Protein AF-A0A126T904-F1 (afdb_monomer_lite)

Secondary structure (DSSP, 8-state):
--PPPP--SHHHHHHHHHHHHTTSSSSSSS---EEEEEEETTEEEEEEE--TTS--EEEPTTS-EEEPPPPSHHHHHHHHHTS----TTS-------SSHHHHHHH----HHHHHHHHHHHHHHHHHHTTSS-HHHHHHHHHHHHHHHHHHHHHHHHHTTT--------TTTHHHHHHHHHHHHHHHHHHHHHHHHHHHHHHHHHHHHHHHHHHHHHHHHHHHHHHHHHHHT-SSSHHHHHHHHHHHHHHHHHHHHHHHHHHHHHHHHHHHHHHHHHHHHHHHHHHHHHHHHHHHHHH--SS-----TT------HHHHHHHHHHHHHHHHHHHT--THHHHHHHHHTS--HHHHHHHHHHHHHHHHHHHHHHHHHHHS-GGGTTT--HHHHHHHHHHHHH-THHHHHHHHHHHHHSTT--HHHHHH-GGGHHHHHHHHHHTT-------

Radius of gyration: 39.43 Å; chains: 1; bounding box: 128×107×97 Å

Structure (mmCIF, N/CA/C/O backbone):
data_AF-A0A126T904-F1
#
_entry.id   AF-A0A126T904-F1
#
loop_
_atom_site.group_PDB
_atom_site.id
_atom_site.type_symbol
_atom_site.label_atom_id
_atom_site.label_alt_id
_atom_site.label_comp_id
_atom_site.label_asym_id
_atom_site.label_entity_id
_atom_site.label_seq_id
_atom_site.pdbx_PDB_ins_code
_atom_site.Cartn_x
_atom_site.Cartn_y
_atom_site.Cartn_z
_atom_site.occupancy
_atom_site.B_iso_or_equiv
_atom_site.auth_seq_id
_atom_site.auth_comp_id
_atom_site.auth_asym_id
_atom_site.auth_atom_id
_atom_site.pdbx_PDB_model_num
ATOM 1 N N . MET A 1 1 ? 78.321 -61.629 -52.796 1.00 42.53 1 MET A N 1
ATOM 2 C CA . MET A 1 1 ? 78.162 -60.409 -51.975 1.00 42.53 1 MET A CA 1
ATOM 3 C C . MET A 1 1 ? 76.708 -60.297 -51.539 1.00 42.53 1 MET A C 1
ATOM 5 O O . MET A 1 1 ? 75.854 -60.068 -52.381 1.00 42.53 1 MET A O 1
ATOM 9 N N . ARG A 1 2 ? 76.408 -60.543 -50.257 1.00 41.91 2 ARG A N 1
ATOM 10 C CA . ARG A 1 2 ? 75.079 -60.311 -49.665 1.00 41.91 2 ARG A CA 1
ATOM 11 C C . ARG A 1 2 ? 75.085 -58.910 -49.050 1.00 41.91 2 ARG A C 1
ATOM 13 O O . ARG A 1 2 ? 75.830 -58.686 -48.103 1.00 41.91 2 ARG A O 1
ATOM 20 N N . MET A 1 3 ? 74.302 -57.980 -49.595 1.00 44.38 3 MET A N 1
ATOM 21 C CA . MET A 1 3 ? 74.076 -56.669 -48.976 1.00 44.38 3 MET A CA 1
ATOM 22 C C . MET A 1 3 ? 72.861 -56.747 -48.051 1.00 44.38 3 MET A C 1
ATOM 24 O O . MET A 1 3 ? 71.753 -57.052 -48.483 1.00 44.38 3 MET A O 1
ATOM 28 N N . ALA A 1 4 ? 73.104 -56.499 -46.765 1.00 52.34 4 ALA A N 1
ATOM 29 C CA . ALA A 1 4 ? 72.096 -56.395 -45.723 1.00 52.34 4 ALA A CA 1
ATOM 30 C C . ALA A 1 4 ? 71.488 -54.984 -45.722 1.00 52.34 4 ALA A C 1
ATOM 32 O O . ALA A 1 4 ? 72.197 -53.997 -45.520 1.00 52.34 4 ALA A O 1
ATOM 33 N N . ILE A 1 5 ? 70.175 -54.894 -45.924 1.00 55.00 5 ILE A N 1
ATOM 34 C CA . ILE A 1 5 ? 69.405 -53.650 -45.822 1.00 55.00 5 ILE A CA 1
ATOM 35 C C . ILE A 1 5 ? 68.982 -53.488 -44.353 1.00 55.00 5 ILE A C 1
ATOM 37 O O . ILE A 1 5 ? 68.286 -54.342 -43.805 1.00 55.00 5 ILE A O 1
ATOM 41 N N . LYS A 1 6 ? 69.442 -52.419 -43.688 1.00 54.38 6 LYS A N 1
ATOM 42 C CA . LYS A 1 6 ? 69.095 -52.110 -42.288 1.00 54.38 6 LYS A CA 1
ATOM 43 C C . LYS A 1 6 ? 67.683 -51.497 -42.186 1.00 54.38 6 LYS A C 1
ATOM 45 O O . LYS A 1 6 ? 67.376 -50.588 -42.956 1.00 54.38 6 LYS A O 1
ATOM 50 N N . PRO A 1 7 ? 66.846 -51.900 -41.207 1.00 59.38 7 PRO A N 1
ATOM 51 C CA . PRO A 1 7 ? 65.470 -51.434 -41.070 1.00 59.38 7 PRO A CA 1
ATOM 52 C C . PRO A 1 7 ? 65.388 -50.262 -40.079 1.00 59.38 7 PRO A C 1
ATOM 54 O O . PRO A 1 7 ? 64.940 -50.418 -38.946 1.00 59.38 7 PRO A O 1
ATOM 57 N N . THR A 1 8 ? 65.850 -49.074 -40.467 1.00 56.75 8 THR A N 1
ATOM 58 C CA . THR A 1 8 ? 65.684 -47.856 -39.641 1.00 56.75 8 THR A CA 1
ATOM 59 C C . THR A 1 8 ? 64.551 -46.954 -40.124 1.00 56.75 8 THR A C 1
ATOM 61 O O . THR A 1 8 ? 64.027 -46.165 -39.345 1.00 56.75 8 THR A O 1
ATOM 64 N N . TRP A 1 9 ? 64.086 -47.124 -41.362 1.00 55.72 9 TRP A N 1
ATOM 65 C CA . TRP A 1 9 ? 63.052 -46.266 -41.950 1.00 55.72 9 TRP A CA 1
ATOM 66 C C . TRP A 1 9 ? 61.619 -46.568 -41.480 1.00 55.72 9 TRP A C 1
ATOM 68 O O . TRP A 1 9 ? 60.771 -45.680 -41.468 1.00 55.72 9 TRP A O 1
ATOM 78 N N . LEU A 1 10 ? 61.342 -47.791 -41.015 1.00 53.75 10 LEU A N 1
ATOM 79 C CA . LEU A 1 10 ? 59.983 -48.191 -40.622 1.00 53.75 10 LEU A CA 1
ATOM 80 C C . LEU A 1 10 ? 59.539 -47.592 -39.272 1.00 53.75 10 LEU A C 1
ATOM 82 O O . LEU A 1 10 ? 58.350 -47.404 -39.036 1.00 53.75 10 LEU A O 1
ATOM 86 N N . LYS A 1 11 ? 60.486 -47.246 -38.387 1.00 55.88 11 LYS A N 1
ATOM 87 C CA . LYS A 1 11 ? 60.175 -46.712 -37.047 1.00 55.88 11 LYS A CA 1
ATOM 88 C C . LYS A 1 11 ? 59.816 -45.223 -37.050 1.00 55.88 11 LYS A C 1
ATOM 90 O O . LYS A 1 11 ? 59.170 -44.763 -36.115 1.00 55.88 11 LYS A O 1
ATOM 95 N N . HIS A 1 12 ? 60.203 -44.464 -38.076 1.00 58.00 12 HIS A N 1
ATOM 96 C CA . HIS A 1 12 ? 59.863 -43.037 -38.173 1.00 58.00 12 HIS A CA 1
ATOM 97 C C . HIS A 1 12 ? 58.553 -42.794 -38.934 1.00 58.00 12 HIS A C 1
ATOM 99 O O . HIS A 1 12 ? 57.843 -41.843 -38.621 1.00 58.00 12 HIS A O 1
ATOM 105 N N . ALA A 1 13 ? 58.165 -43.701 -39.837 1.00 56.09 13 ALA A N 1
ATOM 106 C CA . ALA A 1 13 ? 56.896 -43.605 -40.558 1.00 56.09 13 ALA A CA 1
ATOM 107 C C . ALA A 1 13 ? 55.663 -43.797 -39.647 1.00 56.09 13 ALA A C 1
ATOM 109 O O . ALA A 1 13 ? 54.659 -43.112 -39.820 1.00 56.09 13 ALA A O 1
ATOM 110 N N . ILE A 1 14 ? 55.746 -44.669 -38.634 1.00 57.34 14 ILE A N 1
ATOM 111 C CA . ILE A 1 14 ? 54.617 -44.943 -37.722 1.00 57.34 14 ILE A CA 1
ATOM 112 C C . ILE A 1 14 ? 54.414 -43.800 -36.706 1.00 57.34 14 ILE A C 1
ATOM 114 O O . ILE A 1 14 ? 53.280 -43.493 -36.347 1.00 57.34 14 ILE A O 1
ATOM 118 N N . SER A 1 15 ? 55.485 -43.104 -36.302 1.00 55.34 15 SER A N 1
ATOM 119 C CA . SER A 1 15 ? 55.393 -41.966 -35.369 1.00 55.34 15 SER A CA 1
ATOM 120 C C . SER A 1 15 ? 54.778 -40.715 -36.019 1.00 55.34 15 SER A C 1
ATOM 122 O O . SER A 1 15 ? 54.071 -39.956 -35.361 1.00 55.34 15 SER A O 1
ATOM 124 N N . LEU A 1 16 ? 54.985 -40.510 -37.328 1.00 54.25 16 LEU A N 1
ATOM 125 C CA . LEU A 1 16 ? 54.460 -39.331 -38.026 1.00 54.25 16 LEU A CA 1
ATOM 126 C C . LEU A 1 16 ? 52.960 -39.445 -38.367 1.00 54.25 16 LEU A C 1
ATOM 128 O O . LEU A 1 16 ? 52.259 -38.437 -38.385 1.00 54.25 16 LEU A O 1
ATOM 132 N N . PHE A 1 17 ? 52.444 -40.660 -38.594 1.00 54.81 17 PHE A N 1
ATOM 133 C CA . PHE A 1 17 ? 51.029 -40.868 -38.945 1.00 54.81 17 PHE A CA 1
ATOM 134 C C . PHE A 1 17 ? 50.084 -40.840 -37.726 1.00 54.81 17 PHE A C 1
ATOM 136 O O . PHE A 1 17 ? 48.920 -40.457 -37.855 1.00 54.81 17 PHE A O 1
ATOM 143 N N . GLY A 1 18 ? 50.581 -41.173 -36.527 1.00 54.72 18 GLY A N 1
ATOM 144 C CA . GLY A 1 18 ? 49.805 -41.105 -35.279 1.00 54.72 18 GLY A CA 1
ATOM 145 C C . GLY A 1 18 ? 49.542 -39.679 -34.773 1.00 54.72 18 GLY A C 1
ATOM 146 O O . GLY A 1 18 ? 48.500 -39.427 -34.172 1.00 54.72 18 GLY A O 1
ATOM 147 N N . GLY A 1 19 ? 50.439 -38.726 -35.056 1.00 55.16 19 GLY A N 1
ATOM 148 C CA . GLY A 1 19 ? 50.305 -37.334 -34.600 1.00 55.16 19 GLY A CA 1
ATOM 149 C C . GLY A 1 19 ? 49.269 -36.505 -35.369 1.00 55.16 19 GLY A C 1
ATOM 150 O O . GLY A 1 19 ? 48.660 -35.602 -34.803 1.00 55.16 19 GLY A O 1
ATOM 151 N N . ILE A 1 20 ? 49.019 -36.825 -36.643 1.00 57.38 20 ILE A N 1
ATOM 152 C CA . ILE A 1 20 ? 48.124 -36.028 -37.504 1.00 57.38 20 ILE A CA 1
ATOM 153 C C . ILE A 1 20 ? 46.644 -36.400 -37.294 1.00 57.38 20 ILE A C 1
ATOM 155 O O . ILE A 1 20 ? 45.773 -35.542 -37.412 1.00 57.38 20 ILE A O 1
ATOM 159 N N . SER A 1 21 ? 46.340 -37.637 -36.883 1.00 56.34 21 SER A N 1
ATOM 160 C CA . SER A 1 21 ? 44.946 -38.071 -36.663 1.00 56.34 21 SER A CA 1
ATOM 161 C C . SER A 1 21 ? 44.335 -37.571 -35.343 1.00 56.34 21 SER A C 1
ATOM 163 O O . SER A 1 21 ? 43.115 -37.505 -35.228 1.00 56.34 21 SER A O 1
ATOM 165 N N . LEU A 1 22 ? 45.151 -37.161 -34.361 1.00 54.78 22 LEU A N 1
ATOM 166 C CA . LEU A 1 22 ? 44.673 -36.620 -33.076 1.00 54.78 22 LEU A CA 1
ATOM 167 C C . LEU A 1 22 ? 44.367 -35.112 -33.112 1.00 54.78 22 LEU A C 1
ATOM 169 O O . LEU A 1 22 ? 43.664 -34.617 -32.236 1.00 54.78 22 LEU A O 1
ATOM 173 N N . LEU A 1 23 ? 44.830 -34.381 -34.132 1.00 55.28 23 LEU A N 1
ATOM 174 C CA . LEU A 1 23 ? 44.570 -32.939 -34.275 1.00 55.28 23 LEU A CA 1
ATOM 175 C C . LEU A 1 23 ? 43.331 -32.619 -35.128 1.00 55.28 23 LEU A C 1
ATOM 177 O O . LEU A 1 23 ? 42.809 -31.511 -35.047 1.00 55.28 23 LEU A O 1
ATOM 181 N N . ALA A 1 24 ? 42.811 -33.582 -35.896 1.00 57.16 24 ALA A N 1
ATOM 182 C CA . ALA A 1 24 ? 41.598 -33.398 -36.699 1.00 57.16 24 ALA A CA 1
ATOM 183 C C . ALA A 1 24 ? 40.288 -33.723 -35.941 1.00 57.16 24 ALA A C 1
ATOM 185 O O . ALA A 1 24 ? 39.207 -33.400 -36.427 1.00 57.16 24 ALA A O 1
ATOM 186 N N . GLY A 1 25 ? 40.364 -34.339 -34.752 1.00 51.19 25 GLY A N 1
ATOM 187 C CA . GLY A 1 25 ? 39.194 -34.816 -33.996 1.00 51.19 25 GLY A CA 1
ATOM 188 C C . GLY A 1 25 ? 38.541 -33.809 -33.037 1.00 51.19 25 GLY A C 1
ATOM 189 O O . GLY A 1 25 ? 37.400 -34.017 -32.638 1.00 51.19 25 GLY A O 1
ATOM 190 N N . CYS A 1 26 ? 39.214 -32.709 -32.679 1.00 52.25 26 CYS A N 1
ATOM 191 C CA . CYS A 1 26 ? 38.714 -31.768 -31.660 1.00 52.25 26 CYS A CA 1
ATOM 192 C C . CYS A 1 26 ? 38.117 -30.467 -32.223 1.00 52.25 26 CYS A C 1
ATOM 194 O O . CYS A 1 26 ? 37.623 -29.646 -31.456 1.00 52.25 26 CYS A O 1
ATOM 196 N N . ALA A 1 27 ? 38.133 -30.258 -33.544 1.00 47.56 27 ALA A N 1
ATOM 197 C CA . ALA A 1 27 ? 37.685 -28.996 -34.143 1.00 47.56 27 ALA A CA 1
ATOM 198 C C . ALA A 1 27 ? 36.186 -28.952 -34.511 1.00 47.56 27 ALA A C 1
ATOM 200 O O . ALA A 1 27 ? 35.713 -27.903 -34.932 1.00 47.56 27 ALA A O 1
ATOM 201 N N . ASN A 1 28 ? 35.429 -30.050 -34.364 1.00 48.41 28 ASN A N 1
ATOM 202 C CA . ASN A 1 28 ? 34.063 -30.143 -34.912 1.00 48.41 28 ASN A CA 1
ATOM 203 C C . ASN A 1 28 ? 32.986 -30.655 -33.931 1.00 48.41 28 ASN A C 1
ATOM 205 O O . ASN A 1 28 ? 31.905 -31.047 -34.356 1.00 48.41 28 ASN A O 1
ATOM 209 N N . ILE A 1 29 ? 33.261 -30.683 -32.621 1.00 53.69 29 ILE A N 1
ATOM 210 C CA . ILE A 1 29 ? 32.303 -31.200 -31.616 1.00 53.69 29 ILE A CA 1
ATOM 211 C C . ILE A 1 29 ? 31.558 -30.076 -30.865 1.00 53.69 29 ILE A C 1
ATOM 213 O O . ILE A 1 29 ? 30.529 -30.344 -30.261 1.00 53.69 29 ILE A O 1
ATOM 217 N N . ASN A 1 30 ? 31.981 -28.806 -30.960 1.00 52.59 30 ASN A N 1
ATOM 218 C CA . ASN A 1 30 ? 31.424 -27.731 -30.115 1.00 52.59 30 ASN A CA 1
ATOM 219 C C . ASN A 1 30 ? 30.611 -26.634 -30.829 1.00 52.59 30 ASN A C 1
ATOM 221 O O . ASN A 1 30 ? 30.207 -25.681 -30.170 1.00 52.59 30 ASN A O 1
ATOM 225 N N . THR A 1 31 ? 30.332 -26.719 -32.136 1.00 47.94 31 THR A N 1
ATOM 226 C CA . THR A 1 31 ? 29.481 -25.704 -32.799 1.00 47.94 31 THR A CA 1
ATOM 227 C C . THR A 1 31 ? 28.502 -26.332 -33.793 1.00 47.94 31 THR A C 1
ATOM 229 O O . THR A 1 31 ? 28.704 -26.299 -35.006 1.00 47.94 31 THR A O 1
ATOM 232 N N . LEU A 1 32 ? 27.413 -26.911 -33.288 1.00 56.16 32 LEU A N 1
ATOM 233 C CA . LEU A 1 32 ? 26.258 -27.285 -34.107 1.00 56.16 32 LEU A CA 1
ATOM 234 C C . LEU A 1 32 ? 25.317 -26.080 -34.227 1.00 56.16 32 LEU A C 1
ATOM 236 O O . LEU A 1 32 ? 24.335 -25.982 -33.500 1.00 56.16 32 LEU A O 1
ATOM 240 N N . SER A 1 33 ? 25.599 -25.161 -35.154 1.00 57.94 33 SER A N 1
ATOM 241 C CA . SER A 1 33 ? 24.566 -24.226 -35.599 1.00 57.94 33 SER A CA 1
ATOM 242 C C . SER A 1 33 ? 23.579 -24.979 -36.493 1.00 57.94 33 SER A C 1
ATOM 244 O O . SER A 1 33 ? 23.931 -25.488 -37.557 1.00 57.94 33 SER A O 1
ATOM 246 N N . ARG A 1 34 ? 22.332 -25.113 -36.041 1.00 65.12 34 ARG A N 1
ATOM 247 C CA . ARG A 1 34 ? 21.240 -25.712 -36.814 1.00 65.12 34 ARG A CA 1
ATOM 248 C C . ARG A 1 34 ? 20.218 -24.634 -37.121 1.00 65.12 34 ARG A C 1
ATOM 250 O O . ARG A 1 34 ? 19.696 -23.998 -36.215 1.00 65.12 34 ARG A O 1
ATOM 257 N N . THR A 1 35 ? 19.915 -24.426 -38.394 1.00 67.12 35 THR A N 1
ATOM 258 C CA . THR A 1 35 ? 18.837 -23.527 -38.805 1.00 67.12 35 THR A CA 1
ATOM 259 C C . THR A 1 35 ? 17.609 -24.353 -39.172 1.00 67.12 35 THR A C 1
ATOM 261 O O . THR A 1 35 ? 17.688 -25.273 -39.983 1.00 67.12 35 THR A O 1
ATOM 264 N N . THR A 1 36 ? 16.475 -24.044 -38.554 1.00 75.19 36 THR A N 1
ATOM 265 C CA . THR A 1 36 ? 15.173 -24.626 -38.879 1.00 75.19 36 THR A CA 1
ATOM 266 C C . THR A 1 36 ? 14.356 -23.554 -39.597 1.00 75.19 36 THR A C 1
ATOM 268 O O . THR A 1 36 ? 14.097 -22.498 -39.009 1.00 75.19 36 THR A O 1
ATOM 271 N N . PRO A 1 37 ? 13.967 -23.756 -40.866 1.00 65.88 37 PRO A N 1
ATOM 272 C CA . PRO A 1 37 ? 13.044 -22.844 -41.525 1.00 65.88 37 PRO A CA 1
ATOM 273 C C . PRO A 1 37 ? 11.689 -22.907 -40.811 1.00 65.88 37 PRO A C 1
ATOM 275 O O . PRO A 1 37 ? 11.164 -23.986 -40.543 1.00 65.88 37 PRO A O 1
ATOM 278 N N . LEU A 1 38 ? 11.138 -21.744 -40.479 1.00 71.12 38 LEU A N 1
ATOM 279 C CA . LEU A 1 38 ? 9.793 -21.611 -39.938 1.00 71.12 38 LEU A CA 1
ATOM 280 C C . LEU A 1 38 ? 8.862 -21.296 -41.111 1.00 71.12 38 LEU A C 1
ATOM 282 O O . LEU A 1 38 ? 8.925 -20.204 -41.678 1.00 71.12 38 LEU A O 1
ATOM 286 N N . ASP A 1 39 ? 8.047 -22.271 -41.508 1.00 59.59 39 ASP A N 1
ATOM 287 C CA . ASP A 1 39 ? 7.091 -22.117 -42.605 1.00 59.59 39 ASP A CA 1
ATOM 288 C C . ASP A 1 39 ? 5.778 -21.521 -42.080 1.00 59.59 39 ASP A C 1
ATOM 290 O O . ASP A 1 39 ? 4.879 -22.225 -41.618 1.00 59.59 39 ASP A O 1
ATOM 294 N N . PHE A 1 40 ? 5.673 -20.193 -42.109 1.00 62.78 40 PHE A N 1
ATOM 295 C CA . PHE A 1 40 ? 4.460 -19.486 -41.712 1.00 62.78 40 PHE A CA 1
ATOM 296 C C . PHE A 1 40 ? 3.544 -19.243 -42.914 1.00 62.78 40 PHE A C 1
ATOM 298 O O . PHE A 1 40 ? 3.311 -18.088 -43.238 1.00 62.78 40 PHE A O 1
ATOM 305 N N . SER A 1 41 ? 3.039 -20.290 -43.586 1.00 49.53 41 SER A N 1
ATOM 306 C CA . SER A 1 41 ? 1.951 -20.333 -44.606 1.00 49.53 41 SER A CA 1
ATOM 307 C C . SER A 1 41 ? 1.985 -19.355 -45.806 1.00 49.53 41 SER A C 1
ATOM 309 O O . SER A 1 41 ? 1.264 -19.583 -46.778 1.00 49.53 41 SER A O 1
ATOM 311 N N . LYS A 1 42 ? 2.762 -18.274 -45.769 1.00 53.28 42 LYS A N 1
ATOM 312 C CA . LYS A 1 42 ? 2.936 -17.204 -46.757 1.00 53.28 42 LYS A CA 1
ATOM 313 C C . LYS A 1 42 ? 4.281 -16.476 -46.607 1.00 53.28 42 LYS A C 1
ATOM 315 O O . LYS A 1 42 ? 4.571 -15.648 -47.459 1.00 53.28 42 LYS A O 1
ATOM 320 N N . ASN A 1 43 ? 5.088 -16.758 -45.573 1.00 53.81 43 ASN A N 1
ATOM 321 C CA . ASN A 1 43 ? 6.330 -16.038 -45.279 1.00 53.81 43 ASN A CA 1
ATOM 322 C C . ASN A 1 43 ? 7.393 -16.952 -44.628 1.00 53.81 43 ASN A C 1
ATOM 324 O O . ASN A 1 43 ? 7.122 -17.543 -43.587 1.00 53.81 43 ASN A O 1
ATOM 328 N N . GLU A 1 44 ? 8.612 -17.028 -45.191 1.00 59.84 44 GLU A N 1
ATOM 329 C CA . GLU A 1 44 ? 9.777 -17.600 -44.480 1.00 59.84 44 GLU A CA 1
ATOM 330 C C . GLU A 1 44 ? 9.995 -16.890 -43.133 1.00 59.84 44 GLU A C 1
ATOM 332 O O . GLU A 1 44 ? 10.021 -15.660 -43.075 1.00 59.84 44 GLU A O 1
ATOM 337 N N . GLY A 1 45 ? 10.286 -17.659 -42.087 1.00 65.62 45 GLY A N 1
ATOM 338 C CA . GLY A 1 45 ? 11.184 -17.259 -41.003 1.00 65.62 45 GLY A CA 1
ATOM 339 C C . GLY A 1 45 ? 12.333 -18.265 -40.874 1.00 65.62 45 GLY A C 1
ATOM 340 O O . GLY A 1 45 ? 12.281 -19.351 -41.452 1.00 65.62 45 GLY A O 1
ATOM 341 N N . LYS A 1 46 ? 13.372 -17.951 -40.092 1.00 68.94 46 LYS A N 1
ATOM 342 C CA . LYS A 1 46 ? 14.412 -18.932 -39.723 1.00 68.94 46 LYS A CA 1
ATOM 343 C C . LYS A 1 46 ? 14.613 -18.918 -38.213 1.00 68.94 46 LYS A C 1
ATOM 345 O O . LYS A 1 46 ? 14.912 -17.875 -37.636 1.00 68.94 46 LYS A O 1
ATOM 350 N N . ALA A 1 47 ? 14.460 -20.076 -37.582 1.00 63.44 47 ALA A N 1
ATOM 351 C CA . ALA A 1 47 ? 14.926 -20.316 -36.225 1.00 63.44 47 ALA A CA 1
ATOM 352 C C . ALA A 1 47 ? 16.372 -20.802 -36.302 1.00 63.44 47 ALA A C 1
ATOM 354 O O . ALA A 1 47 ? 16.655 -21.800 -36.962 1.00 63.44 47 ALA A O 1
ATOM 355 N N . VAL A 1 48 ? 17.301 -20.106 -35.653 1.00 67.69 48 VAL A N 1
ATOM 356 C CA . VAL A 1 48 ? 18.673 -20.598 -35.507 1.00 67.69 48 VAL A CA 1
ATOM 357 C C . VAL A 1 48 ? 18.822 -21.147 -34.097 1.00 67.69 48 VAL A C 1
ATOM 359 O O . VAL A 1 48 ? 18.738 -20.407 -33.120 1.00 67.69 48 VAL A O 1
ATOM 362 N N . HIS A 1 49 ? 19.010 -22.456 -34.007 1.00 60.66 49 HIS A N 1
ATOM 363 C CA . HIS A 1 49 ? 19.401 -23.161 -32.797 1.00 60.66 49 HIS A CA 1
ATOM 364 C C . HIS A 1 49 ? 20.923 -23.248 -32.793 1.00 60.66 49 HIS A C 1
ATOM 366 O O . HIS A 1 49 ? 21.527 -23.569 -33.818 1.00 60.66 49 HIS A O 1
ATOM 372 N N . LEU A 1 50 ? 21.564 -23.001 -31.668 1.00 59.94 50 LEU A N 1
ATOM 373 C CA . LEU A 1 50 ? 22.983 -23.288 -31.521 1.00 59.94 50 LEU A CA 1
ATOM 374 C C . LEU A 1 50 ? 23.128 -24.424 -30.479 1.00 59.94 50 LEU A C 1
ATOM 376 O O . LEU A 1 50 ? 22.235 -25.270 -30.376 1.00 59.94 50 LEU A O 1
ATOM 380 N N . ASP A 1 51 ? 24.234 -24.498 -29.737 1.00 48.59 51 ASP A N 1
ATOM 381 C CA . ASP A 1 51 ? 24.356 -25.409 -28.585 1.00 48.59 51 ASP A CA 1
ATOM 382 C C . ASP A 1 51 ? 23.365 -25.072 -27.435 1.00 48.59 51 ASP A C 1
ATOM 384 O O . ASP A 1 51 ? 22.741 -24.015 -27.426 1.00 48.59 51 ASP A O 1
ATOM 388 N N . ILE A 1 52 ? 23.239 -25.929 -26.414 1.00 41.66 52 ILE A N 1
ATOM 389 C CA . ILE A 1 52 ? 22.453 -25.653 -25.197 1.00 41.66 52 ILE A CA 1
ATOM 390 C C . ILE A 1 52 ? 22.976 -24.441 -24.390 1.00 41.66 52 ILE A C 1
ATOM 392 O O . ILE A 1 52 ? 22.209 -23.783 -23.688 1.00 41.66 52 ILE A O 1
ATOM 396 N N . GLN A 1 53 ? 24.258 -24.080 -24.535 1.00 47.59 53 GLN A N 1
ATOM 397 C CA . GLN A 1 53 ? 24.825 -22.800 -24.089 1.00 47.59 53 GLN A CA 1
ATOM 398 C C . GLN A 1 53 ? 24.432 -21.601 -24.977 1.00 47.59 53 GLN A C 1
ATOM 400 O O . GLN A 1 53 ? 24.831 -20.466 -24.703 1.00 47.59 53 GLN A O 1
ATOM 405 N N . GLN A 1 54 ? 23.700 -21.805 -26.070 1.00 47.84 54 GLN A N 1
ATOM 406 C CA . GLN A 1 54 ? 23.603 -20.840 -27.158 1.00 47.84 54 GLN A CA 1
ATOM 407 C C . GLN A 1 54 ? 22.147 -20.689 -27.658 1.00 47.84 54 GLN A C 1
ATOM 409 O O . GLN A 1 54 ? 21.660 -21.377 -28.546 1.00 47.84 54 GLN A O 1
ATOM 414 N N . ARG A 1 55 ? 21.472 -19.726 -27.015 1.00 56.22 55 ARG A N 1
ATOM 415 C CA . ARG A 1 55 ? 20.367 -18.845 -27.458 1.00 56.22 55 ARG A CA 1
ATOM 416 C C . ARG A 1 55 ? 19.610 -19.250 -28.735 1.00 56.22 55 ARG A C 1
ATOM 418 O O . ARG A 1 55 ? 20.174 -19.215 -29.828 1.00 56.22 55 ARG A O 1
ATOM 425 N N . LEU A 1 56 ? 18.294 -19.437 -28.612 1.00 55.09 56 LEU A N 1
ATOM 426 C CA . LEU A 1 56 ? 17.378 -19.335 -29.746 1.00 55.09 56 LEU A CA 1
ATOM 427 C C . LEU A 1 56 ? 17.262 -17.855 -30.146 1.00 55.09 56 LEU A C 1
ATOM 429 O O . LEU A 1 56 ? 16.996 -16.992 -29.306 1.00 55.09 56 LEU A O 1
ATOM 433 N N . PHE A 1 57 ? 17.467 -17.547 -31.425 1.00 61.38 57 PHE A N 1
ATOM 434 C CA . PHE A 1 57 ? 17.069 -16.256 -31.980 1.00 61.38 57 PHE A CA 1
ATOM 435 C C . PHE A 1 57 ? 16.143 -16.471 -33.174 1.00 61.38 57 PHE A C 1
ATOM 437 O O . PHE A 1 57 ? 16.443 -17.223 -34.106 1.00 61.38 57 PHE A O 1
ATOM 444 N N . ILE A 1 58 ? 14.983 -15.821 -33.107 1.00 62.94 58 ILE A N 1
ATOM 445 C CA . ILE A 1 58 ? 13.956 -15.858 -34.146 1.00 62.94 58 ILE A CA 1
ATOM 446 C C . ILE A 1 58 ? 14.255 -14.714 -35.106 1.00 62.94 58 ILE A C 1
ATOM 448 O O . ILE A 1 58 ? 14.240 -13.557 -34.694 1.00 62.94 58 ILE A O 1
ATOM 452 N N . VAL A 1 59 ? 14.548 -15.028 -36.369 1.00 64.50 59 VAL A N 1
ATOM 453 C CA . VAL A 1 59 ? 14.801 -14.022 -37.409 1.00 64.50 59 VAL A CA 1
ATOM 454 C C . VAL A 1 59 ? 13.560 -13.893 -38.285 1.00 64.50 59 VAL A C 1
ATOM 456 O O . VAL A 1 59 ? 13.148 -14.863 -38.929 1.00 64.50 59 VAL A O 1
ATOM 459 N N . ASN A 1 60 ? 12.972 -12.695 -38.320 1.00 61.97 60 ASN A N 1
ATOM 460 C CA . ASN A 1 60 ? 11.910 -12.371 -39.273 1.00 61.97 60 ASN A CA 1
ATOM 461 C C . ASN A 1 60 ? 12.492 -11.954 -40.641 1.00 61.97 60 ASN A C 1
ATOM 463 O O . ASN A 1 60 ? 13.689 -11.698 -40.772 1.00 61.97 60 ASN A O 1
ATOM 467 N N . GLN A 1 61 ? 11.651 -11.845 -41.673 1.00 59.50 61 GLN A N 1
ATOM 468 C CA . GLN A 1 61 ? 12.077 -11.507 -43.046 1.00 59.50 61 GLN A CA 1
ATOM 469 C C . GLN A 1 61 ? 12.816 -10.166 -43.184 1.00 59.50 61 GLN A C 1
ATOM 471 O O . GLN A 1 61 ? 13.524 -9.951 -44.163 1.00 59.50 61 GLN A O 1
ATOM 476 N N . VAL A 1 62 ? 12.667 -9.265 -42.208 1.00 56.66 62 VAL A N 1
ATOM 477 C CA . VAL A 1 62 ? 13.301 -7.936 -42.185 1.00 56.66 62 VAL A CA 1
ATOM 478 C C . VAL A 1 62 ? 14.686 -7.990 -41.515 1.00 56.66 62 VAL A C 1
ATOM 480 O O . VAL A 1 62 ? 15.328 -6.961 -41.324 1.00 56.66 62 VAL A O 1
ATOM 483 N N . GLY A 1 63 ? 15.158 -9.180 -41.123 1.00 61.94 63 GLY A N 1
ATOM 484 C CA . GLY A 1 63 ? 16.431 -9.364 -40.424 1.00 61.94 63 GLY A CA 1
ATOM 485 C C . GLY A 1 63 ? 16.411 -8.888 -38.969 1.00 61.94 63 GLY A C 1
ATOM 486 O O . GLY A 1 63 ? 17.469 -8.757 -38.355 1.00 61.94 63 GLY A O 1
ATOM 487 N N . LYS A 1 64 ? 15.228 -8.623 -38.396 1.00 66.31 64 LYS A N 1
ATOM 488 C CA . LYS A 1 64 ? 15.093 -8.299 -36.972 1.00 66.31 64 LYS A CA 1
ATOM 489 C C . LYS A 1 64 ? 15.077 -9.599 -36.182 1.00 66.31 64 LYS A C 1
ATOM 491 O O . LYS A 1 64 ? 14.362 -10.532 -36.552 1.00 66.31 64 LYS A O 1
ATOM 496 N N . TYR A 1 65 ? 15.860 -9.645 -35.111 1.00 71.56 65 TYR A N 1
ATOM 497 C CA . TYR A 1 65 ? 15.947 -10.810 -34.246 1.00 71.56 65 TYR A CA 1
ATOM 498 C C . TYR A 1 65 ? 15.812 -10.427 -32.778 1.00 71.56 65 TYR A C 1
ATOM 500 O O . TYR A 1 65 ? 16.347 -9.412 -32.333 1.00 71.56 65 TYR A O 1
ATOM 508 N N . CYS A 1 66 ? 15.108 -11.274 -32.035 1.00 75.44 66 CYS A N 1
ATOM 509 C CA . CYS A 1 66 ? 15.030 -11.217 -30.584 1.00 75.44 66 CYS A CA 1
ATOM 510 C C . CYS A 1 66 ? 15.866 -12.361 -30.041 1.00 75.44 66 CYS A C 1
ATOM 512 O O . CYS A 1 66 ? 15.559 -13.527 -30.284 1.00 75.44 66 CYS A O 1
ATOM 514 N N . ALA A 1 67 ? 16.965 -12.026 -29.372 1.00 72.00 67 ALA A N 1
ATOM 515 C CA . ALA A 1 67 ? 17.760 -13.024 -28.682 1.00 72.00 67 ALA A CA 1
ATOM 516 C C . ALA A 1 67 ? 17.111 -13.293 -27.328 1.00 72.00 67 ALA A C 1
ATOM 518 O O . ALA A 1 67 ? 16.951 -12.366 -26.529 1.00 72.00 67 ALA A O 1
ATOM 519 N N . GLU A 1 68 ? 16.762 -14.551 -27.071 1.00 68.00 68 GLU A N 1
ATOM 520 C CA . GLU A 1 68 ? 16.345 -14.967 -25.738 1.00 68.00 68 GLU A CA 1
ATOM 521 C C . GLU A 1 68 ? 17.435 -14.574 -24.722 1.00 68.00 68 GLU A C 1
ATOM 523 O O . GLU A 1 68 ? 18.636 -14.756 -24.994 1.00 68.00 68 GLU A O 1
ATOM 528 N N . PRO A 1 69 ? 17.067 -13.977 -23.571 1.00 62.69 69 PRO A N 1
ATOM 529 C CA . PRO A 1 69 ? 18.027 -13.655 -22.530 1.00 62.69 69 PRO A CA 1
ATOM 530 C C . PRO A 1 69 ? 18.777 -14.937 -22.173 1.00 62.69 69 PRO A C 1
ATOM 532 O O . PRO A 1 69 ? 18.143 -15.921 -21.819 1.00 62.69 69 PRO A O 1
ATOM 535 N N . SER A 1 70 ? 20.117 -14.937 -22.226 1.00 54.78 70 SER A N 1
ATOM 536 C CA . SER A 1 70 ? 20.887 -16.174 -22.024 1.00 54.78 70 SER A CA 1
ATOM 537 C C . SER A 1 70 ? 20.410 -16.937 -20.774 1.00 54.78 70 SER A C 1
ATOM 539 O O . SER A 1 70 ? 20.313 -16.315 -19.702 1.00 54.78 70 SER A O 1
ATOM 541 N N . PRO A 1 71 ? 20.144 -18.258 -20.858 1.00 53.09 71 PRO A N 1
ATOM 542 C CA . PRO A 1 71 ? 19.984 -19.069 -19.651 1.00 53.09 71 PRO A CA 1
ATOM 543 C C . PRO A 1 71 ? 21.232 -18.862 -18.794 1.00 53.09 71 PRO A C 1
ATOM 545 O O . PRO A 1 71 ? 22.256 -18.418 -19.330 1.00 53.09 71 PRO A O 1
ATOM 548 N N . ASP A 1 72 ? 21.190 -19.099 -17.481 1.00 51.22 72 ASP A N 1
ATOM 549 C CA . ASP A 1 72 ? 22.366 -18.778 -16.665 1.00 51.22 72 ASP A CA 1
ATOM 550 C C . ASP A 1 72 ? 23.487 -19.812 -16.782 1.00 51.22 72 ASP A C 1
ATOM 552 O O . ASP A 1 72 ? 23.877 -20.487 -15.840 1.00 51.22 72 ASP A O 1
ATOM 556 N N . ALA A 1 73 ? 24.021 -19.895 -17.995 1.00 42.62 73 ALA A N 1
ATOM 557 C CA . ALA A 1 73 ? 25.243 -20.551 -18.368 1.00 42.62 73 ALA A CA 1
ATOM 558 C C . ALA A 1 73 ? 26.455 -19.934 -17.667 1.00 42.62 73 ALA A C 1
ATOM 560 O O . ALA A 1 73 ? 27.474 -20.592 -17.671 1.00 42.62 73 ALA A O 1
ATOM 561 N N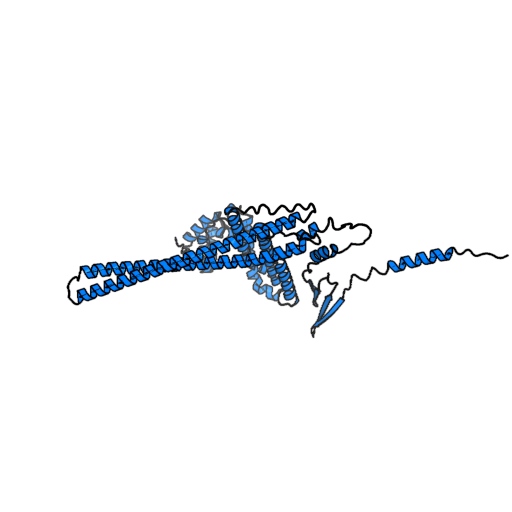 . LEU A 1 74 ? 26.400 -18.755 -17.028 1.00 41.81 74 LEU A N 1
ATOM 562 C CA . LEU A 1 74 ? 27.522 -18.332 -16.182 1.00 41.81 74 LEU A CA 1
ATOM 563 C C . LEU A 1 74 ? 27.499 -19.112 -14.860 1.00 41.81 74 LEU A C 1
ATOM 565 O O . LEU A 1 74 ? 28.501 -19.724 -14.497 1.00 41.81 74 LEU A O 1
ATOM 569 N N . ALA A 1 75 ? 26.337 -19.195 -14.206 1.00 46.69 75 ALA A N 1
ATOM 570 C CA . ALA A 1 75 ? 26.146 -20.007 -13.004 1.00 46.69 75 ALA A CA 1
ATOM 571 C C . ALA A 1 75 ? 26.246 -21.521 -13.281 1.00 46.69 75 ALA A C 1
ATOM 573 O O . ALA A 1 75 ? 26.895 -22.244 -12.529 1.00 46.69 75 ALA A O 1
ATOM 574 N N . ALA A 1 76 ? 25.670 -22.008 -14.383 1.00 39.94 76 ALA A N 1
ATOM 575 C CA . ALA A 1 76 ? 25.704 -23.418 -14.766 1.00 39.94 76 ALA A CA 1
ATOM 576 C C . ALA A 1 76 ? 27.082 -23.854 -15.294 1.00 39.94 76 ALA A C 1
ATOM 578 O O . ALA A 1 76 ? 27.482 -24.984 -15.043 1.00 39.94 76 ALA A O 1
ATOM 579 N N . PHE A 1 77 ? 27.847 -22.978 -15.962 1.00 38.41 77 PHE A N 1
ATOM 580 C CA . PHE A 1 77 ? 29.234 -23.266 -16.357 1.00 38.41 77 PHE A CA 1
ATOM 581 C C . PHE A 1 77 ? 30.200 -23.164 -15.176 1.00 38.41 77 PHE A C 1
ATOM 583 O O . PHE A 1 77 ? 31.098 -23.987 -15.081 1.00 38.41 77 PHE A O 1
ATOM 590 N N . ALA A 1 78 ? 30.002 -22.232 -14.236 1.00 41.59 78 ALA A N 1
ATOM 591 C CA . ALA A 1 78 ? 30.762 -22.209 -12.982 1.00 41.59 78 ALA A CA 1
ATOM 592 C C . ALA A 1 78 ? 30.472 -23.451 -12.117 1.00 41.59 78 ALA A C 1
ATOM 594 O O . ALA A 1 78 ? 31.396 -24.028 -11.545 1.00 41.59 78 ALA A O 1
ATOM 595 N N . ALA A 1 79 ? 29.216 -23.911 -12.082 1.00 43.91 79 ALA A N 1
ATOM 596 C CA . ALA A 1 79 ? 28.831 -25.165 -11.440 1.00 43.91 79 ALA A CA 1
ATOM 597 C C . ALA A 1 79 ? 29.383 -26.401 -12.181 1.00 43.91 79 ALA A C 1
ATOM 599 O O . ALA A 1 79 ? 29.853 -27.332 -11.535 1.00 43.91 79 ALA A O 1
ATOM 600 N N . ALA A 1 80 ? 29.393 -26.403 -13.519 1.00 37.19 80 ALA A N 1
ATOM 601 C CA . ALA A 1 80 ? 29.914 -27.508 -14.329 1.00 37.19 80 ALA A CA 1
ATOM 602 C C . ALA A 1 80 ? 31.453 -27.577 -14.348 1.00 37.19 80 ALA A C 1
ATOM 604 O O . ALA A 1 80 ? 32.008 -28.669 -14.308 1.00 37.19 80 ALA A O 1
ATOM 605 N N . LEU A 1 81 ? 32.159 -26.439 -14.334 1.00 38.53 81 LEU A N 1
ATOM 606 C CA . LEU A 1 81 ? 33.619 -26.379 -14.165 1.00 38.53 81 LEU A CA 1
ATOM 607 C C . LEU A 1 81 ? 34.068 -26.780 -12.752 1.00 38.53 81 LEU A C 1
ATOM 609 O O . LEU A 1 81 ? 35.216 -27.175 -12.568 1.00 38.53 81 LEU A O 1
ATOM 613 N N . GLY A 1 82 ? 33.173 -26.720 -11.759 1.00 42.25 82 GLY A N 1
ATOM 614 C CA . GLY A 1 82 ? 33.387 -27.318 -10.438 1.00 42.25 82 GLY A CA 1
ATOM 615 C C . GLY A 1 82 ? 33.364 -28.855 -10.445 1.00 42.25 82 GLY A C 1
ATOM 616 O O . GLY A 1 82 ? 33.786 -29.476 -9.471 1.00 42.25 82 GLY A O 1
ATOM 617 N N . ILE A 1 83 ? 32.917 -29.478 -11.542 1.00 40.47 83 ILE A N 1
ATOM 618 C CA . ILE A 1 83 ? 32.834 -30.930 -11.732 1.00 40.47 83 ILE A CA 1
ATOM 619 C C . ILE A 1 83 ? 33.839 -31.332 -12.822 1.00 40.47 83 ILE A C 1
ATOM 621 O O . ILE A 1 83 ? 33.473 -31.619 -13.958 1.00 40.47 83 ILE A O 1
ATOM 625 N N . GLY A 1 84 ? 35.138 -31.337 -12.512 1.00 37.69 84 GLY A N 1
ATOM 626 C CA . GLY A 1 84 ? 36.119 -31.728 -13.526 1.00 37.69 84 GLY A CA 1
ATOM 627 C C . GLY A 1 84 ? 37.576 -31.796 -13.088 1.00 37.69 84 GLY A C 1
ATOM 628 O O . GLY A 1 84 ? 38.373 -31.036 -13.617 1.00 37.69 84 GLY A O 1
ATOM 629 N N . ALA A 1 85 ? 37.921 -32.700 -12.160 1.00 31.95 85 ALA A N 1
ATOM 630 C CA . ALA A 1 85 ? 39.177 -33.480 -12.159 1.00 31.95 85 ALA A CA 1
ATOM 631 C C . ALA A 1 85 ? 39.355 -34.246 -10.832 1.00 31.95 85 ALA A C 1
ATOM 633 O O . ALA A 1 85 ? 39.993 -33.769 -9.896 1.00 31.95 85 ALA A O 1
ATOM 634 N N . SER A 1 86 ? 38.844 -35.473 -10.756 1.00 34.38 86 SER A N 1
ATOM 635 C CA . SER A 1 86 ? 39.325 -36.471 -9.796 1.00 34.38 86 SER A CA 1
ATOM 636 C C . SER A 1 86 ? 39.922 -37.641 -10.578 1.00 34.38 86 SER A C 1
ATOM 638 O O . SER A 1 86 ? 39.207 -38.494 -11.092 1.00 34.38 86 SER A O 1
ATOM 640 N N . VAL A 1 87 ? 41.254 -37.668 -10.702 1.00 32.28 87 VAL A N 1
ATOM 641 C CA . VAL A 1 87 ? 42.000 -38.801 -11.277 1.00 32.28 87 VAL A CA 1
ATOM 642 C C . VAL A 1 87 ? 42.842 -39.448 -10.166 1.00 32.28 87 VAL A C 1
ATOM 644 O O . VAL A 1 87 ? 43.881 -38.903 -9.793 1.00 32.28 87 VAL A O 1
ATOM 647 N N . PRO A 1 88 ? 42.432 -40.596 -9.597 1.00 34.00 88 PRO A N 1
ATOM 648 C CA . PRO A 1 88 ? 43.299 -41.421 -8.746 1.00 34.00 88 PRO A CA 1
ATOM 649 C C . PRO A 1 88 ? 44.340 -42.157 -9.620 1.00 34.00 88 PRO A C 1
ATOM 651 O O . PRO A 1 88 ? 43.955 -42.619 -10.696 1.00 34.00 88 PRO A O 1
ATOM 654 N N . PRO A 1 89 ? 45.630 -42.304 -9.227 1.00 40.66 89 PRO A N 1
ATOM 655 C CA . PRO A 1 89 ? 46.149 -42.341 -7.855 1.00 40.66 89 PRO A CA 1
ATOM 656 C C . PRO A 1 89 ? 47.120 -41.199 -7.473 1.00 40.66 89 PRO A C 1
ATOM 658 O O . PRO A 1 89 ? 47.840 -41.328 -6.485 1.00 40.66 89 PRO A O 1
ATOM 661 N N . TYR A 1 90 ? 47.156 -40.077 -8.199 1.00 38.59 90 TYR A N 1
ATOM 662 C CA . TYR A 1 90 ? 48.071 -38.966 -7.896 1.00 38.59 90 TYR A CA 1
ATOM 663 C C . TYR A 1 90 ? 47.310 -37.667 -7.617 1.00 38.59 90 TYR A C 1
ATOM 665 O O . TYR A 1 90 ? 47.085 -36.886 -8.528 1.00 38.59 90 TYR A O 1
ATOM 673 N N . GLY A 1 91 ? 46.959 -37.435 -6.346 1.00 36.22 91 GLY A N 1
ATOM 674 C CA . GLY A 1 91 ? 46.671 -36.107 -5.782 1.00 36.22 91 GLY A CA 1
ATOM 675 C C . GLY A 1 91 ? 45.434 -35.363 -6.311 1.00 36.22 91 GLY A C 1
ATOM 676 O O . GLY A 1 91 ? 45.341 -34.978 -7.471 1.00 36.22 91 GLY A O 1
ATOM 677 N N . THR A 1 92 ? 44.501 -35.041 -5.416 1.00 36.06 92 THR A N 1
ATOM 678 C CA . THR A 1 92 ? 43.400 -34.102 -5.677 1.00 36.06 92 THR A CA 1
ATOM 679 C C . THR A 1 92 ? 43.933 -32.668 -5.753 1.00 36.06 92 THR A C 1
ATOM 681 O O . THR A 1 92 ? 43.944 -31.937 -4.763 1.00 36.06 92 THR A O 1
ATOM 684 N N . GLY A 1 93 ? 44.415 -32.262 -6.927 1.00 34.41 93 GLY A N 1
ATOM 685 C CA . GLY A 1 93 ? 44.706 -30.865 -7.235 1.00 34.41 93 GLY A CA 1
ATOM 686 C C . GLY A 1 93 ? 43.410 -30.104 -7.502 1.00 34.41 93 GLY A C 1
ATOM 687 O O . GLY A 1 93 ? 42.876 -30.162 -8.604 1.00 34.41 93 GLY A O 1
ATOM 688 N N . SER A 1 94 ? 42.902 -29.388 -6.498 1.00 39.88 94 SER A N 1
ATOM 689 C CA . SER A 1 94 ? 41.839 -28.389 -6.662 1.00 39.88 94 SER A CA 1
ATOM 690 C C . SER A 1 94 ? 42.355 -27.242 -7.541 1.00 39.88 94 SER A C 1
ATOM 692 O O . SER A 1 94 ? 42.916 -26.270 -7.034 1.00 39.88 94 SER A O 1
ATOM 694 N N . LEU A 1 95 ? 42.172 -27.339 -8.858 1.00 36.25 95 LEU A N 1
ATOM 695 C CA . LEU A 1 95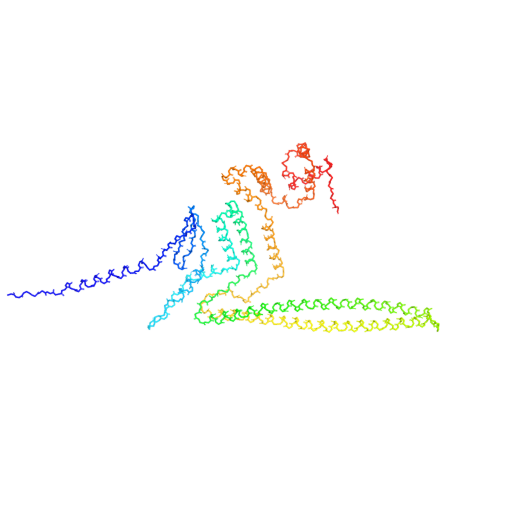 ? 42.444 -26.255 -9.807 1.00 36.25 95 LEU A CA 1
ATOM 696 C C . LEU A 1 95 ? 41.178 -25.419 -10.086 1.00 36.25 95 LEU A C 1
ATOM 698 O O . LEU A 1 95 ? 40.872 -25.087 -11.225 1.00 36.25 95 LEU A O 1
ATOM 702 N N . ALA A 1 96 ? 40.428 -25.082 -9.033 1.00 45.84 96 ALA A N 1
ATOM 703 C CA . ALA A 1 96 ? 39.249 -24.216 -9.090 1.00 45.84 96 ALA A CA 1
ATOM 704 C C . ALA A 1 96 ? 39.465 -22.950 -8.242 1.00 45.84 96 ALA A C 1
ATOM 706 O O . ALA A 1 96 ? 38.679 -22.627 -7.359 1.00 45.84 96 ALA A O 1
ATOM 707 N N . THR A 1 97 ? 40.566 -22.232 -8.462 1.00 43.81 97 THR A N 1
ATOM 708 C CA . THR A 1 97 ? 40.914 -21.044 -7.668 1.00 43.81 97 THR A CA 1
ATOM 709 C C . THR A 1 97 ? 41.421 -19.925 -8.563 1.00 43.81 97 THR A C 1
ATOM 711 O O . THR A 1 97 ? 42.578 -19.931 -8.968 1.00 43.81 97 THR A O 1
ATOM 714 N N . SER A 1 98 ? 40.519 -18.982 -8.880 1.00 38.56 98 SER A N 1
ATOM 715 C CA . SER A 1 98 ? 40.749 -17.520 -9.023 1.00 38.56 98 SER A CA 1
ATOM 716 C C . SER A 1 98 ? 39.741 -16.815 -9.951 1.00 38.56 98 SER A C 1
ATOM 718 O O . SER A 1 98 ? 39.605 -15.601 -9.863 1.00 38.56 98 SER A O 1
ATOM 720 N N . GLY A 1 99 ? 38.989 -17.544 -10.789 1.00 34.41 99 GLY A N 1
ATOM 721 C CA . GLY A 1 99 ? 38.023 -16.946 -11.733 1.00 34.41 99 GLY A CA 1
ATOM 722 C C . GLY A 1 99 ? 36.539 -16.995 -11.329 1.00 34.41 99 GLY A C 1
ATOM 723 O O . GLY A 1 99 ? 35.732 -16.260 -11.892 1.00 34.41 99 GLY A O 1
ATOM 724 N N . SER A 1 100 ? 36.149 -17.842 -10.369 1.00 39.72 100 SER A N 1
ATOM 725 C CA . SER A 1 100 ? 34.734 -18.086 -10.030 1.00 39.72 100 SER A CA 1
ATOM 726 C C . SER A 1 100 ? 34.120 -17.051 -9.080 1.00 39.72 100 SER A C 1
ATOM 728 O O . SER A 1 100 ? 32.904 -16.883 -9.080 1.00 39.72 100 SER A O 1
ATOM 730 N N . SER A 1 101 ? 34.923 -16.315 -8.306 1.00 40.84 101 SER A N 1
ATOM 731 C CA . SER A 1 101 ? 34.425 -15.338 -7.325 1.00 40.84 101 SER A CA 1
ATOM 732 C C . SER A 1 101 ? 33.810 -14.096 -7.977 1.00 40.84 101 SER A C 1
ATOM 734 O O . SER A 1 101 ? 32.774 -13.624 -7.511 1.00 40.84 101 SER A O 1
ATOM 736 N N . SER A 1 102 ? 34.376 -13.618 -9.090 1.00 37.47 102 SER A N 1
ATOM 737 C CA . SER A 1 102 ? 33.818 -12.493 -9.859 1.00 37.47 102 SER A CA 1
ATOM 738 C C . SER A 1 102 ? 32.599 -12.887 -10.701 1.00 37.47 102 SER A C 1
ATOM 740 O O . SER A 1 102 ? 31.748 -12.049 -10.973 1.00 37.47 102 SER A O 1
ATOM 742 N N . ALA A 1 103 ? 32.476 -14.158 -11.096 1.00 37.47 103 ALA A N 1
ATOM 743 C CA . ALA A 1 103 ? 31.287 -14.664 -11.786 1.00 37.47 103 ALA A CA 1
ATOM 744 C C . ALA A 1 103 ? 30.132 -14.958 -10.811 1.00 37.47 103 ALA A C 1
ATOM 746 O O . ALA A 1 103 ? 28.973 -14.736 -11.150 1.00 37.47 103 ALA A O 1
ATOM 747 N N . ALA A 1 104 ? 30.436 -15.401 -9.586 1.00 41.91 104 ALA A N 1
ATOM 748 C CA . ALA A 1 104 ? 29.437 -15.676 -8.557 1.00 41.91 104 ALA A CA 1
ATOM 749 C C . ALA A 1 104 ? 28.784 -14.396 -8.009 1.00 41.91 104 ALA A C 1
ATOM 751 O O . ALA A 1 104 ? 27.577 -14.390 -7.798 1.00 41.91 104 ALA A O 1
ATOM 752 N N . SER A 1 105 ? 29.530 -13.297 -7.834 1.00 40.06 105 SER A N 1
ATOM 753 C CA . SER A 1 105 ? 28.961 -12.005 -7.403 1.00 40.06 105 SER A CA 1
ATOM 754 C C . SER A 1 105 ? 28.166 -11.281 -8.500 1.00 40.06 105 SER A C 1
ATOM 756 O O . SER A 1 105 ? 27.272 -10.504 -8.182 1.00 40.06 105 SER A O 1
ATOM 758 N N . ILE A 1 106 ? 28.434 -11.575 -9.779 1.00 40.66 106 ILE A N 1
ATOM 759 C CA . ILE A 1 106 ? 27.620 -11.130 -10.928 1.00 40.66 106 ILE A CA 1
ATOM 760 C C . ILE A 1 106 ? 26.404 -12.058 -11.152 1.00 40.66 106 ILE A C 1
ATOM 762 O O . ILE A 1 106 ? 25.407 -11.652 -11.746 1.00 40.66 106 ILE A O 1
ATOM 766 N N . GLY A 1 107 ? 26.463 -13.299 -10.656 1.00 42.00 107 GLY A N 1
ATOM 767 C CA . GLY A 1 107 ? 25.467 -14.354 -10.871 1.00 42.00 107 GLY A CA 1
ATOM 768 C C . GLY A 1 107 ? 24.277 -14.373 -9.907 1.00 42.00 107 GLY A C 1
ATOM 769 O O . GLY A 1 107 ? 23.339 -15.139 -10.129 1.00 42.00 107 GLY A O 1
ATOM 770 N N . LEU A 1 108 ? 24.252 -13.536 -8.866 1.00 51.34 108 LEU A N 1
ATOM 771 C CA . LEU A 1 108 ? 23.064 -13.384 -8.022 1.00 51.34 108 LEU A CA 1
ATOM 772 C C . LEU A 1 108 ? 22.044 -12.479 -8.715 1.00 51.34 108 LEU A C 1
ATOM 774 O O . LEU A 1 108 ? 21.883 -11.304 -8.388 1.00 51.34 108 LEU A O 1
ATOM 778 N N . ARG A 1 109 ? 21.347 -13.057 -9.704 1.00 59.94 109 ARG A N 1
ATOM 779 C CA . ARG A 1 109 ? 20.137 -12.461 -10.278 1.00 59.94 109 ARG A CA 1
ATOM 780 C C . ARG A 1 109 ? 19.137 -12.232 -9.150 1.00 59.94 109 ARG A C 1
ATOM 782 O O . ARG A 1 109 ? 18.590 -13.191 -8.606 1.00 59.94 109 ARG A O 1
ATOM 789 N N . THR A 1 110 ? 18.827 -10.978 -8.855 1.00 66.62 110 THR A N 1
ATOM 790 C CA . THR A 1 110 ? 17.629 -10.673 -8.077 1.00 66.62 110 THR A CA 1
ATOM 791 C C . THR A 1 110 ? 16.400 -11.110 -8.876 1.00 66.62 110 THR A C 1
ATOM 793 O O . THR A 1 110 ? 16.421 -11.135 -10.116 1.00 66.62 110 THR A O 1
ATOM 796 N N . GLN A 1 111 ? 15.321 -11.503 -8.190 1.00 70.75 111 GLN A N 1
ATOM 797 C CA . GLN A 1 111 ? 14.060 -11.870 -8.856 1.00 70.75 111 GLN A CA 1
ATOM 798 C C . GLN A 1 111 ? 13.609 -10.755 -9.815 1.00 70.75 111 GLN A C 1
ATOM 800 O O . GLN A 1 111 ? 13.129 -11.021 -10.918 1.00 70.75 111 GLN A O 1
ATOM 805 N N . SER A 1 112 ? 13.887 -9.510 -9.438 1.00 71.94 112 SER A N 1
ATOM 806 C CA . SER A 1 112 ? 13.620 -8.311 -10.212 1.00 71.94 112 SER A CA 1
ATOM 807 C C . SER A 1 112 ? 14.404 -8.250 -11.530 1.00 71.94 112 SER A C 1
ATOM 809 O O . SER A 1 112 ? 13.816 -7.954 -12.568 1.00 71.94 112 SER A O 1
ATOM 811 N N . ILE A 1 113 ? 15.704 -8.583 -11.547 1.00 74.06 113 ILE A N 1
ATOM 812 C CA . ILE A 1 113 ? 16.502 -8.627 -12.791 1.00 74.06 113 ILE A CA 1
ATOM 813 C C . ILE A 1 113 ? 15.971 -9.690 -13.757 1.00 74.06 113 ILE A C 1
ATOM 815 O O . ILE A 1 113 ? 15.932 -9.454 -14.966 1.00 74.06 113 ILE A O 1
ATOM 819 N N . THR A 1 114 ? 15.546 -10.848 -13.246 1.00 78.62 114 THR A N 1
ATOM 820 C CA . THR A 1 114 ? 14.956 -11.898 -14.091 1.00 78.62 114 THR A CA 1
ATOM 821 C C . THR A 1 114 ? 13.655 -11.408 -14.726 1.00 78.62 114 THR A C 1
ATOM 823 O O . THR A 1 114 ? 13.540 -11.438 -15.949 1.00 78.62 114 THR A O 1
ATOM 826 N N . LEU A 1 115 ? 12.750 -10.824 -13.931 1.00 79.62 115 LEU A N 1
ATOM 827 C CA . LEU A 1 115 ? 11.500 -10.242 -14.432 1.00 79.62 115 LEU A CA 1
ATOM 828 C C . LEU A 1 115 ? 11.740 -9.183 -15.523 1.00 79.62 115 LEU A C 1
ATOM 830 O O . LEU A 1 115 ? 11.031 -9.151 -16.528 1.00 79.62 115 LEU A O 1
ATOM 834 N N . MET A 1 116 ? 12.754 -8.330 -15.357 1.00 81.38 116 MET A N 1
ATOM 835 C CA . MET A 1 116 ? 13.087 -7.296 -16.343 1.00 81.38 116 MET A CA 1
ATOM 836 C C . MET A 1 116 ? 13.619 -7.879 -17.651 1.00 81.38 116 MET A C 1
ATOM 838 O O . MET A 1 116 ? 13.254 -7.406 -18.725 1.00 81.38 116 MET A O 1
ATOM 842 N N . ARG A 1 117 ? 14.446 -8.926 -17.587 1.00 81.94 117 ARG A N 1
ATOM 843 C CA . ARG A 1 117 ? 14.933 -9.620 -18.788 1.00 81.94 117 ARG A CA 1
ATOM 844 C C . ARG A 1 117 ? 13.788 -10.250 -19.575 1.00 81.94 117 ARG A C 1
ATOM 846 O O . ARG A 1 117 ? 13.755 -10.111 -20.797 1.00 81.94 117 ARG A O 1
ATOM 853 N N . ASP A 1 118 ? 12.839 -10.866 -18.879 1.00 84.44 118 ASP A N 1
ATOM 854 C CA . ASP A 1 118 ? 11.658 -11.464 -19.503 1.00 84.44 118 ASP A CA 1
ATOM 855 C C . ASP A 1 118 ? 10.760 -10.391 -20.134 1.00 84.44 118 ASP A C 1
ATOM 857 O O . ASP A 1 118 ? 10.260 -10.568 -21.246 1.00 84.44 118 ASP A O 1
ATOM 861 N N . ALA A 1 119 ? 10.602 -9.240 -19.472 1.00 85.06 119 ALA A N 1
ATOM 862 C CA . ALA A 1 119 ? 9.861 -8.107 -20.016 1.00 85.06 119 ALA A CA 1
ATOM 863 C C . ALA A 1 119 ? 10.517 -7.542 -21.291 1.00 85.06 119 ALA A C 1
ATOM 865 O O . ALA A 1 119 ? 9.826 -7.334 -22.288 1.00 85.06 119 ALA A O 1
ATOM 866 N N . LEU A 1 120 ? 11.842 -7.339 -21.296 1.00 86.12 120 LEU A N 1
ATOM 867 C CA . LEU A 1 120 ? 12.591 -6.877 -22.475 1.00 86.12 120 LEU A CA 1
ATOM 868 C C . LEU A 1 120 ? 12.459 -7.848 -23.656 1.00 86.12 120 LEU A C 1
ATOM 870 O O . LEU A 1 120 ? 12.269 -7.415 -24.794 1.00 86.12 120 LEU A O 1
ATOM 874 N N . TYR A 1 121 ? 12.523 -9.152 -23.383 1.00 86.50 121 TYR A N 1
ATOM 875 C CA . TYR A 1 121 ? 12.348 -10.180 -24.403 1.00 86.50 121 TYR A CA 1
ATOM 876 C C . TYR A 1 121 ? 10.938 -10.151 -25.007 1.00 86.50 121 TYR A C 1
ATOM 878 O O . TYR A 1 121 ? 10.802 -10.044 -26.224 1.00 86.50 121 TYR A O 1
ATOM 886 N N . ARG A 1 122 ? 9.893 -10.113 -24.169 1.00 88.38 122 ARG A N 1
ATOM 887 C CA . ARG A 1 122 ? 8.495 -10.012 -24.630 1.00 88.38 122 ARG A CA 1
ATOM 888 C C . ARG A 1 122 ? 8.221 -8.740 -25.433 1.00 88.38 122 ARG A C 1
ATOM 890 O O . ARG A 1 122 ? 7.468 -8.778 -26.401 1.00 88.38 122 ARG A O 1
ATOM 897 N N . MET A 1 123 ? 8.840 -7.613 -25.072 1.00 88.38 123 MET A N 1
ATOM 898 C CA . MET A 1 123 ? 8.744 -6.379 -25.864 1.00 88.38 123 MET A CA 1
ATOM 899 C C . MET A 1 123 ? 9.385 -6.528 -27.243 1.00 88.38 123 MET A C 1
ATOM 901 O O . MET A 1 123 ? 8.841 -6.032 -28.230 1.00 88.38 123 MET A O 1
ATOM 905 N N . CYS A 1 124 ? 10.517 -7.229 -27.324 1.00 86.31 124 CYS A N 1
ATOM 906 C CA . CYS A 1 124 ? 11.136 -7.546 -28.601 1.00 86.31 124 CYS A CA 1
ATOM 907 C C . CYS A 1 124 ? 10.234 -8.459 -29.445 1.00 86.31 124 CYS A C 1
ATOM 909 O O . CYS A 1 124 ? 10.036 -8.175 -30.624 1.00 86.31 124 CYS A O 1
ATOM 911 N N . GLU A 1 125 ? 9.641 -9.504 -28.860 1.00 84.94 125 GLU A N 1
ATOM 912 C CA . GLU A 1 125 ? 8.713 -10.397 -29.570 1.00 84.94 125 GLU A CA 1
ATOM 913 C C . GLU A 1 125 ? 7.500 -9.638 -30.113 1.00 84.94 125 GLU A C 1
ATOM 915 O O . GLU A 1 125 ? 7.192 -9.737 -31.300 1.00 84.94 125 GLU A O 1
ATOM 920 N N . ALA A 1 126 ? 6.860 -8.808 -29.287 1.00 88.94 126 ALA A N 1
ATOM 921 C CA . ALA A 1 126 ? 5.724 -7.990 -29.706 1.00 88.94 126 ALA A CA 1
ATOM 922 C C . ALA A 1 126 ? 6.105 -6.997 -30.824 1.00 88.94 126 ALA A C 1
ATOM 924 O O . ALA A 1 126 ? 5.334 -6.780 -31.760 1.00 88.94 126 ALA A O 1
ATOM 925 N N . TYR A 1 127 ? 7.321 -6.441 -30.794 1.00 86.44 127 TYR A N 1
ATOM 926 C CA . TYR A 1 127 ? 7.857 -5.636 -31.897 1.00 86.44 127 TYR A CA 1
ATOM 927 C C . TYR A 1 127 ? 8.123 -6.460 -33.164 1.00 86.44 127 TYR A C 1
ATOM 929 O O . TYR A 1 127 ? 7.804 -6.026 -34.271 1.00 86.44 127 TYR A O 1
ATOM 937 N N . GLY A 1 128 ? 8.692 -7.658 -33.012 1.00 82.19 128 GLY A N 1
ATOM 938 C CA . GLY A 1 128 ? 8.950 -8.602 -34.098 1.00 82.19 128 GLY A CA 1
ATOM 939 C C . GLY A 1 128 ? 7.670 -9.073 -34.790 1.00 82.19 128 GLY A C 1
ATOM 940 O O . GLY A 1 128 ? 7.671 -9.218 -36.014 1.00 82.19 128 GLY A O 1
ATOM 941 N N . ASN A 1 129 ? 6.588 -9.219 -34.018 1.00 84.00 129 ASN A N 1
ATOM 942 C CA . ASN A 1 129 ? 5.241 -9.578 -34.470 1.00 84.00 129 ASN A CA 1
ATOM 943 C C . ASN A 1 129 ? 4.445 -8.384 -35.029 1.00 84.00 129 ASN A C 1
ATOM 945 O O . ASN A 1 129 ? 3.356 -8.571 -35.566 1.00 84.00 129 ASN A O 1
ATOM 949 N N . GLY A 1 130 ? 4.972 -7.159 -34.924 1.00 83.75 130 GLY A N 1
ATOM 950 C CA . GLY A 1 130 ? 4.303 -5.942 -35.390 1.00 83.75 130 GLY A CA 1
ATOM 951 C C . GLY A 1 130 ? 3.163 -5.448 -34.491 1.00 83.75 130 GLY A C 1
ATOM 952 O O . GLY A 1 130 ? 2.438 -4.542 -34.894 1.00 83.75 130 GLY A O 1
ATOM 953 N N . GLU A 1 131 ? 3.009 -6.000 -33.284 1.00 89.81 131 GLU A N 1
ATOM 954 C CA . GLU A 1 131 ? 2.054 -5.513 -32.275 1.00 89.81 131 GLU A CA 1
ATOM 955 C C . GLU A 1 131 ? 2.505 -4.179 -31.667 1.00 89.81 131 GLU A C 1
ATOM 957 O O . GLU A 1 131 ? 1.676 -3.347 -31.297 1.00 89.81 131 GLU A O 1
ATOM 962 N N . LEU A 1 132 ? 3.823 -3.961 -31.594 1.00 88.88 132 LEU A N 1
ATOM 963 C CA . LEU A 1 132 ? 4.429 -2.707 -31.153 1.00 88.88 132 LEU A CA 1
ATOM 964 C C . LEU A 1 132 ? 5.105 -1.974 -32.315 1.00 88.88 132 LEU A C 1
ATOM 966 O O . LEU A 1 132 ? 5.810 -2.564 -33.133 1.00 88.88 132 LEU A O 1
ATOM 970 N N . SER A 1 133 ? 4.947 -0.653 -32.350 1.00 85.06 133 SER A N 1
ATOM 971 C CA . SER A 1 133 ? 5.691 0.245 -33.233 1.00 85.06 133 SER A CA 1
ATOM 972 C C . SER A 1 133 ? 7.053 0.619 -32.637 1.00 85.06 133 SER A C 1
ATOM 974 O O . SER A 1 133 ? 7.274 0.514 -31.431 1.00 85.06 133 SER A O 1
ATOM 976 N N . GLY A 1 134 ? 7.985 1.093 -33.472 1.00 83.50 134 GLY A N 1
ATOM 977 C CA . GLY A 1 134 ? 9.313 1.532 -33.011 1.00 83.50 134 GLY A CA 1
ATOM 978 C C . GLY A 1 134 ? 9.246 2.565 -31.874 1.00 83.50 134 GLY A C 1
ATOM 979 O O . GLY A 1 134 ? 9.880 2.352 -30.841 1.00 83.50 134 GLY A O 1
ATOM 980 N N . PRO A 1 135 ? 8.425 3.626 -31.997 1.00 79.00 135 PRO A N 1
ATOM 981 C CA . PRO A 1 135 ? 8.233 4.589 -30.916 1.00 79.00 135 PRO A CA 1
ATOM 982 C C . PRO A 1 135 ? 7.681 3.979 -29.621 1.00 79.00 135 PRO A C 1
ATOM 984 O O . PRO A 1 135 ? 8.115 4.355 -28.534 1.00 79.00 135 PRO A O 1
ATOM 987 N N . GLN A 1 136 ? 6.769 3.004 -29.718 1.00 83.44 136 GLN A N 1
ATOM 988 C CA . GLN A 1 136 ? 6.233 2.303 -28.545 1.00 83.44 136 GLN A CA 1
ATOM 989 C C . GLN A 1 136 ? 7.308 1.468 -27.842 1.00 83.44 136 GLN A C 1
ATOM 991 O O . GLN A 1 136 ? 7.378 1.487 -26.615 1.00 83.44 136 GLN A O 1
ATOM 996 N N . VAL A 1 137 ? 8.180 0.790 -28.595 1.00 87.25 137 VAL A N 1
ATOM 997 C CA . VAL A 1 137 ? 9.317 0.055 -28.020 1.00 87.25 137 VAL A CA 1
ATOM 998 C C . VAL A 1 137 ? 10.280 0.999 -27.317 1.00 87.25 137 VAL A C 1
ATOM 1000 O O . VAL A 1 137 ? 10.686 0.707 -26.199 1.00 87.25 137 VAL A O 1
ATOM 1003 N N . MET A 1 138 ? 10.618 2.140 -27.922 1.00 82.31 138 MET A N 1
ATOM 1004 C CA . MET A 1 138 ? 11.512 3.121 -27.295 1.00 82.31 138 MET A CA 1
ATOM 1005 C C . MET A 1 138 ? 10.933 3.669 -25.986 1.00 82.31 138 MET A C 1
ATOM 1007 O O . MET A 1 138 ? 11.644 3.739 -24.984 1.00 82.31 138 MET A O 1
ATOM 1011 N N . ALA A 1 139 ? 9.635 3.990 -25.968 1.00 83.75 139 ALA A N 1
ATOM 1012 C CA . ALA A 1 139 ? 8.952 4.454 -24.764 1.00 83.75 139 ALA A CA 1
ATOM 1013 C C . ALA A 1 139 ? 8.930 3.377 -23.664 1.00 83.75 139 ALA A C 1
ATOM 1015 O O . ALA A 1 139 ? 9.257 3.655 -22.509 1.00 83.75 139 ALA A O 1
ATOM 1016 N N . LEU A 1 140 ? 8.592 2.132 -24.014 1.00 88.19 140 LEU A N 1
ATOM 1017 C CA . LEU A 1 140 ? 8.573 1.029 -23.056 1.00 88.19 140 LEU A CA 1
ATOM 1018 C C . LEU A 1 140 ? 9.980 0.664 -22.556 1.00 88.19 140 LEU A C 1
ATOM 1020 O O . LEU A 1 140 ? 10.144 0.356 -21.377 1.00 88.19 140 LEU A O 1
ATOM 1024 N N . LEU A 1 141 ? 10.999 0.743 -23.415 1.00 85.94 141 LEU A N 1
ATOM 1025 C CA . LEU A 1 141 ? 12.391 0.492 -23.052 1.00 85.94 141 LEU A CA 1
ATOM 1026 C C . LEU A 1 141 ? 12.912 1.553 -22.077 1.00 85.94 141 LEU A C 1
ATOM 1028 O O . LEU A 1 141 ? 13.516 1.194 -21.070 1.00 85.94 141 LEU A O 1
ATOM 1032 N N . SER A 1 142 ? 12.636 2.836 -22.332 1.00 82.94 142 SER A N 1
ATOM 1033 C CA . SER A 1 142 ? 13.002 3.922 -21.412 1.00 82.94 142 SER A CA 1
ATOM 1034 C C . SER A 1 142 ? 12.330 3.744 -20.047 1.00 82.94 142 SER A C 1
ATOM 1036 O O . SER A 1 142 ? 13.002 3.769 -19.017 1.00 82.94 142 SER A O 1
ATOM 1038 N N . ARG A 1 143 ? 11.028 3.428 -20.031 1.00 88.12 143 ARG A N 1
ATOM 1039 C CA . ARG A 1 143 ? 10.305 3.114 -18.792 1.00 88.12 143 ARG A CA 1
ATOM 1040 C C . ARG A 1 143 ? 10.880 1.895 -18.072 1.00 88.12 143 ARG A C 1
ATOM 1042 O O . ARG A 1 143 ? 10.993 1.905 -16.849 1.00 88.12 143 ARG A O 1
ATOM 1049 N N . SER A 1 144 ? 11.245 0.850 -18.812 1.00 85.44 144 SER A N 1
ATOM 1050 C CA . SER A 1 144 ? 11.874 -0.338 -18.237 1.00 85.44 144 SER A CA 1
ATOM 1051 C C . SER A 1 144 ? 13.203 0.012 -17.573 1.00 85.44 144 SER A C 1
ATOM 1053 O O . SER A 1 144 ? 13.445 -0.472 -16.477 1.00 85.44 144 SER A O 1
ATOM 1055 N N . GLN A 1 145 ? 14.033 0.858 -18.192 1.00 83.88 145 GLN A N 1
ATOM 1056 C CA . GLN A 1 145 ? 15.320 1.294 -17.635 1.00 83.88 145 GLN A CA 1
ATOM 1057 C C . GLN A 1 145 ? 15.151 2.139 -16.365 1.00 83.88 145 GLN A C 1
ATOM 1059 O O . GLN A 1 145 ? 15.868 1.913 -15.392 1.00 83.88 145 GLN A O 1
ATOM 1064 N N . ASP A 1 146 ? 14.178 3.056 -16.338 1.00 85.12 146 ASP A N 1
ATOM 1065 C CA . ASP A 1 146 ? 13.868 3.844 -15.137 1.00 85.12 146 ASP A CA 1
ATOM 1066 C C . ASP A 1 146 ? 13.437 2.931 -13.975 1.00 85.12 146 ASP A C 1
ATOM 1068 O O . ASP A 1 146 ? 13.926 3.056 -12.850 1.00 85.12 146 ASP A O 1
ATOM 1072 N N . LEU A 1 147 ? 12.558 1.960 -14.252 1.00 85.44 147 LEU A N 1
ATOM 1073 C CA . LEU A 1 147 ? 12.132 0.967 -13.264 1.00 85.44 147 LEU A CA 1
ATOM 1074 C C . LEU A 1 147 ? 13.303 0.084 -12.813 1.00 85.44 147 LEU A C 1
ATOM 1076 O O . LEU A 1 147 ? 13.422 -0.188 -11.620 1.00 85.44 147 LEU A O 1
ATOM 1080 N N . THR A 1 148 ? 14.199 -0.309 -13.726 1.00 83.00 148 THR A N 1
ATOM 1081 C CA . THR A 1 148 ? 15.435 -1.034 -13.395 1.00 83.00 148 THR A CA 1
ATOM 1082 C C . THR A 1 148 ? 16.298 -0.257 -12.418 1.00 83.00 148 THR A C 1
ATOM 1084 O O . THR A 1 148 ? 16.755 -0.829 -11.430 1.00 83.00 148 THR A O 1
ATOM 1087 N N . ALA A 1 149 ? 16.507 1.035 -12.666 1.00 83.50 149 ALA A N 1
ATOM 1088 C CA . ALA A 1 149 ? 17.318 1.876 -11.798 1.00 83.50 149 ALA A CA 1
ATOM 1089 C C . ALA A 1 149 ? 16.720 1.972 -10.385 1.00 83.50 149 ALA A C 1
ATOM 1091 O O . ALA A 1 149 ? 17.448 1.830 -9.404 1.00 83.50 149 ALA A O 1
ATOM 1092 N N . VAL A 1 150 ? 15.396 2.140 -10.270 1.00 86.50 150 VAL A N 1
ATOM 1093 C CA . VAL A 1 150 ? 14.705 2.208 -8.969 1.00 86.50 150 VAL A CA 1
ATOM 1094 C C . VAL A 1 150 ? 14.744 0.880 -8.232 1.00 86.50 150 VAL A C 1
ATOM 1096 O O . VAL A 1 150 ? 14.998 0.861 -7.030 1.00 86.50 150 VAL A O 1
ATOM 1099 N N . ILE A 1 151 ? 14.509 -0.226 -8.933 1.00 83.00 151 ILE A N 1
ATOM 1100 C CA . ILE A 1 151 ? 14.599 -1.571 -8.366 1.00 83.00 151 ILE A CA 1
ATOM 1101 C C . ILE A 1 151 ? 16.008 -1.810 -7.826 1.00 83.00 151 ILE A C 1
ATOM 1103 O O . ILE A 1 151 ? 16.151 -2.163 -6.660 1.00 83.00 151 ILE A O 1
ATOM 1107 N N . LEU A 1 152 ? 17.041 -1.542 -8.631 1.00 81.19 152 LEU A N 1
ATOM 1108 C CA . LEU A 1 152 ? 18.431 -1.724 -8.225 1.00 81.19 152 LEU A CA 1
ATOM 1109 C C . LEU A 1 152 ? 18.774 -0.839 -7.021 1.00 81.19 152 LEU A C 1
ATOM 1111 O O . LEU A 1 152 ? 19.351 -1.317 -6.050 1.00 81.19 152 LEU A O 1
ATOM 1115 N N . ALA A 1 153 ? 18.381 0.436 -7.042 1.00 81.19 153 ALA A N 1
ATOM 1116 C CA . ALA A 1 153 ? 18.599 1.344 -5.920 1.00 81.19 153 ALA A CA 1
ATOM 1117 C C . ALA A 1 153 ? 17.873 0.869 -4.651 1.00 81.19 153 ALA A C 1
ATOM 1119 O O . ALA A 1 153 ? 18.444 0.902 -3.565 1.00 81.19 153 ALA A O 1
ATOM 1120 N N . THR A 1 154 ? 16.641 0.374 -4.781 1.00 82.88 154 THR A N 1
ATOM 1121 C CA . THR A 1 154 ? 15.862 -0.172 -3.661 1.00 82.88 154 THR A CA 1
ATOM 1122 C C . THR A 1 154 ? 16.516 -1.429 -3.098 1.00 82.88 154 THR A C 1
ATOM 1124 O O . THR A 1 154 ? 16.640 -1.561 -1.885 1.00 82.88 154 THR A O 1
ATOM 1127 N N . GLU A 1 155 ? 16.992 -2.330 -3.953 1.00 80.75 155 GLU A N 1
ATOM 1128 C CA . GLU A 1 155 ? 17.712 -3.544 -3.559 1.00 80.75 155 GLU A CA 1
ATOM 1129 C C . GLU A 1 155 ? 19.004 -3.220 -2.796 1.00 80.75 155 GLU A C 1
ATOM 1131 O O . GLU A 1 155 ? 19.265 -3.819 -1.752 1.00 80.75 155 GLU A O 1
ATOM 1136 N N . GLN A 1 156 ? 19.769 -2.228 -3.267 1.00 78.81 156 GLN A N 1
ATOM 1137 C CA . GLN A 1 156 ? 20.985 -1.763 -2.590 1.00 78.81 156 GLN A CA 1
ATOM 1138 C C . GLN A 1 156 ? 20.680 -1.073 -1.252 1.00 78.81 156 GLN A C 1
ATOM 1140 O O . GLN A 1 156 ? 21.376 -1.310 -0.269 1.00 78.81 156 GLN A O 1
ATOM 1145 N N . LEU A 1 157 ? 19.630 -0.246 -1.182 1.00 78.62 157 LEU A N 1
ATOM 1146 C CA . LEU A 1 157 ? 19.267 0.484 0.039 1.00 78.62 157 LEU A CA 1
ATOM 1147 C C . LEU A 1 157 ? 18.641 -0.404 1.116 1.00 78.62 157 LEU A C 1
ATOM 1149 O O . LEU A 1 157 ? 18.842 -0.170 2.304 1.00 78.62 157 LEU A O 1
ATOM 1153 N N . THR A 1 158 ? 17.855 -1.400 0.715 1.00 78.38 158 THR A N 1
ATOM 1154 C CA . THR A 1 158 ? 17.161 -2.294 1.655 1.00 78.38 158 THR A CA 1
ATOM 1155 C C . THR A 1 158 ? 18.047 -3.429 2.153 1.00 78.38 158 THR A C 1
ATOM 1157 O O . THR A 1 158 ? 17.670 -4.122 3.095 1.00 78.38 158 THR A O 1
ATOM 1160 N N . GLY A 1 159 ? 19.208 -3.653 1.527 1.00 68.94 159 GLY A N 1
ATOM 1161 C CA . GLY A 1 159 ? 20.055 -4.805 1.828 1.00 68.94 159 GLY A CA 1
ATOM 1162 C C . GLY A 1 159 ? 19.360 -6.142 1.545 1.00 68.94 159 GLY A C 1
ATOM 1163 O O . GLY A 1 159 ? 19.827 -7.178 2.009 1.00 68.94 159 GLY A O 1
ATOM 1164 N N . ALA A 1 160 ? 18.260 -6.146 0.778 1.00 58.97 160 ALA A N 1
ATOM 1165 C CA . ALA A 1 160 ? 17.508 -7.354 0.432 1.00 58.97 160 ALA A CA 1
ATOM 1166 C C . ALA A 1 160 ? 18.340 -8.356 -0.392 1.00 58.97 160 ALA A C 1
ATOM 1168 O O . ALA A 1 160 ? 17.955 -9.513 -0.540 1.00 58.97 160 ALA A O 1
ATOM 1169 N N . VAL A 1 161 ? 19.503 -7.928 -0.892 1.00 50.12 161 VAL A N 1
ATOM 1170 C CA . VAL A 1 161 ? 20.472 -8.757 -1.609 1.00 50.12 161 VAL A CA 1
ATOM 1171 C C . VAL A 1 161 ? 21.733 -8.942 -0.760 1.00 50.12 161 VAL A C 1
ATOM 1173 O O . VAL A 1 161 ? 22.845 -8.657 -1.199 1.00 50.12 161 VAL A O 1
ATOM 1176 N N . VAL A 1 162 ? 21.598 -9.449 0.471 1.00 48.84 162 VAL A N 1
ATOM 1177 C CA . VAL A 1 162 ? 22.719 -10.195 1.063 1.00 48.84 162 VAL A CA 1
ATOM 1178 C C . VAL A 1 162 ? 22.781 -11.510 0.307 1.00 48.84 162 VAL A C 1
ATOM 1180 O O . VAL A 1 162 ? 22.062 -12.466 0.590 1.00 48.84 162 VAL A O 1
ATOM 1183 N N . ALA A 1 163 ? 23.607 -11.518 -0.728 1.00 44.19 163 ALA A N 1
ATOM 1184 C CA . ALA A 1 163 ? 23.952 -12.710 -1.458 1.00 44.19 163 ALA A CA 1
ATOM 1185 C C . ALA A 1 163 ? 24.415 -13.808 -0.493 1.00 44.19 163 ALA A C 1
ATOM 1187 O O . ALA A 1 163 ? 25.532 -13.759 0.020 1.00 44.19 163 ALA A O 1
ATOM 1188 N N . GLN A 1 164 ? 23.588 -14.836 -0.287 1.00 43.94 164 GLN A N 1
ATOM 1189 C CA . GLN A 1 164 ? 24.102 -16.142 0.100 1.00 43.94 164 GLN A CA 1
ATOM 1190 C C . GLN A 1 164 ? 24.937 -16.622 -1.085 1.00 43.94 164 GLN A C 1
ATOM 1192 O O . GLN A 1 164 ? 24.420 -17.231 -2.019 1.00 43.94 164 GLN A O 1
ATOM 1197 N N . GLN A 1 165 ? 26.229 -16.284 -1.106 1.00 44.06 165 GLN A N 1
ATOM 1198 C CA . GLN A 1 165 ? 27.164 -17.008 -1.953 1.00 44.06 165 GLN A CA 1
ATOM 1199 C C . GLN A 1 165 ? 27.029 -18.464 -1.534 1.00 44.06 165 GLN A C 1
ATOM 1201 O O . GLN A 1 165 ? 27.407 -18.833 -0.423 1.00 44.06 165 GLN A O 1
ATOM 1206 N N . ALA A 1 166 ? 26.438 -19.276 -2.409 1.00 45.97 166 ALA A N 1
ATOM 1207 C CA . ALA A 1 166 ? 26.541 -20.713 -2.309 1.00 45.97 166 ALA A CA 1
ATOM 1208 C C . ALA A 1 166 ? 28.040 -21.015 -2.309 1.00 45.97 166 ALA A C 1
ATOM 1210 O O . ALA A 1 166 ? 28.702 -20.963 -3.347 1.00 45.97 166 ALA A O 1
ATOM 1211 N N . GLY A 1 167 ? 28.596 -21.225 -1.116 1.00 47.00 167 GLY A N 1
ATOM 1212 C CA . GLY A 1 167 ? 29.932 -21.751 -0.956 1.00 47.00 167 GLY A CA 1
ATOM 1213 C C . GLY A 1 167 ? 29.926 -23.107 -1.637 1.00 47.00 167 GLY A C 1
ATOM 1214 O O . GLY A 1 167 ? 29.438 -24.082 -1.074 1.00 47.00 167 GLY A O 1
ATOM 1215 N N . LEU A 1 168 ? 30.413 -23.155 -2.874 1.00 43.44 168 LEU A N 1
ATOM 1216 C CA . LEU A 1 168 ? 30.682 -24.378 -3.619 1.00 43.44 168 LEU A CA 1
ATOM 1217 C C . LEU A 1 168 ? 31.876 -25.083 -2.953 1.00 43.44 168 LEU A C 1
ATOM 1219 O O . LEU A 1 168 ? 32.970 -25.147 -3.504 1.00 43.44 168 LEU A O 1
ATOM 1223 N N . SER A 1 169 ? 31.676 -25.579 -1.729 1.00 45.88 169 SER A N 1
ATOM 1224 C CA . SER A 1 169 ? 32.469 -26.653 -1.139 1.00 45.88 169 SER A CA 1
ATOM 1225 C C . SER A 1 169 ? 31.615 -27.927 -1.191 1.00 45.88 169 SER A C 1
ATOM 1227 O O . SER A 1 169 ? 30.434 -27.946 -0.837 1.00 45.88 169 SER A O 1
ATOM 1229 N N . SER A 1 170 ? 32.185 -28.980 -1.766 1.00 47.34 170 SER A N 1
ATOM 1230 C CA . SER A 1 170 ? 31.499 -30.050 -2.502 1.00 47.34 170 SER A CA 1
ATOM 1231 C C . SER A 1 170 ? 30.837 -31.159 -1.666 1.00 47.34 170 SER A C 1
ATOM 1233 O O . SER A 1 170 ? 30.676 -32.273 -2.158 1.00 47.34 170 SER A O 1
ATOM 1235 N N . SER A 1 171 ? 30.398 -30.891 -0.435 1.00 47.97 171 SER A N 1
ATOM 1236 C CA . SER A 1 171 ? 29.632 -31.893 0.339 1.00 47.97 171 SER A CA 1
ATOM 1237 C C . SER A 1 171 ? 28.919 -31.355 1.581 1.00 47.97 171 SER A C 1
ATOM 1239 O O . SER A 1 171 ? 27.883 -31.896 1.942 1.00 47.97 171 SER A O 1
ATOM 1241 N N . ALA A 1 172 ? 29.398 -30.273 2.203 1.00 48.62 172 ALA A N 1
ATOM 1242 C CA . ALA A 1 172 ? 28.732 -29.657 3.362 1.00 48.62 172 ALA A CA 1
ATOM 1243 C C . ALA A 1 172 ? 27.623 -28.649 2.980 1.00 48.62 172 ALA A C 1
ATOM 1245 O O . ALA A 1 172 ? 26.804 -28.268 3.814 1.00 48.62 172 ALA A O 1
ATOM 1246 N N . SER A 1 173 ? 27.585 -28.213 1.717 1.00 53.91 173 SER A N 1
ATOM 1247 C CA . SER A 1 173 ? 26.699 -27.144 1.236 1.00 53.91 173 SER A CA 1
ATOM 1248 C C . SER A 1 173 ? 25.278 -27.605 0.890 1.00 53.91 173 SER A C 1
ATOM 1250 O O . SER A 1 173 ? 24.344 -26.833 1.078 1.00 53.91 173 SER A O 1
ATOM 1252 N N . ALA A 1 174 ? 25.063 -28.852 0.453 1.00 54.47 174 ALA A N 1
ATOM 1253 C CA . ALA A 1 174 ? 23.725 -29.331 0.075 1.00 54.47 174 ALA A CA 1
ATOM 1254 C C . ALA A 1 174 ? 22.770 -29.446 1.282 1.00 54.47 174 ALA A C 1
ATOM 1256 O O . ALA A 1 174 ? 21.612 -29.020 1.212 1.00 54.47 17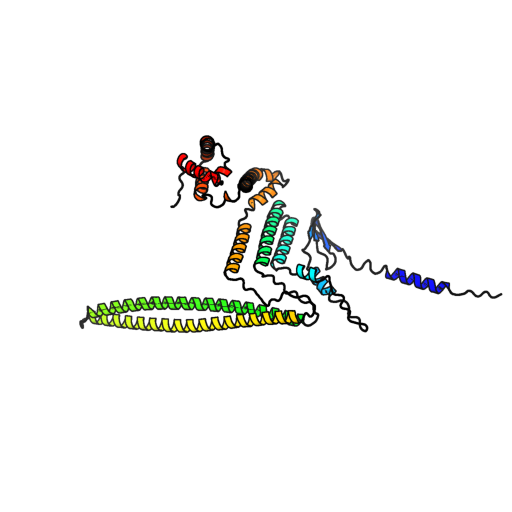4 ALA A O 1
ATOM 1257 N N . ASP A 1 175 ? 23.270 -29.949 2.413 1.00 61.50 175 ASP A N 1
ATOM 1258 C CA . ASP A 1 175 ? 22.490 -30.069 3.651 1.00 61.50 175 ASP A CA 1
ATOM 1259 C C . ASP A 1 175 ? 22.222 -28.693 4.279 1.00 61.50 175 ASP A C 1
ATOM 1261 O O . ASP A 1 175 ? 21.105 -28.411 4.711 1.00 61.50 175 ASP A O 1
ATOM 1265 N N . ALA A 1 176 ? 23.204 -27.786 4.243 1.00 63.06 176 ALA A N 1
ATOM 1266 C CA . ALA A 1 176 ? 23.028 -26.416 4.720 1.00 63.06 176 ALA A CA 1
ATOM 1267 C C . ALA A 1 176 ? 22.007 -25.638 3.869 1.00 63.06 176 ALA A C 1
ATOM 1269 O O . ALA A 1 176 ? 21.109 -24.998 4.413 1.00 63.06 176 ALA A O 1
ATOM 1270 N N . THR A 1 177 ? 22.075 -25.729 2.536 1.00 65.00 177 THR A N 1
ATOM 1271 C CA . THR A 1 177 ? 21.125 -25.042 1.646 1.00 65.00 177 THR A CA 1
ATOM 1272 C C . THR A 1 177 ? 19.701 -25.594 1.771 1.00 65.00 177 THR A C 1
ATOM 1274 O O . THR A 1 177 ? 18.740 -24.817 1.772 1.00 65.00 177 THR A O 1
ATOM 1277 N N . SER A 1 178 ? 19.537 -26.914 1.920 1.00 69.12 178 SER A N 1
ATOM 1278 C CA . SER A 1 178 ? 18.211 -27.517 2.125 1.00 69.12 178 SER A CA 1
ATOM 1279 C C . SER A 1 178 ? 17.600 -27.110 3.471 1.00 69.12 178 SER A C 1
ATOM 1281 O O . SER A 1 178 ? 16.432 -26.715 3.511 1.00 69.12 178 SER A O 1
ATOM 1283 N N . LEU A 1 179 ? 18.397 -27.083 4.547 1.00 74.31 179 LEU A N 1
ATOM 1284 C CA . LEU A 1 179 ? 17.970 -26.604 5.863 1.00 74.31 179 LEU A CA 1
ATOM 1285 C C . LEU A 1 179 ? 17.577 -25.122 5.837 1.00 74.31 179 LEU A C 1
ATOM 1287 O O . LEU A 1 179 ? 16.548 -24.754 6.403 1.00 74.31 179 LEU A O 1
ATOM 1291 N N . MET A 1 180 ? 18.349 -24.268 5.162 1.00 71.25 180 MET A N 1
ATOM 1292 C CA . MET A 1 180 ? 18.031 -22.840 5.044 1.00 71.25 180 MET A CA 1
ATOM 1293 C C . MET A 1 180 ? 16.742 -22.601 4.253 1.00 71.25 180 MET A C 1
ATOM 1295 O O . MET A 1 180 ? 15.938 -21.760 4.649 1.00 71.25 180 MET A O 1
ATOM 1299 N N . THR A 1 181 ? 16.507 -23.372 3.187 1.00 74.75 181 THR A N 1
ATOM 1300 C CA . THR A 1 181 ? 15.271 -23.294 2.386 1.00 74.75 181 THR A CA 1
ATOM 1301 C C . THR A 1 181 ? 14.056 -23.777 3.180 1.00 74.75 181 THR A C 1
ATOM 1303 O O . THR A 1 181 ? 13.006 -23.141 3.164 1.00 74.75 181 THR A O 1
ATOM 1306 N N . ALA A 1 182 ? 14.189 -24.875 3.927 1.00 74.81 182 ALA A N 1
ATOM 1307 C CA . ALA A 1 182 ? 13.121 -25.347 4.804 1.00 74.81 182 ALA A CA 1
ATOM 1308 C C . ALA A 1 182 ? 12.830 -24.337 5.930 1.00 74.81 182 ALA A C 1
ATOM 1310 O O . ALA A 1 182 ? 11.673 -24.041 6.228 1.00 74.81 182 ALA A O 1
ATOM 1311 N N . THR A 1 183 ? 13.875 -23.753 6.523 1.00 76.12 183 THR A N 1
ATOM 1312 C CA . THR A 1 183 ? 13.745 -22.753 7.595 1.00 76.12 183 THR A CA 1
ATOM 1313 C C . THR A 1 183 ? 13.128 -21.453 7.082 1.00 76.12 183 THR A C 1
ATOM 1315 O O . THR A 1 183 ? 12.295 -20.870 7.772 1.00 76.12 183 THR A O 1
ATOM 1318 N N . SER A 1 184 ? 13.462 -21.010 5.865 1.00 73.31 184 SER A N 1
ATOM 1319 C CA . SER A 1 184 ? 12.870 -19.806 5.268 1.00 73.31 184 SER A CA 1
ATOM 1320 C C . SER A 1 184 ? 11.381 -19.985 4.956 1.00 73.31 184 SER A C 1
ATOM 1322 O O . SER A 1 184 ? 10.590 -19.097 5.268 1.00 73.31 184 SER A O 1
ATOM 1324 N N . GLN A 1 185 ? 10.972 -21.153 4.447 1.00 78.00 185 GLN A N 1
ATOM 1325 C CA . GLN A 1 185 ? 9.554 -21.488 4.260 1.00 78.00 185 GLN A CA 1
ATOM 1326 C C . GLN A 1 185 ? 8.798 -21.513 5.594 1.00 78.00 185 GLN A C 1
ATOM 1328 O O . GLN A 1 185 ? 7.705 -20.956 5.705 1.00 78.00 185 GLN A O 1
ATOM 1333 N N . LEU A 1 186 ? 9.388 -22.114 6.634 1.00 76.62 186 LEU A N 1
ATOM 1334 C CA . LEU A 1 186 ? 8.803 -22.115 7.977 1.00 76.62 186 LEU A CA 1
ATOM 1335 C C . LEU A 1 186 ? 8.694 -20.702 8.559 1.00 76.62 186 LEU A C 1
ATOM 1337 O O . LEU A 1 186 ? 7.694 -20.391 9.207 1.00 76.62 186 LEU A O 1
ATOM 1341 N N . LEU A 1 187 ? 9.687 -19.846 8.313 1.00 79.69 187 LEU A N 1
ATOM 1342 C CA . LEU A 1 187 ? 9.673 -18.452 8.742 1.00 79.69 187 LEU A CA 1
ATOM 1343 C C . LEU A 1 187 ? 8.559 -17.663 8.045 1.00 79.69 187 LEU A C 1
ATOM 1345 O O . LEU A 1 187 ? 7.843 -16.922 8.713 1.00 79.69 187 LEU A O 1
ATOM 1349 N N . GLU A 1 188 ? 8.355 -17.852 6.739 1.00 78.25 188 GLU A N 1
ATOM 1350 C CA . GLU A 1 188 ? 7.254 -17.209 6.010 1.00 78.25 188 GLU A CA 1
ATOM 1351 C C . GLU A 1 188 ? 5.885 -17.619 6.579 1.00 78.25 188 GLU A C 1
ATOM 1353 O O . GLU A 1 188 ? 5.022 -16.770 6.818 1.00 78.25 188 GLU A O 1
ATOM 1358 N N . VAL A 1 189 ? 5.690 -18.913 6.853 1.00 81.62 189 VAL A N 1
ATOM 1359 C CA . VAL A 1 189 ? 4.459 -19.418 7.480 1.00 81.62 189 VAL A CA 1
ATOM 1360 C C . VAL A 1 189 ? 4.277 -18.837 8.885 1.00 81.62 189 VAL A C 1
ATOM 1362 O O . VAL A 1 189 ? 3.173 -18.417 9.230 1.00 81.62 189 VAL A O 1
ATOM 1365 N N . ALA A 1 190 ? 5.342 -18.765 9.686 1.00 79.75 190 ALA A N 1
ATOM 1366 C CA . ALA A 1 190 ? 5.288 -18.200 11.033 1.00 79.75 190 ALA A CA 1
ATOM 1367 C C . ALA A 1 190 ? 4.947 -16.699 11.023 1.00 79.75 190 ALA A C 1
ATOM 1369 O O . ALA A 1 190 ? 4.148 -16.253 11.844 1.00 79.75 190 ALA A O 1
ATOM 1370 N N . LEU A 1 191 ? 5.476 -15.932 10.064 1.00 81.62 191 LEU A N 1
ATOM 1371 C CA . LEU A 1 191 ? 5.137 -14.516 9.889 1.00 81.62 191 LEU A CA 1
ATOM 1372 C C . LEU A 1 191 ? 3.662 -14.321 9.509 1.00 81.62 191 LEU A C 1
ATOM 1374 O O . LEU A 1 191 ? 3.000 -13.447 10.068 1.00 81.62 191 LEU A O 1
ATOM 1378 N N . LYS A 1 192 ? 3.112 -15.163 8.622 1.00 83.56 192 LYS A N 1
ATOM 1379 C CA . LYS A 1 192 ? 1.671 -15.138 8.301 1.00 83.56 192 LYS A CA 1
ATOM 1380 C C . LYS A 1 192 ? 0.816 -15.438 9.535 1.00 83.56 192 LYS A C 1
ATOM 1382 O O . LYS A 1 192 ? -0.135 -14.710 9.804 1.00 83.56 192 LYS A O 1
ATOM 1387 N N . GLN A 1 193 ? 1.193 -16.444 10.327 1.00 85.50 193 GLN A N 1
ATOM 1388 C CA . GLN A 1 193 ? 0.506 -16.773 11.584 1.00 85.50 193 GLN A CA 1
ATOM 1389 C C . GLN A 1 193 ? 0.566 -15.623 12.597 1.00 85.50 193 GLN A C 1
ATOM 1391 O O . GLN A 1 193 ? -0.437 -15.323 13.241 1.00 85.50 193 GLN A O 1
ATOM 1396 N N . GLN A 1 194 ? 1.713 -14.950 12.714 1.00 86.12 194 GLN A N 1
ATOM 1397 C CA . GLN A 1 194 ? 1.868 -13.775 13.572 1.00 86.12 194 GLN A CA 1
ATOM 1398 C C . GLN A 1 194 ? 0.941 -12.634 13.126 1.00 86.12 194 GLN A C 1
ATOM 1400 O O . GLN A 1 194 ? 0.257 -12.032 13.954 1.00 86.12 194 GLN A O 1
ATOM 1405 N N . GLN A 1 195 ? 0.862 -12.368 11.820 1.00 89.00 195 GLN A N 1
ATOM 1406 C CA . GLN A 1 195 ? -0.018 -11.339 11.263 1.00 89.00 195 GLN A CA 1
ATOM 1407 C C . GLN A 1 195 ? -1.505 -11.657 11.500 1.00 89.00 195 GLN A C 1
ATOM 1409 O O . GLN A 1 195 ? -2.285 -10.775 11.866 1.00 89.00 195 GLN A O 1
ATOM 1414 N N . GLU A 1 196 ? -1.912 -12.917 11.333 1.00 89.50 196 GLU A N 1
ATOM 1415 C CA . GLU A 1 196 ? -3.273 -13.372 11.640 1.00 89.50 196 GLU A CA 1
ATOM 1416 C C . GLU A 1 196 ? -3.592 -13.253 13.136 1.00 89.50 196 GLU A C 1
ATOM 1418 O O . GLU A 1 196 ? -4.666 -12.763 13.499 1.00 89.50 196 GLU A O 1
ATOM 1423 N N . ALA A 1 197 ? -2.652 -13.631 14.009 1.00 83.69 197 ALA A N 1
ATOM 1424 C CA . ALA A 1 197 ? -2.789 -13.481 15.454 1.00 83.69 197 ALA A CA 1
ATOM 1425 C C . ALA A 1 197 ? -2.951 -12.005 15.845 1.00 83.69 197 ALA A C 1
ATOM 1427 O O . ALA A 1 197 ? -3.856 -11.675 16.615 1.00 83.69 197 ALA A O 1
ATOM 1428 N N . GLN A 1 198 ? -2.160 -11.109 15.251 1.00 92.75 198 GLN A N 1
ATOM 1429 C CA . GLN A 1 198 ? -2.247 -9.667 15.477 1.00 92.75 198 GLN A CA 1
ATOM 1430 C C . GLN A 1 198 ? -3.607 -9.105 15.043 1.00 92.75 198 GLN A C 1
ATOM 1432 O O . GLN A 1 198 ? -4.267 -8.421 15.824 1.00 92.75 198 GLN A O 1
ATOM 1437 N N . LYS A 1 199 ? -4.084 -9.467 13.845 1.00 93.81 199 LYS A N 1
ATOM 1438 C CA . LYS A 1 199 ? -5.420 -9.075 13.371 1.00 93.81 199 LYS A CA 1
ATOM 1439 C C . LYS A 1 199 ? -6.523 -9.598 14.292 1.00 93.81 199 LYS A C 1
ATOM 1441 O O . LYS A 1 199 ? -7.489 -8.893 14.577 1.00 93.81 199 LYS A O 1
ATOM 1446 N N . SER A 1 200 ? -6.387 -10.832 14.779 1.00 87.69 200 SER A N 1
ATOM 1447 C CA . SER A 1 200 ? -7.351 -11.406 15.717 1.00 87.69 200 SER A CA 1
ATOM 1448 C C . SER A 1 200 ? -7.371 -10.638 17.043 1.00 87.69 200 SER A C 1
ATOM 1450 O O . SER A 1 200 ? -8.446 -10.384 17.587 1.00 87.69 200 SER A O 1
ATOM 1452 N N . LEU A 1 201 ? -6.211 -10.228 17.563 1.00 91.81 201 LEU A N 1
ATOM 1453 C CA . LEU A 1 201 ? -6.109 -9.441 18.789 1.00 91.81 201 LEU A CA 1
ATOM 1454 C C . LEU A 1 201 ? -6.808 -8.089 18.628 1.00 91.81 201 LEU A C 1
ATOM 1456 O O . LEU A 1 201 ? -7.604 -7.717 19.489 1.00 91.81 201 LEU A O 1
ATOM 1460 N N . GLU A 1 202 ? -6.580 -7.407 17.508 1.00 93.94 202 GLU A N 1
ATOM 1461 C CA . GLU A 1 202 ? -7.205 -6.119 17.195 1.00 93.94 202 GLU A CA 1
ATOM 1462 C C . GLU A 1 202 ? -8.737 -6.221 17.139 1.00 93.94 202 GLU A C 1
ATOM 1464 O O . GLU A 1 202 ? -9.431 -5.475 17.829 1.00 93.94 202 GLU A O 1
ATOM 1469 N N . GLN A 1 203 ? -9.275 -7.254 16.481 1.00 92.94 203 GLN A N 1
ATOM 1470 C CA . GLN A 1 203 ? -10.714 -7.561 16.520 1.00 92.94 203 GLN A CA 1
ATOM 1471 C C . GLN A 1 203 ? -11.236 -7.846 17.940 1.00 92.94 203 GLN A C 1
ATOM 1473 O O . GLN A 1 203 ? -12.425 -7.710 18.215 1.00 92.94 203 GLN A O 1
ATOM 1478 N N . GLY A 1 204 ? -10.379 -8.333 18.841 1.00 88.75 204 GLY A N 1
ATOM 1479 C CA . GLY A 1 204 ? -10.737 -8.568 20.243 1.00 88.75 204 GLY A CA 1
ATOM 1480 C C . GLY A 1 204 ? -10.825 -7.266 21.036 1.00 88.75 204 GLY A C 1
ATOM 1481 O O . GLY A 1 204 ? -11.726 -7.108 21.856 1.00 88.75 204 GLY A O 1
ATOM 1482 N N . ILE A 1 205 ? -9.917 -6.327 20.759 1.00 92.44 205 ILE A N 1
ATOM 1483 C CA . ILE A 1 205 ? -9.911 -4.984 21.351 1.00 92.44 205 ILE A CA 1
ATOM 1484 C C . ILE A 1 205 ? -11.159 -4.207 20.918 1.00 92.44 205 ILE A C 1
ATOM 1486 O O . ILE A 1 205 ? -11.828 -3.625 21.769 1.00 92.44 205 ILE A O 1
ATOM 1490 N N . GLU A 1 206 ? -11.517 -4.265 19.633 1.00 93.50 206 GLU A N 1
ATOM 1491 C CA . GLU A 1 206 ? -12.721 -3.618 19.096 1.00 93.50 206 GLU A CA 1
ATOM 1492 C C . GLU A 1 206 ? -14.000 -4.151 19.765 1.00 93.50 206 GLU A C 1
ATOM 1494 O O . GLU A 1 206 ? -14.769 -3.381 20.335 1.00 93.50 206 GLU A O 1
ATOM 1499 N N . ARG A 1 207 ? -14.170 -5.481 19.844 1.00 92.88 207 ARG A N 1
ATOM 1500 C CA . ARG A 1 207 ? -15.323 -6.101 20.532 1.00 92.88 207 ARG A CA 1
ATOM 1501 C C . ARG A 1 207 ? -15.432 -5.716 22.006 1.00 92.88 207 ARG A C 1
ATOM 1503 O O . ARG A 1 207 ? -16.542 -5.584 22.525 1.00 92.88 207 ARG A O 1
ATOM 1510 N N . LYS A 1 208 ? -14.298 -5.567 22.698 1.00 93.25 208 LYS A N 1
ATOM 1511 C CA . LYS A 1 208 ? -14.287 -5.090 24.085 1.00 93.25 208 LYS A CA 1
ATOM 1512 C C . LYS A 1 208 ? -14.782 -3.642 24.155 1.00 93.25 208 LYS A C 1
ATOM 1514 O O . LYS A 1 208 ? -15.655 -3.360 24.967 1.00 93.25 208 LYS A O 1
ATOM 1519 N N . SER A 1 209 ? -14.285 -2.764 23.283 1.00 94.50 209 SER A N 1
ATOM 1520 C CA . SER A 1 209 ? -14.734 -1.367 23.195 1.00 94.50 209 SER A CA 1
ATOM 1521 C C . SER A 1 209 ? -16.242 -1.262 22.923 1.00 94.50 209 SER A C 1
ATOM 1523 O O . SER A 1 209 ? -16.933 -0.476 23.569 1.00 94.50 209 SER A O 1
ATOM 1525 N N . ASP A 1 210 ? -16.779 -2.094 22.027 1.00 94.12 210 ASP A N 1
ATOM 1526 C CA . ASP A 1 210 ? -18.222 -2.149 21.757 1.00 94.12 210 ASP A CA 1
ATOM 1527 C C . ASP A 1 210 ? -19.023 -2.578 22.995 1.00 94.12 210 ASP A C 1
ATOM 1529 O O . ASP A 1 210 ? -20.070 -2.003 23.306 1.00 94.12 210 ASP A O 1
ATOM 1533 N N . SER A 1 211 ? -18.517 -3.571 23.732 1.00 91.62 211 SER A N 1
ATOM 1534 C CA . SER A 1 211 ? -19.152 -4.079 24.956 1.00 91.62 211 SER A CA 1
ATOM 1535 C C . SER A 1 211 ? -19.133 -3.032 26.079 1.00 91.62 211 SER A C 1
ATOM 1537 O O . SER A 1 211 ? -20.144 -2.833 26.750 1.00 91.62 211 SER A O 1
ATOM 1539 N N . GLU A 1 212 ? -18.033 -2.285 26.227 1.00 94.50 212 GLU A N 1
ATOM 1540 C CA . GLU A 1 212 ? -17.941 -1.124 27.128 1.00 94.50 212 GLU A CA 1
ATOM 1541 C C . GLU A 1 212 ? -18.924 -0.010 26.733 1.00 94.50 212 GLU A C 1
ATOM 1543 O O . GLU A 1 212 ? -19.527 0.633 27.595 1.00 94.50 212 GLU A O 1
ATOM 1548 N N . GLY A 1 213 ? -19.137 0.203 25.430 1.00 94.25 213 GLY A N 1
ATOM 1549 C CA . GLY A 1 213 ? -20.166 1.109 24.919 1.00 94.25 213 GLY A CA 1
ATOM 1550 C C . GLY A 1 213 ? -21.574 0.701 25.364 1.00 94.25 213 GLY A C 1
ATOM 1551 O O . GLY A 1 213 ? -22.316 1.529 25.897 1.00 94.25 213 GLY A O 1
ATOM 1552 N N . LYS A 1 214 ? -21.928 -0.583 25.218 1.00 94.00 214 LYS A N 1
ATOM 1553 C CA . LYS A 1 214 ? -23.220 -1.119 25.685 1.00 94.00 214 LYS A CA 1
ATOM 1554 C C . LYS A 1 214 ? -23.388 -1.012 27.200 1.00 94.00 214 LYS A C 1
ATOM 1556 O O . LYS A 1 214 ? -24.465 -0.643 27.658 1.00 94.00 214 LYS A O 1
ATOM 1561 N N . GLN A 1 215 ? -22.341 -1.295 27.974 1.00 95.50 215 GLN A N 1
ATOM 1562 C CA . GLN A 1 215 ? -22.376 -1.180 29.435 1.00 95.50 215 GLN A CA 1
ATOM 1563 C C . GLN A 1 215 ? -22.667 0.259 29.874 1.00 95.50 215 GLN A C 1
ATOM 1565 O O . GLN A 1 215 ? -23.516 0.470 30.736 1.00 95.50 215 GLN A O 1
ATOM 1570 N N . LYS A 1 216 ? -22.039 1.261 29.240 1.00 96.56 216 LYS A N 1
ATOM 1571 C CA . LYS A 1 216 ? -22.321 2.681 29.520 1.00 96.56 216 LYS A CA 1
ATOM 1572 C C . LYS A 1 216 ? -23.776 3.051 29.229 1.00 96.56 216 LYS A C 1
ATOM 1574 O O . LYS A 1 216 ? -24.379 3.787 30.008 1.00 96.56 216 LYS A O 1
ATOM 1579 N N . LEU A 1 217 ? -24.346 2.534 28.138 1.00 95.56 217 LEU A N 1
ATOM 1580 C CA . LEU A 1 217 ? -25.761 2.739 27.808 1.00 95.56 217 LEU A CA 1
ATOM 1581 C C . LEU A 1 217 ? -26.682 2.078 28.844 1.00 95.56 217 LEU A C 1
ATOM 1583 O O . LEU A 1 217 ? -27.579 2.741 29.359 1.00 95.56 217 LEU A O 1
ATOM 1587 N N . ALA A 1 218 ? -26.414 0.823 29.216 1.00 93.75 218 ALA A N 1
ATOM 1588 C CA . ALA A 1 218 ? -27.176 0.106 30.242 1.00 93.75 218 ALA A CA 1
ATOM 1589 C C . ALA A 1 218 ? -27.085 0.793 31.618 1.00 93.75 218 ALA A C 1
ATOM 1591 O O . ALA A 1 218 ? -28.070 0.880 32.347 1.00 93.75 218 ALA A O 1
ATOM 1592 N N . GLN A 1 219 ? -25.920 1.347 31.964 1.00 96.12 219 GLN A N 1
ATOM 1593 C CA . GLN A 1 219 ? -25.720 2.097 33.202 1.00 96.12 219 GLN A CA 1
ATOM 1594 C C . GLN A 1 219 ? -26.500 3.422 33.206 1.00 96.12 219 GLN A C 1
ATOM 1596 O O . GLN A 1 219 ? -27.089 3.788 34.225 1.00 96.12 219 GLN A O 1
ATOM 1601 N N . ALA A 1 220 ? -26.554 4.125 32.069 1.00 96.50 220 ALA A N 1
ATOM 1602 C CA . ALA A 1 220 ? -27.383 5.319 31.915 1.00 96.50 220 ALA A CA 1
ATOM 1603 C C . ALA A 1 220 ? -28.885 4.987 32.013 1.00 96.50 220 ALA A C 1
ATOM 1605 O O . ALA A 1 220 ? -29.640 5.716 32.663 1.00 96.50 220 ALA A O 1
ATOM 1606 N N . GLU A 1 221 ? -29.318 3.867 31.428 1.00 95.38 221 GLU A N 1
ATOM 1607 C CA . GLU A 1 221 ? -30.700 3.396 31.532 1.00 95.38 221 GLU A CA 1
ATOM 1608 C C . GLU A 1 221 ? -31.065 3.025 32.974 1.00 95.38 221 GLU A C 1
ATOM 1610 O O . GLU A 1 221 ? -32.109 3.464 33.465 1.00 95.38 221 GLU A O 1
ATOM 1615 N N . LEU A 1 222 ? -30.174 2.332 33.692 1.00 95.38 222 LEU A N 1
ATOM 1616 C CA . LEU A 1 222 ? -30.334 2.032 35.114 1.00 95.38 222 LEU A CA 1
ATOM 1617 C C . LEU A 1 222 ? -30.507 3.309 35.946 1.00 95.38 222 LEU A C 1
ATOM 1619 O O . LEU A 1 222 ? -31.459 3.399 36.722 1.00 95.38 222 LEU A O 1
ATOM 1623 N N . ALA A 1 223 ? -29.652 4.316 35.744 1.00 96.62 223 ALA A N 1
ATOM 1624 C CA . ALA A 1 223 ? -29.756 5.598 36.444 1.00 96.62 223 ALA A CA 1
ATOM 1625 C C . ALA A 1 223 ? -31.100 6.301 36.162 1.00 96.62 223 ALA A C 1
ATOM 1627 O O . ALA A 1 223 ? -31.749 6.820 37.074 1.00 96.62 223 ALA A O 1
ATOM 1628 N N . SER A 1 224 ? -31.575 6.260 34.911 1.00 94.81 224 SER A N 1
ATOM 1629 C CA . SER A 1 224 ? -32.884 6.817 34.545 1.00 94.81 224 SER A CA 1
ATOM 1630 C C . SER A 1 224 ? -34.054 6.050 35.179 1.00 94.81 224 SER A C 1
ATOM 1632 O O . SER A 1 224 ? -35.050 6.646 35.597 1.00 94.81 224 SER A O 1
ATOM 1634 N N . ALA A 1 225 ? -33.945 4.723 35.288 1.00 93.38 225 ALA A N 1
ATOM 1635 C CA . ALA A 1 225 ? -34.955 3.873 35.904 1.00 93.38 225 ALA A CA 1
ATOM 1636 C C . ALA A 1 225 ? -35.013 4.068 37.428 1.00 93.38 225 ALA A C 1
ATOM 1638 O O . ALA A 1 225 ? -36.108 4.081 37.990 1.00 93.38 225 ALA A O 1
ATOM 1639 N N . GLN A 1 226 ? -33.864 4.286 38.078 1.00 95.75 226 GLN A N 1
ATOM 1640 C CA . GLN A 1 226 ? -33.776 4.630 39.502 1.00 95.75 226 GLN A CA 1
ATOM 1641 C C . GLN A 1 226 ? -34.505 5.943 39.798 1.00 95.75 226 GLN A C 1
ATOM 1643 O O . GLN A 1 226 ? -35.417 5.953 40.623 1.00 95.75 226 GLN A O 1
ATOM 1648 N N . SER A 1 227 ? -34.206 7.008 39.047 1.00 94.25 227 SER A N 1
ATOM 1649 C CA . SER A 1 227 ? -34.890 8.300 39.210 1.00 94.25 227 SER A CA 1
ATOM 1650 C C . SER A 1 227 ? -36.406 8.194 38.972 1.00 94.25 227 SER A C 1
ATOM 1652 O O . SER A 1 227 ? -37.208 8.751 39.722 1.00 94.25 227 SER A O 1
ATOM 1654 N N . ASN A 1 228 ? -36.836 7.408 37.977 1.00 93.12 228 ASN A N 1
ATOM 1655 C CA . ASN A 1 228 ? -38.262 7.163 37.732 1.00 93.12 228 ASN A CA 1
ATOM 1656 C C . ASN A 1 228 ? -38.954 6.418 38.882 1.00 93.12 228 ASN A C 1
ATOM 1658 O O . ASN A 1 228 ? -40.134 6.665 39.136 1.00 93.12 228 ASN A O 1
ATOM 1662 N N . ARG A 1 229 ? -38.252 5.504 39.562 1.00 91.94 229 ARG A N 1
ATOM 1663 C CA . ARG A 1 229 ? -38.785 4.777 40.720 1.00 91.94 229 ARG A CA 1
ATOM 1664 C C . ARG A 1 229 ? -38.924 5.683 41.939 1.00 91.94 229 ARG A C 1
ATOM 1666 O O . ARG A 1 229 ? -39.932 5.592 42.631 1.00 91.94 229 ARG A O 1
ATOM 1673 N N . GLU A 1 230 ? -37.953 6.559 42.178 1.00 92.94 230 GLU A N 1
ATOM 1674 C CA . GLU A 1 230 ? -38.004 7.536 43.274 1.00 92.94 230 GLU A CA 1
ATOM 1675 C C . GLU A 1 230 ? -39.204 8.483 43.128 1.00 92.94 230 GLU A C 1
ATOM 1677 O O . GLU A 1 230 ? -39.934 8.711 44.092 1.00 92.94 230 GLU A O 1
ATOM 1682 N N . ASN A 1 231 ? -39.470 8.946 41.902 1.00 93.38 231 ASN A N 1
ATOM 1683 C CA . ASN A 1 231 ? -40.585 9.847 41.606 1.00 93.38 231 ASN A CA 1
ATOM 1684 C C . ASN A 1 231 ? -41.974 9.176 41.656 1.00 93.38 231 ASN A C 1
ATOM 1686 O O . ASN A 1 231 ? -42.968 9.873 41.837 1.00 93.38 231 ASN A O 1
ATOM 1690 N N . ASN A 1 232 ? -42.063 7.848 41.502 1.00 91.50 232 ASN A N 1
ATOM 1691 C CA . ASN A 1 232 ? -43.329 7.099 41.419 1.00 91.50 232 ASN A CA 1
ATOM 1692 C C . ASN A 1 232 ? -43.424 6.004 42.495 1.00 91.50 232 ASN A C 1
ATOM 1694 O O . ASN A 1 232 ? -43.793 4.870 42.208 1.00 91.50 232 ASN A O 1
ATOM 1698 N N . SER A 1 233 ? -43.060 6.308 43.738 1.00 84.94 233 SER A N 1
ATOM 1699 C CA . SER A 1 233 ? -42.940 5.324 44.829 1.00 84.94 233 SER A CA 1
ATOM 1700 C C . SER A 1 233 ? -44.269 4.799 45.414 1.00 84.94 233 SER A C 1
ATOM 1702 O O . SER A 1 233 ? -44.252 4.121 46.440 1.00 84.94 233 SER A O 1
ATOM 1704 N N . GLY A 1 234 ? -45.415 5.081 44.783 1.00 85.75 234 GLY A N 1
ATOM 1705 C CA . GLY A 1 234 ? -46.725 4.576 45.209 1.00 85.75 234 GLY A CA 1
ATOM 1706 C C . GLY A 1 234 ? -46.998 3.132 44.767 1.00 85.75 234 GLY A C 1
ATOM 1707 O O . GLY A 1 234 ? -46.468 2.672 43.763 1.00 85.75 234 GLY A O 1
ATOM 1708 N N . ASP A 1 235 ? -47.887 2.425 45.472 1.00 84.44 235 ASP A N 1
ATOM 1709 C CA . ASP A 1 235 ? -48.362 1.072 45.101 1.00 84.44 235 ASP A CA 1
ATOM 1710 C C . ASP A 1 235 ? -49.330 1.060 43.897 1.00 84.44 235 ASP A C 1
ATOM 1712 O O . ASP A 1 235 ? -49.970 0.049 43.589 1.00 84.44 235 ASP A O 1
ATOM 1716 N N . ASP A 1 236 ? -49.460 2.189 43.205 1.00 90.19 236 ASP A N 1
ATOM 1717 C CA . ASP A 1 236 ? -50.287 2.299 42.018 1.00 90.19 236 ASP A CA 1
ATOM 1718 C C . ASP A 1 236 ? -49.636 1.615 40.799 1.00 90.19 236 ASP A C 1
ATOM 1720 O O . ASP A 1 236 ? -48.503 1.118 40.814 1.00 90.19 236 ASP A O 1
ATOM 1724 N N . ALA A 1 237 ? -50.382 1.566 39.695 1.00 89.44 237 ALA A N 1
ATOM 1725 C CA . ALA A 1 237 ? -49.893 0.984 38.449 1.00 89.44 237 ALA A CA 1
ATOM 1726 C C . ALA A 1 237 ? -48.601 1.664 37.944 1.00 89.44 237 ALA A C 1
ATOM 1728 O O . ALA A 1 237 ? -47.789 1.018 37.274 1.00 89.44 237 ALA A O 1
ATOM 1729 N N . ALA A 1 238 ? -48.386 2.944 38.278 1.00 88.38 238 ALA A N 1
ATOM 1730 C CA . ALA A 1 238 ? -47.190 3.677 37.888 1.00 88.38 238 ALA A CA 1
ATOM 1731 C C . ALA A 1 238 ? -45.959 3.166 38.653 1.00 88.38 238 ALA A C 1
ATOM 1733 O O . ALA A 1 238 ? -44.951 2.848 38.014 1.00 88.38 238 ALA A O 1
ATOM 1734 N N . GLY A 1 239 ? -46.050 2.973 39.971 1.00 87.19 239 GLY A N 1
ATOM 1735 C CA . GLY A 1 239 ? -44.943 2.432 40.763 1.00 87.19 239 GLY A CA 1
ATOM 1736 C C . GLY A 1 239 ? -44.576 0.991 40.415 1.00 87.19 239 GLY A C 1
ATOM 1737 O O . GLY A 1 239 ? -43.390 0.670 40.271 1.00 87.19 239 GLY A O 1
ATOM 1738 N N . GLN A 1 240 ? -45.565 0.131 40.142 1.00 89.94 240 GLN A N 1
ATOM 1739 C CA . GLN A 1 240 ? -45.301 -1.235 39.661 1.00 89.94 240 GLN A CA 1
ATOM 1740 C C . GLN A 1 240 ? -44.563 -1.236 38.312 1.00 89.94 240 GLN A C 1
ATOM 1742 O O . GLN A 1 240 ? -43.630 -2.019 38.104 1.00 89.94 240 GLN A O 1
ATOM 1747 N N . SER A 1 241 ? -44.926 -0.324 37.403 1.00 91.50 241 SER A N 1
ATOM 1748 C CA . SER A 1 241 ? -44.240 -0.181 36.114 1.00 91.50 241 SER A CA 1
ATOM 1749 C C . SER A 1 241 ? -42.796 0.321 36.267 1.00 91.50 241 SER A C 1
ATOM 1751 O O . SER A 1 241 ? -41.896 -0.172 35.581 1.00 91.50 241 SER A O 1
ATOM 1753 N N . ALA A 1 242 ? -42.543 1.240 37.207 1.00 90.56 242 ALA A N 1
ATOM 1754 C CA . ALA A 1 242 ? -41.209 1.762 37.488 1.00 90.56 242 ALA A CA 1
ATOM 1755 C C . ALA A 1 242 ? -40.290 0.687 38.093 1.00 90.56 242 ALA A C 1
ATOM 1757 O O . ALA A 1 242 ? -39.143 0.542 37.665 1.00 90.56 242 ALA A O 1
ATOM 1758 N N . ALA A 1 243 ? -40.806 -0.135 39.014 1.00 92.19 243 ALA A N 1
ATOM 1759 C CA . ALA A 1 243 ? -40.073 -1.271 39.573 1.00 92.19 243 ALA A CA 1
ATOM 1760 C C . ALA A 1 243 ? -39.700 -2.310 38.498 1.00 92.19 243 ALA A C 1
ATOM 1762 O O . ALA A 1 243 ? -38.568 -2.798 38.471 1.00 92.19 243 ALA A O 1
ATOM 1763 N N . ALA A 1 244 ? -40.616 -2.611 37.569 1.00 93.19 244 ALA A N 1
ATOM 1764 C CA . ALA A 1 244 ? -40.342 -3.528 36.464 1.00 93.19 244 ALA A CA 1
ATOM 1765 C C . ALA A 1 244 ? -39.259 -2.998 35.507 1.00 93.19 244 ALA A C 1
ATOM 1767 O O . ALA A 1 244 ? -38.437 -3.779 35.027 1.00 93.19 244 ALA A O 1
ATOM 1768 N N . ARG A 1 245 ? -39.232 -1.683 35.239 1.00 94.50 245 ARG A N 1
ATOM 1769 C CA . ARG A 1 245 ? -38.182 -1.046 34.422 1.00 94.50 245 ARG A CA 1
ATOM 1770 C C . ARG A 1 245 ? -36.817 -1.112 35.096 1.00 94.50 245 ARG A C 1
ATOM 1772 O O . ARG A 1 245 ? -35.851 -1.473 34.435 1.00 94.50 245 ARG A O 1
ATOM 1779 N N . LEU A 1 246 ? -36.751 -0.840 36.400 1.00 93.88 246 LEU A N 1
ATOM 1780 C CA . LEU A 1 246 ? -35.500 -0.945 37.150 1.00 93.88 246 LEU A CA 1
ATOM 1781 C C . LEU A 1 246 ? -34.928 -2.367 37.095 1.00 93.88 246 LEU A C 1
ATOM 1783 O O . LEU A 1 246 ? -33.764 -2.540 36.752 1.00 93.88 246 LEU A O 1
ATOM 1787 N N . LEU A 1 247 ? -35.758 -3.386 37.339 1.00 96.25 247 LEU A N 1
ATOM 1788 C CA . LEU A 1 247 ? -35.316 -4.783 37.293 1.00 96.25 247 LEU A CA 1
ATOM 1789 C C . LEU A 1 247 ? -34.810 -5.199 35.898 1.00 96.25 247 LEU A C 1
ATOM 1791 O O . LEU A 1 247 ? -33.905 -6.026 35.791 1.00 96.25 247 LEU A O 1
ATOM 1795 N N . ARG A 1 248 ? -35.396 -4.663 34.817 1.00 96.31 248 ARG A N 1
ATOM 1796 C CA . ARG A 1 248 ? -34.901 -4.900 33.449 1.00 96.31 248 ARG A CA 1
ATOM 1797 C C . ARG A 1 248 ? -33.534 -4.257 33.240 1.00 96.31 248 ARG A C 1
ATOM 1799 O O . ARG A 1 248 ? -32.626 -4.959 32.811 1.00 96.31 248 ARG A O 1
ATOM 1806 N N . ALA A 1 249 ? -33.377 -2.993 33.630 1.00 94.31 249 ALA A N 1
ATOM 1807 C CA . ALA A 1 249 ? -32.106 -2.284 33.515 1.00 94.31 249 ALA A CA 1
ATOM 1808 C C . ALA A 1 249 ? -30.985 -2.953 34.339 1.00 94.31 249 ALA A C 1
ATOM 1810 O O . ALA A 1 249 ? -29.862 -3.086 33.863 1.00 94.31 249 ALA A O 1
ATOM 1811 N N . GLU A 1 250 ? -31.288 -3.461 35.541 1.00 96.38 250 GLU A N 1
ATOM 1812 C CA . GLU A 1 250 ? -30.329 -4.230 36.354 1.00 96.38 250 GLU A CA 1
ATOM 1813 C C . GLU A 1 250 ? -29.879 -5.521 35.653 1.00 96.38 250 GLU A C 1
ATOM 1815 O O . GLU A 1 250 ? -28.696 -5.866 35.674 1.00 96.38 250 GLU A O 1
ATOM 1820 N N . ARG A 1 251 ? -30.807 -6.238 35.003 1.00 97.31 251 ARG A N 1
ATOM 1821 C CA . ARG A 1 251 ? -30.474 -7.446 34.232 1.00 97.31 251 ARG A CA 1
ATOM 1822 C C . ARG A 1 251 ? -29.628 -7.120 33.009 1.00 97.31 251 ARG A C 1
ATOM 1824 O O . ARG A 1 251 ? -28.687 -7.857 32.736 1.00 97.31 251 ARG A O 1
ATOM 1831 N N . GLU A 1 252 ? -29.947 -6.044 32.298 1.00 95.25 252 GLU A N 1
ATOM 1832 C CA . GLU A 1 252 ? -29.199 -5.606 31.117 1.00 95.25 252 GLU A CA 1
ATOM 1833 C C . GLU A 1 252 ? -27.769 -5.194 31.476 1.00 95.25 252 GLU A C 1
ATOM 1835 O O . GLU A 1 252 ? -26.822 -5.645 30.824 1.00 95.25 252 GLU A O 1
ATOM 1840 N N . LEU A 1 253 ? -27.585 -4.445 32.568 1.00 93.94 253 LEU A N 1
ATOM 1841 C CA . LEU A 1 253 ? -26.253 -4.115 33.073 1.00 93.94 253 LEU A CA 1
ATOM 1842 C C . LEU A 1 253 ? -25.473 -5.383 33.451 1.00 93.94 253 LEU A C 1
ATOM 1844 O O . LEU A 1 253 ? -24.349 -5.569 32.992 1.00 93.94 253 LEU A O 1
ATOM 1848 N N . ALA A 1 254 ? -26.096 -6.313 34.184 1.00 96.19 254 ALA A N 1
ATOM 1849 C CA . ALA A 1 254 ? -25.458 -7.579 34.546 1.00 96.19 254 ALA A CA 1
ATOM 1850 C C . ALA A 1 254 ? -25.095 -8.444 33.321 1.00 96.19 254 ALA A C 1
ATOM 1852 O O . ALA A 1 254 ? -24.111 -9.187 33.357 1.00 96.19 254 ALA A O 1
ATOM 1853 N N . THR A 1 255 ? -25.869 -8.380 32.230 1.00 95.62 255 THR A N 1
ATOM 1854 C CA . THR A 1 255 ? -25.499 -9.040 30.968 1.00 95.62 255 THR A CA 1
ATOM 1855 C C . THR A 1 255 ? -24.338 -8.342 30.267 1.00 95.62 255 THR A C 1
ATOM 1857 O O . THR A 1 255 ? -23.438 -9.034 29.797 1.00 95.62 255 THR A O 1
ATOM 1860 N N . ALA A 1 256 ? -24.304 -7.006 30.255 1.00 92.25 256 ALA A N 1
ATOM 1861 C CA . ALA A 1 256 ? -23.205 -6.240 29.670 1.00 92.25 256 ALA A CA 1
ATOM 1862 C C . ALA A 1 256 ? -21.879 -6.485 30.415 1.00 92.25 256 ALA A C 1
ATOM 1864 O O . ALA A 1 256 ? -20.850 -6.704 29.779 1.00 92.25 256 ALA A O 1
ATOM 1865 N N . ASP A 1 257 ? -21.914 -6.562 31.749 1.00 94.00 257 ASP A N 1
ATOM 1866 C CA . ASP A 1 257 ? -20.743 -6.892 32.572 1.00 94.00 257 ASP A CA 1
ATOM 1867 C C . ASP A 1 257 ? -20.172 -8.280 32.230 1.00 94.00 257 ASP A C 1
ATOM 1869 O O . ASP A 1 257 ? -18.956 -8.461 32.134 1.00 94.00 257 ASP A O 1
ATOM 1873 N N . ARG A 1 258 ? -21.044 -9.271 31.983 1.00 96.38 258 ARG A N 1
ATOM 1874 C CA . ARG A 1 258 ? -20.624 -10.614 31.543 1.00 96.38 258 ARG A CA 1
ATOM 1875 C C . ARG A 1 258 ? -20.027 -10.609 30.136 1.00 96.38 258 ARG A C 1
ATOM 1877 O O . ARG A 1 258 ? -19.059 -11.330 29.904 1.00 96.38 258 ARG A O 1
ATOM 1884 N N . GLU A 1 259 ? -20.582 -9.823 29.208 1.00 94.06 259 GLU A N 1
ATOM 1885 C CA . GLU A 1 259 ? -20.023 -9.672 27.854 1.00 94.06 259 GLU A CA 1
ATOM 1886 C C . GLU A 1 259 ? -18.605 -9.085 27.901 1.00 94.06 259 GLU A C 1
ATOM 1888 O O . GLU A 1 259 ? -17.713 -9.601 27.226 1.00 94.06 259 GLU A O 1
ATOM 1893 N N . ILE A 1 260 ? -18.366 -8.070 28.741 1.00 94.25 260 ILE A N 1
ATOM 1894 C CA . ILE A 1 260 ? -17.034 -7.469 28.916 1.00 94.25 260 ILE A CA 1
ATOM 1895 C C . ILE A 1 260 ? -16.049 -8.473 29.511 1.00 94.25 260 ILE A C 1
ATOM 1897 O O . ILE A 1 260 ? -14.952 -8.625 28.973 1.00 94.25 260 ILE A O 1
ATOM 1901 N N . ALA A 1 261 ? -16.435 -9.191 30.570 1.00 95.75 261 ALA A N 1
ATOM 1902 C CA . ALA A 1 261 ? -15.569 -10.195 31.191 1.00 95.75 261 ALA A CA 1
ATOM 1903 C C . ALA A 1 261 ? -15.145 -11.285 30.185 1.00 95.75 261 ALA A C 1
ATOM 1905 O O . ALA A 1 261 ? -13.969 -11.640 30.098 1.00 95.75 261 ALA A O 1
ATOM 1906 N N . LEU A 1 262 ? -16.084 -11.762 29.360 1.00 94.56 262 LEU A N 1
ATOM 1907 C CA . LEU A 1 262 ? -15.800 -12.732 28.300 1.00 94.56 262 LEU A CA 1
ATOM 1908 C C . LEU A 1 262 ? -14.921 -12.135 27.185 1.00 94.56 262 LEU A C 1
ATOM 1910 O O . LEU A 1 262 ? -14.024 -12.807 26.673 1.00 94.56 262 LEU A O 1
ATOM 1914 N N . ALA A 1 263 ? -15.137 -10.871 26.812 1.00 91.31 263 ALA A N 1
ATOM 1915 C CA . ALA A 1 263 ? -14.300 -10.183 25.829 1.00 91.31 263 ALA A CA 1
ATOM 1916 C C . ALA A 1 263 ? -12.852 -10.000 26.325 1.00 91.31 263 ALA A C 1
AT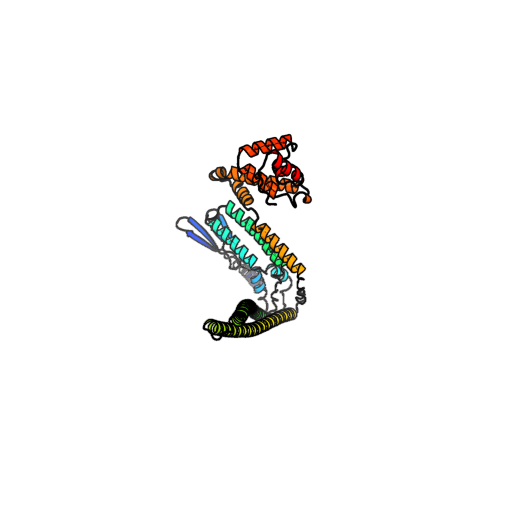OM 1918 O O . ALA A 1 263 ? -11.910 -10.157 25.543 1.00 91.31 263 ALA A O 1
ATOM 1919 N N . GLU A 1 264 ? -12.657 -9.717 27.615 1.00 95.50 264 GLU A N 1
ATOM 1920 C CA . GLU A 1 264 ? -11.335 -9.635 28.242 1.00 95.50 264 GLU A CA 1
ATOM 1921 C C . GLU A 1 264 ? -10.604 -10.979 28.247 1.00 95.50 264 GLU A C 1
ATOM 1923 O O . GLU A 1 264 ? -9.429 -11.029 27.873 1.00 95.50 264 GLU A O 1
ATOM 1928 N N . GLU A 1 265 ? -11.293 -12.071 28.587 1.00 95.31 265 GLU A N 1
ATOM 1929 C CA . GLU A 1 265 ? -10.719 -13.420 28.551 1.00 95.31 265 GLU A CA 1
ATOM 1930 C C . GLU A 1 265 ? -10.275 -13.805 27.128 1.00 95.31 265 GLU A C 1
ATOM 1932 O O . GLU A 1 265 ? -9.144 -14.256 26.915 1.00 95.31 265 GLU A O 1
ATOM 1937 N N . ILE A 1 266 ? -11.118 -13.538 26.122 1.00 91.44 266 ILE A N 1
ATOM 1938 C CA . ILE A 1 266 ? -10.780 -13.769 24.708 1.00 91.44 266 ILE A CA 1
ATOM 1939 C C . ILE A 1 266 ? -9.571 -12.929 24.287 1.00 91.44 266 ILE A C 1
ATOM 1941 O O . ILE A 1 266 ? -8.687 -13.429 23.584 1.00 91.44 266 ILE A O 1
ATOM 1945 N N . ARG A 1 267 ? -9.503 -11.658 24.700 1.00 93.31 267 ARG A N 1
ATOM 1946 C CA . ARG A 1 267 ? -8.357 -10.788 24.406 1.00 93.31 267 ARG A CA 1
ATOM 1947 C C . ARG A 1 267 ? -7.072 -11.342 25.023 1.00 93.31 267 ARG A C 1
ATOM 1949 O O . ARG A 1 267 ? -6.058 -11.392 24.330 1.00 93.31 267 ARG A O 1
ATOM 1956 N N . ALA A 1 268 ? -7.111 -11.782 26.280 1.00 93.62 268 ALA A N 1
ATOM 1957 C CA . ALA A 1 268 ? -5.954 -12.362 26.959 1.00 93.62 268 ALA A CA 1
ATOM 1958 C C . ALA A 1 268 ? -5.449 -13.633 26.249 1.00 93.62 268 ALA A C 1
ATOM 1960 O O . ALA A 1 268 ? -4.246 -13.791 26.032 1.00 93.62 268 ALA A O 1
ATOM 1961 N N . LEU A 1 269 ? -6.360 -14.505 25.802 1.00 92.75 269 LEU A N 1
ATOM 1962 C CA . LEU A 1 269 ? -6.009 -15.704 25.033 1.00 92.75 269 LEU A CA 1
ATOM 1963 C C . LEU A 1 269 ? -5.356 -15.365 23.680 1.00 92.75 269 LEU A C 1
ATOM 1965 O O . LEU A 1 269 ? -4.370 -15.991 23.279 1.00 92.75 269 LEU A O 1
ATOM 1969 N N . ARG A 1 270 ? -5.892 -14.364 22.972 1.00 93.00 270 ARG A N 1
ATOM 1970 C CA . ARG A 1 270 ? -5.341 -13.895 21.690 1.00 93.00 270 ARG A CA 1
ATOM 1971 C C . ARG A 1 270 ? -3.965 -13.261 21.859 1.00 93.00 270 ARG A C 1
ATOM 1973 O O . ARG A 1 270 ? -3.080 -13.549 21.059 1.00 93.00 270 ARG A O 1
ATOM 1980 N N . GLN A 1 271 ? -3.759 -12.482 22.922 1.00 94.56 271 GLN A N 1
ATOM 1981 C CA . GLN A 1 271 ? -2.445 -11.931 23.256 1.00 94.56 271 GLN A CA 1
ATOM 1982 C C . GLN A 1 271 ? -1.424 -13.050 23.479 1.00 94.56 271 GLN A C 1
ATOM 1984 O O . GLN A 1 271 ? -0.379 -13.055 22.840 1.00 94.56 271 GLN A O 1
ATOM 1989 N N . LYS A 1 272 ? -1.768 -14.064 24.284 1.00 94.88 272 LYS A N 1
ATOM 1990 C CA . LYS A 1 272 ? -0.889 -15.218 24.524 1.00 94.88 272 LYS A CA 1
ATOM 1991 C C . LYS A 1 272 ? -0.523 -15.962 23.232 1.00 94.88 272 LYS A C 1
ATOM 1993 O O . LYS A 1 272 ? 0.587 -16.469 23.100 1.00 94.88 272 LYS A O 1
ATOM 1998 N N . THR A 1 273 ? -1.452 -16.028 22.277 1.00 89.19 273 THR A N 1
ATOM 1999 C CA . THR A 1 273 ? -1.205 -16.628 20.958 1.00 89.19 273 THR A CA 1
ATOM 2000 C C . THR A 1 273 ? -0.237 -15.775 20.136 1.00 89.19 273 THR A C 1
ATOM 2002 O O . THR A 1 273 ? 0.694 -16.318 19.546 1.00 89.19 273 THR A O 1
ATOM 2005 N N . LEU A 1 274 ? -0.408 -14.448 20.133 1.00 90.06 274 LEU A N 1
ATOM 2006 C CA . LEU A 1 274 ? 0.516 -13.526 19.472 1.00 90.06 274 LEU A CA 1
ATOM 2007 C C . LEU A 1 274 ? 1.933 -13.644 20.051 1.00 90.06 274 LEU A C 1
ATOM 2009 O O . LEU A 1 274 ? 2.892 -13.770 19.288 1.00 90.06 274 LEU A O 1
ATOM 2013 N N . ASP A 1 275 ? 2.058 -13.685 21.376 1.00 92.75 275 ASP A N 1
ATOM 2014 C CA . ASP A 1 275 ? 3.346 -13.824 22.060 1.00 92.75 275 ASP A CA 1
ATOM 2015 C C . ASP A 1 275 ? 4.031 -15.147 21.669 1.00 92.75 275 ASP A C 1
ATOM 2017 O O . ASP A 1 275 ? 5.177 -15.142 21.222 1.00 92.75 275 ASP A O 1
ATOM 2021 N N . ALA A 1 276 ? 3.296 -16.267 21.697 1.00 91.75 276 ALA A N 1
ATOM 2022 C CA . ALA A 1 276 ? 3.813 -17.577 21.288 1.00 91.75 276 ALA A CA 1
ATOM 2023 C C . ALA A 1 276 ? 4.235 -17.622 19.804 1.00 91.75 276 ALA A C 1
ATOM 2025 O O . ALA A 1 276 ? 5.252 -18.225 19.454 1.00 91.75 276 ALA A O 1
ATOM 2026 N N . THR A 1 277 ? 3.481 -16.977 18.902 1.00 87.25 277 THR A N 1
ATOM 2027 C CA . THR A 1 277 ? 3.881 -16.882 17.484 1.00 87.25 277 THR A CA 1
ATOM 2028 C C . THR A 1 277 ? 5.110 -15.999 17.284 1.00 87.25 277 THR A C 1
ATOM 2030 O O . THR A 1 277 ? 5.951 -16.310 16.442 1.00 87.25 277 THR A O 1
ATOM 2033 N N . THR A 1 278 ? 5.255 -14.940 18.082 1.00 91.75 278 THR A N 1
ATOM 2034 C CA . THR A 1 278 ? 6.411 -14.037 18.035 1.00 91.75 278 THR A CA 1
ATOM 2035 C C . THR A 1 278 ? 7.678 -14.762 18.488 1.00 91.75 278 THR A C 1
ATOM 2037 O O . THR A 1 278 ? 8.675 -14.737 17.769 1.00 91.75 278 THR A O 1
ATOM 2040 N N . GLU A 1 279 ? 7.612 -15.518 19.587 1.00 92.50 279 GLU A N 1
ATOM 2041 C CA . GLU A 1 279 ? 8.708 -16.377 20.059 1.00 92.50 279 GLU A CA 1
ATOM 2042 C C . GLU A 1 279 ? 9.114 -17.424 19.001 1.00 92.50 279 GLU A C 1
ATOM 2044 O O . GLU A 1 279 ? 10.298 -17.683 18.754 1.00 92.50 279 GLU A O 1
ATOM 2049 N N . ARG A 1 280 ? 8.136 -17.993 18.285 1.00 87.94 280 ARG A N 1
ATOM 2050 C CA . ARG A 1 280 ? 8.406 -18.920 17.177 1.00 87.94 280 ARG A CA 1
ATOM 2051 C C . ARG A 1 280 ? 9.124 -18.241 16.006 1.00 87.94 280 ARG A C 1
ATOM 2053 O O . ARG A 1 280 ? 10.033 -18.829 15.425 1.00 87.94 280 ARG A O 1
ATOM 2060 N N . VAL A 1 281 ? 8.742 -17.014 15.652 1.00 85.94 281 VAL A N 1
ATOM 2061 C CA . VAL A 1 281 ? 9.428 -16.235 14.606 1.00 85.94 281 VAL A CA 1
ATOM 2062 C C . VAL A 1 281 ? 10.868 -15.928 15.023 1.00 85.94 281 VAL A C 1
ATOM 2064 O O . VAL A 1 281 ? 11.781 -16.068 14.210 1.00 85.94 281 VAL A O 1
ATOM 2067 N N . GLU A 1 282 ? 11.092 -15.543 16.278 1.00 88.69 282 GLU A N 1
ATOM 2068 C CA . GLU A 1 282 ? 12.431 -15.249 16.801 1.00 88.69 282 GLU A CA 1
ATOM 2069 C C . GLU A 1 282 ? 13.332 -16.488 16.834 1.00 88.69 282 GLU A C 1
ATOM 2071 O O . GLU A 1 282 ? 14.470 -16.426 16.367 1.00 88.69 282 GLU A O 1
ATOM 2076 N N . SER A 1 283 ? 12.821 -17.638 17.283 1.00 87.38 283 SER A N 1
ATOM 2077 C CA . SER A 1 283 ? 13.585 -18.896 17.277 1.00 87.38 283 SER A CA 1
ATOM 2078 C C . SER A 1 283 ? 13.931 -19.378 15.862 1.00 87.38 283 SER A C 1
ATOM 2080 O O . SER A 1 283 ? 15.045 -19.857 15.629 1.00 87.38 283 SER A O 1
ATOM 2082 N N . LEU A 1 284 ? 13.034 -19.199 14.885 1.00 82.81 284 LEU A N 1
ATOM 2083 C CA . LEU 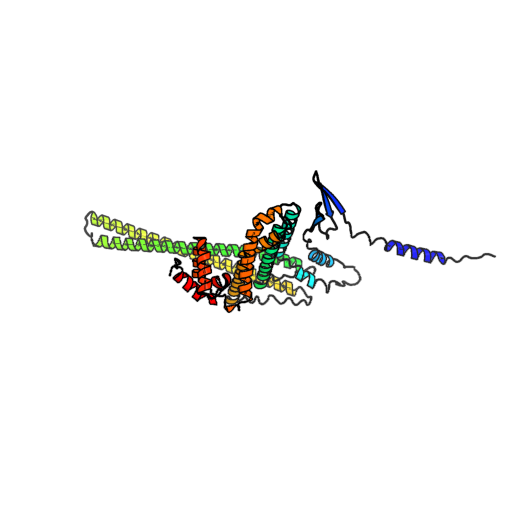A 1 284 ? 13.320 -19.505 13.478 1.00 82.81 284 LEU A CA 1
ATOM 2084 C C . LEU A 1 284 ? 14.381 -18.573 12.886 1.00 82.81 284 LEU A C 1
ATOM 2086 O O . LEU A 1 284 ? 15.266 -19.046 12.176 1.00 82.81 284 LEU A O 1
ATOM 2090 N N . LYS A 1 285 ? 14.340 -17.273 13.208 1.00 83.50 285 LYS A N 1
ATOM 2091 C CA . LYS A 1 285 ? 15.391 -16.322 12.809 1.00 83.50 285 LYS A CA 1
ATOM 2092 C C . LYS A 1 285 ? 16.742 -16.701 13.410 1.00 83.50 285 LYS A C 1
ATOM 2094 O O . LYS A 1 285 ? 17.714 -16.804 12.673 1.00 83.50 285 LYS A O 1
ATOM 2099 N N . ALA A 1 286 ? 16.785 -17.014 14.705 1.00 82.69 286 ALA A N 1
ATOM 2100 C CA . ALA A 1 286 ? 18.006 -17.474 15.364 1.00 82.69 286 ALA A CA 1
ATOM 2101 C C . ALA A 1 286 ? 18.552 -18.767 14.730 1.00 82.69 286 ALA A C 1
ATOM 2103 O O . ALA A 1 286 ? 19.758 -18.901 14.522 1.00 82.69 286 ALA A O 1
ATOM 2104 N N . THR A 1 287 ? 17.669 -19.700 14.360 1.00 81.12 287 THR A N 1
ATOM 2105 C CA . THR A 1 287 ? 18.053 -20.929 13.649 1.00 81.12 287 THR A CA 1
ATOM 2106 C C . THR A 1 287 ? 18.645 -20.608 12.277 1.00 81.12 287 THR A C 1
ATOM 2108 O O . THR A 1 287 ? 19.716 -21.113 11.946 1.00 81.12 287 THR A O 1
ATOM 2111 N N . LEU A 1 288 ? 18.001 -19.728 11.504 1.00 78.81 288 LEU A N 1
ATOM 2112 C CA . LEU A 1 288 ? 18.489 -19.287 10.197 1.00 78.81 288 LEU A CA 1
ATOM 2113 C C . LEU A 1 288 ? 19.868 -18.612 10.297 1.00 78.81 288 LEU A C 1
ATOM 2115 O O . LEU A 1 288 ? 20.763 -18.938 9.517 1.00 78.81 288 LEU A O 1
ATOM 2119 N N . ASP A 1 289 ? 20.061 -17.739 11.286 1.00 76.75 289 ASP A N 1
ATOM 2120 C CA . ASP A 1 289 ? 21.324 -17.035 11.528 1.00 76.75 289 ASP A CA 1
ATOM 2121 C C . ASP A 1 289 ? 22.437 -17.992 11.977 1.00 76.75 289 ASP A C 1
ATOM 2123 O O . ASP A 1 289 ? 23.578 -17.899 11.510 1.00 76.75 289 ASP A O 1
ATOM 2127 N N . SER A 1 290 ? 22.112 -18.964 12.836 1.00 77.44 290 SER A N 1
ATOM 2128 C CA . SER A 1 290 ? 23.063 -20.012 13.219 1.00 77.44 290 SER A CA 1
ATOM 2129 C C . SER A 1 290 ? 23.453 -20.881 12.019 1.00 77.44 290 SER A C 1
ATOM 2131 O O . SER A 1 290 ? 24.639 -21.131 11.813 1.00 77.44 290 SER A O 1
ATOM 2133 N N . GLY A 1 291 ? 22.489 -21.250 11.166 1.00 73.44 291 GLY A N 1
ATOM 2134 C CA . GLY A 1 291 ? 22.727 -22.019 9.947 1.00 73.44 291 GLY A CA 1
ATOM 2135 C C . GLY A 1 291 ? 23.615 -21.269 8.955 1.00 73.44 291 GLY A C 1
ATOM 2136 O O . GLY A 1 291 ? 24.550 -21.850 8.409 1.00 73.44 291 GLY A O 1
ATOM 2137 N N . ALA A 1 292 ? 23.394 -19.962 8.790 1.00 70.69 292 ALA A N 1
ATOM 2138 C CA . ALA A 1 292 ? 24.253 -19.095 7.986 1.00 70.69 292 ALA A CA 1
ATOM 2139 C C . ALA A 1 292 ? 25.683 -19.014 8.552 1.00 70.69 292 ALA A C 1
ATOM 2141 O O . ALA A 1 292 ? 26.656 -19.108 7.802 1.00 70.69 292 ALA A O 1
ATOM 2142 N N . THR A 1 293 ? 25.822 -18.901 9.876 1.00 71.50 293 THR A N 1
ATOM 2143 C CA . THR A 1 293 ? 27.129 -18.841 10.552 1.00 71.50 293 THR A CA 1
ATOM 2144 C C . THR A 1 293 ? 27.894 -20.161 10.422 1.00 71.50 293 THR A C 1
ATOM 2146 O O . THR A 1 293 ? 29.085 -20.160 10.111 1.00 71.50 293 THR A O 1
ATOM 2149 N N . THR A 1 294 ? 27.222 -21.303 10.601 1.00 70.31 294 THR A N 1
ATOM 2150 C CA . THR A 1 294 ? 27.819 -22.632 10.405 1.00 70.31 294 THR A CA 1
ATOM 2151 C C . THR A 1 294 ? 28.207 -22.864 8.947 1.00 70.31 294 THR A C 1
ATOM 2153 O O . THR A 1 294 ? 29.303 -23.363 8.685 1.00 70.31 294 THR A O 1
ATOM 2156 N N . ALA A 1 295 ? 27.365 -22.449 7.995 1.00 63.31 295 ALA A N 1
ATOM 2157 C CA . ALA A 1 295 ? 27.689 -22.514 6.574 1.00 63.31 295 ALA A CA 1
ATOM 2158 C C . ALA A 1 295 ? 28.966 -21.711 6.260 1.00 63.31 295 ALA A C 1
ATOM 2160 O O . ALA A 1 295 ? 29.882 -22.252 5.639 1.00 63.31 295 ALA A O 1
ATOM 2161 N N . ALA A 1 296 ? 29.086 -20.485 6.783 1.00 62.78 296 ALA A N 1
ATOM 2162 C CA . ALA A 1 296 ? 30.278 -19.649 6.623 1.00 62.78 296 ALA A CA 1
ATOM 2163 C C . ALA A 1 296 ? 31.537 -20.242 7.291 1.00 62.78 296 ALA A C 1
ATOM 2165 O O . ALA A 1 296 ? 32.634 -20.137 6.747 1.00 62.78 296 ALA A O 1
ATOM 2166 N N . ALA A 1 297 ? 31.404 -20.903 8.446 1.00 59.34 297 ALA A N 1
ATOM 2167 C CA . ALA A 1 297 ? 32.530 -21.552 9.126 1.00 59.34 297 ALA A CA 1
ATOM 2168 C C . ALA A 1 297 ? 33.021 -22.821 8.400 1.00 59.34 297 ALA A C 1
ATOM 2170 O O . ALA A 1 297 ? 34.200 -23.166 8.474 1.00 59.34 297 ALA A O 1
ATOM 2171 N N . SER A 1 298 ? 32.129 -23.518 7.688 1.00 57.75 298 SER A N 1
ATOM 2172 C CA . SER A 1 298 ? 32.450 -24.739 6.934 1.00 57.75 298 SER A CA 1
ATOM 2173 C C . SER A 1 298 ? 33.142 -24.479 5.586 1.00 57.75 298 SER A C 1
ATOM 2175 O O . SER A 1 298 ? 33.756 -25.386 5.018 1.00 57.75 298 SER A O 1
ATOM 2177 N N . SER A 1 299 ? 33.116 -23.240 5.081 1.00 54.94 299 SER A N 1
ATOM 2178 C CA . SER A 1 299 ? 33.945 -22.815 3.952 1.00 54.94 299 SER A CA 1
ATOM 2179 C C . SER A 1 299 ? 35.337 -22.407 4.444 1.00 54.94 299 SER A C 1
ATOM 2181 O O . SER A 1 299 ? 35.623 -21.233 4.642 1.00 54.94 299 SER A O 1
ATOM 2183 N N . SER A 1 300 ? 36.235 -23.377 4.622 1.00 47.72 300 SER A N 1
ATOM 2184 C CA . SER A 1 300 ? 37.638 -23.180 5.036 1.00 47.72 300 SER A CA 1
ATOM 2185 C C . SER A 1 300 ? 38.538 -22.483 3.995 1.00 47.72 300 SER A C 1
ATOM 2187 O O . SER A 1 300 ? 39.757 -22.431 4.157 1.00 47.72 300 SER A O 1
ATOM 2189 N N . GLY A 1 301 ? 37.963 -21.926 2.927 1.00 47.25 301 GLY A N 1
ATOM 2190 C CA . GLY A 1 301 ? 38.661 -21.008 2.035 1.00 47.25 301 GLY A CA 1
ATOM 2191 C C . GLY A 1 301 ? 38.558 -19.595 2.593 1.00 47.25 301 GLY A C 1
ATOM 2192 O O . GLY A 1 301 ? 37.459 -19.139 2.879 1.00 47.25 301 GLY A O 1
ATOM 2193 N N . SER A 1 302 ? 39.686 -18.896 2.711 1.00 42.72 302 SER A N 1
ATOM 2194 C CA . SER A 1 302 ? 39.863 -17.535 3.249 1.00 42.72 302 SER A CA 1
ATOM 2195 C C . SER A 1 302 ? 39.106 -16.409 2.515 1.00 42.72 302 SER A C 1
ATOM 2197 O O . SER A 1 302 ? 39.541 -15.258 2.526 1.00 42.72 302 SER A O 1
ATOM 2199 N N . ALA A 1 303 ? 37.983 -16.705 1.865 1.00 42.91 303 ALA A N 1
ATOM 2200 C CA . ALA A 1 303 ? 36.972 -15.715 1.558 1.00 42.91 303 ALA A CA 1
ATOM 2201 C C . ALA A 1 303 ? 36.316 -15.333 2.887 1.00 42.91 303 ALA A C 1
ATOM 2203 O O . ALA A 1 303 ? 35.378 -15.978 3.350 1.00 42.91 303 ALA A O 1
ATOM 2204 N N . ALA A 1 304 ? 36.865 -14.305 3.532 1.00 38.50 304 ALA A N 1
ATOM 2205 C CA . ALA A 1 304 ? 36.195 -13.617 4.616 1.00 38.50 304 ALA A CA 1
ATOM 2206 C C . ALA A 1 304 ? 34.855 -13.102 4.077 1.00 38.50 304 ALA A C 1
ATOM 2208 O O . ALA A 1 304 ? 34.777 -12.021 3.496 1.00 38.50 304 ALA A O 1
ATOM 2209 N N . PHE A 1 305 ? 33.799 -13.896 4.246 1.00 45.53 305 PHE A N 1
ATOM 2210 C CA . PHE A 1 305 ? 32.456 -13.361 4.296 1.00 45.53 305 PHE A CA 1
ATOM 2211 C C . PHE A 1 305 ? 32.505 -12.269 5.358 1.00 45.53 305 PHE A C 1
ATOM 2213 O O . PHE A 1 305 ? 32.849 -12.543 6.509 1.00 45.53 305 PHE A O 1
ATOM 2220 N N . SER A 1 306 ? 32.246 -11.023 4.968 1.00 48.25 306 SER A N 1
ATOM 2221 C CA . SER A 1 306 ? 31.950 -9.951 5.911 1.00 48.25 306 SER A CA 1
ATOM 2222 C C . SER A 1 306 ? 30.801 -10.455 6.775 1.00 48.25 306 SER A C 1
ATOM 2224 O O . SER A 1 306 ? 29.664 -10.523 6.310 1.00 48.25 306 SER A O 1
ATOM 2226 N N . GLY A 1 307 ? 31.146 -10.953 7.962 1.00 40.44 307 GLY A N 1
ATOM 2227 C CA . GLY A 1 307 ? 30.260 -11.773 8.765 1.00 40.44 307 GLY A CA 1
ATOM 2228 C C . GLY A 1 307 ? 28.936 -11.062 8.985 1.00 40.44 307 GLY A C 1
ATOM 2229 O O . GLY A 1 307 ? 28.897 -9.934 9.472 1.00 40.44 307 GLY A O 1
ATOM 2230 N N . SER A 1 308 ? 27.855 -11.773 8.691 1.00 49.69 308 SER A N 1
ATOM 2231 C CA . SER A 1 308 ? 26.462 -11.462 9.019 1.00 49.69 308 SER A CA 1
ATOM 2232 C C . SER A 1 308 ? 26.185 -11.339 10.531 1.00 49.69 308 SER A C 1
ATOM 2234 O O . SER A 1 308 ? 25.035 -11.327 10.949 1.00 49.69 308 SER A O 1
ATOM 2236 N N . GLY A 1 309 ? 27.221 -11.238 11.372 1.00 42.75 309 GLY A N 1
ATOM 2237 C CA . GLY A 1 309 ? 27.123 -11.137 12.831 1.00 42.75 309 GLY A CA 1
ATOM 2238 C C . GLY A 1 309 ? 26.722 -9.754 13.345 1.00 42.75 309 GLY A C 1
ATOM 2239 O O . GLY A 1 309 ? 26.491 -9.587 14.536 1.00 42.75 309 GLY A O 1
ATOM 2240 N N . SER A 1 310 ? 26.603 -8.770 12.459 1.00 44.94 310 SER A N 1
ATOM 2241 C CA . SER A 1 310 ? 25.898 -7.533 12.758 1.00 44.94 310 SER A CA 1
ATOM 2242 C C . SER A 1 310 ? 25.005 -7.237 11.566 1.00 44.94 310 SER A C 1
ATOM 2244 O O . SER A 1 310 ? 25.369 -6.472 10.672 1.00 44.94 310 SER A O 1
ATOM 2246 N N . TYR A 1 311 ? 23.797 -7.814 11.551 1.00 49.81 311 TYR A N 1
ATOM 2247 C CA . TYR A 1 311 ? 22.680 -7.015 11.066 1.00 49.81 311 TYR A CA 1
ATOM 2248 C C . TYR A 1 311 ? 22.698 -5.781 11.959 1.00 49.81 311 TYR A C 1
ATOM 2250 O O . TYR A 1 311 ? 22.142 -5.787 13.057 1.00 49.81 311 TYR A O 1
ATOM 2258 N N . ASN A 1 312 ? 23.418 -4.743 11.534 1.00 50.12 312 ASN A N 1
ATOM 2259 C CA . ASN A 1 312 ? 23.185 -3.408 12.029 1.00 50.12 312 ASN A CA 1
ATOM 2260 C C . ASN A 1 312 ? 21.727 -3.180 11.674 1.00 50.12 312 ASN A C 1
ATOM 2262 O O . ASN A 1 312 ? 21.420 -2.838 10.533 1.00 50.12 312 ASN A O 1
ATOM 2266 N N . ARG A 1 313 ? 20.826 -3.505 12.612 1.00 57.59 313 ARG A N 1
ATOM 2267 C CA . ARG A 1 313 ? 19.424 -3.140 12.519 1.00 57.59 313 ARG A CA 1
ATOM 2268 C C . ARG A 1 313 ? 19.510 -1.652 12.280 1.00 57.59 313 ARG A C 1
ATOM 2270 O O . ARG A 1 313 ? 19.992 -0.919 13.147 1.00 57.59 313 ARG A O 1
ATOM 2277 N N . LEU A 1 314 ? 19.208 -1.256 11.046 1.00 71.12 314 LEU A N 1
ATOM 2278 C CA . LEU A 1 314 ? 19.144 0.141 10.679 1.00 71.12 314 LEU A CA 1
ATOM 2279 C C . LEU A 1 314 ? 18.285 0.767 11.767 1.00 71.12 314 LEU A C 1
ATOM 2281 O O . LEU A 1 314 ? 17.194 0.263 12.045 1.00 71.12 314 LEU A O 1
ATOM 2285 N N . ASN A 1 315 ? 18.820 1.768 12.465 1.00 82.31 315 ASN A N 1
ATOM 2286 C CA . ASN A 1 315 ? 18.037 2.419 13.503 1.00 82.31 315 ASN A CA 1
ATOM 2287 C C . ASN A 1 315 ? 16.726 2.924 12.868 1.00 82.31 315 ASN A C 1
ATOM 2289 O O . ASN A 1 315 ? 16.656 3.121 11.648 1.00 82.31 315 ASN A O 1
ATOM 2293 N N . ASP A 1 316 ? 15.672 3.092 13.665 1.00 81.31 316 ASP A N 1
ATOM 2294 C CA . ASP A 1 316 ? 14.348 3.433 13.126 1.00 81.31 316 ASP A CA 1
ATOM 2295 C C . ASP A 1 316 ? 14.406 4.669 12.214 1.00 81.31 316 ASP A C 1
ATOM 2297 O O . ASP A 1 316 ? 13.745 4.723 11.180 1.00 81.31 316 ASP A O 1
ATOM 2301 N N . GLN A 1 317 ? 15.297 5.617 12.523 1.00 83.12 317 GLN A N 1
ATOM 2302 C CA . GLN A 1 317 ? 15.544 6.803 11.711 1.00 83.12 317 GLN A CA 1
ATOM 2303 C C . GLN A 1 317 ? 16.153 6.486 10.332 1.00 83.12 317 GLN A C 1
ATOM 2305 O O . GLN A 1 317 ? 15.692 7.027 9.330 1.00 83.12 317 GLN A O 1
ATOM 2310 N N . SER A 1 318 ? 17.154 5.609 10.245 1.00 82.25 318 SER A N 1
ATOM 2311 C CA . SER A 1 318 ? 17.737 5.134 8.987 1.00 82.25 318 SER A CA 1
ATOM 2312 C C . SER A 1 318 ? 16.717 4.341 8.179 1.00 82.25 318 SER A C 1
ATOM 2314 O O . SER A 1 318 ? 16.642 4.517 6.967 1.00 82.25 318 SER A O 1
ATOM 2316 N N . THR A 1 319 ? 15.889 3.530 8.840 1.00 81.88 319 THR A N 1
ATOM 2317 C CA . THR A 1 319 ? 14.805 2.786 8.187 1.00 81.88 319 THR A CA 1
ATOM 2318 C C . THR A 1 319 ? 13.770 3.737 7.582 1.00 81.88 319 THR A C 1
ATOM 2320 O O . THR A 1 319 ? 13.420 3.594 6.412 1.00 81.88 319 THR A O 1
ATOM 2323 N N . VAL A 1 320 ? 13.334 4.760 8.328 1.00 82.19 320 VAL A N 1
ATOM 2324 C CA . VAL A 1 320 ? 12.413 5.797 7.829 1.00 82.19 320 VAL A CA 1
ATOM 2325 C C . VAL A 1 320 ? 13.047 6.610 6.697 1.00 82.19 320 VAL A C 1
ATOM 2327 O O . VAL A 1 320 ? 12.384 6.868 5.694 1.00 82.19 320 VAL A O 1
ATOM 2330 N N . ALA A 1 321 ? 14.327 6.977 6.806 1.00 85.62 321 ALA A N 1
ATOM 2331 C CA . ALA A 1 321 ? 15.036 7.715 5.762 1.00 85.62 321 ALA A CA 1
ATOM 2332 C C . ALA A 1 321 ? 15.172 6.898 4.467 1.00 85.62 321 ALA A C 1
ATOM 2334 O O . ALA A 1 321 ? 14.915 7.419 3.382 1.00 85.62 321 ALA A O 1
ATOM 2335 N N . ILE A 1 322 ? 15.511 5.610 4.574 1.00 85.31 322 ILE A N 1
ATOM 2336 C CA . ILE A 1 322 ? 15.586 4.689 3.434 1.00 85.31 322 ILE A CA 1
ATOM 2337 C C . ILE A 1 322 ? 14.203 4.494 2.812 1.00 85.31 322 ILE A C 1
ATOM 2339 O O . ILE A 1 322 ? 14.065 4.623 1.598 1.00 85.31 322 ILE A O 1
ATOM 2343 N N . ALA A 1 323 ? 13.165 4.256 3.620 1.00 84.12 323 ALA A N 1
ATOM 2344 C CA . ALA A 1 323 ? 11.794 4.132 3.129 1.00 84.12 323 ALA A CA 1
ATOM 2345 C C . ALA A 1 323 ? 11.322 5.415 2.419 1.00 84.12 323 ALA A C 1
ATOM 2347 O O . ALA A 1 323 ? 10.703 5.341 1.357 1.00 84.12 323 ALA A O 1
ATOM 2348 N N . GLY A 1 324 ? 11.665 6.590 2.957 1.00 83.75 324 GLY A N 1
ATOM 2349 C CA . GLY A 1 324 ? 11.396 7.886 2.336 1.00 83.75 324 GLY A CA 1
ATOM 2350 C C . GLY A 1 324 ? 12.126 8.068 1.003 1.00 83.75 324 GLY A C 1
ATOM 2351 O O . GLY A 1 324 ? 11.511 8.481 0.020 1.00 83.75 324 GLY A O 1
ATOM 2352 N N . ALA A 1 325 ? 13.409 7.699 0.934 1.00 86.12 325 ALA A N 1
ATOM 2353 C CA . ALA A 1 325 ? 14.194 7.745 -0.298 1.00 86.12 325 ALA A CA 1
ATOM 2354 C C . ALA A 1 325 ? 13.638 6.792 -1.368 1.00 86.12 325 ALA A C 1
ATOM 2356 O O . ALA A 1 325 ? 13.454 7.199 -2.514 1.00 86.12 325 ALA A O 1
ATOM 2357 N N . VAL A 1 326 ? 13.302 5.552 -0.994 1.00 86.38 326 VAL A N 1
ATOM 2358 C CA . VAL A 1 326 ? 12.681 4.562 -1.890 1.00 86.38 326 VAL A CA 1
ATOM 2359 C C . VAL A 1 326 ? 11.327 5.059 -2.391 1.00 86.38 326 VAL A C 1
ATOM 2361 O O . VAL A 1 326 ? 11.089 5.061 -3.596 1.00 86.38 326 VAL A O 1
ATOM 2364 N N . SER A 1 327 ? 10.467 5.554 -1.497 1.00 87.50 327 SER A N 1
ATOM 2365 C CA . SER A 1 327 ? 9.172 6.134 -1.867 1.00 87.50 327 SER A CA 1
ATOM 2366 C C . SER A 1 327 ? 9.333 7.308 -2.837 1.00 87.50 327 SER A C 1
ATOM 2368 O O . SER A 1 327 ? 8.635 7.378 -3.845 1.00 87.50 327 SER A O 1
ATOM 2370 N N . SER A 1 328 ? 10.298 8.200 -2.592 1.00 85.19 328 SER A N 1
ATOM 2371 C CA . SER A 1 328 ? 10.610 9.318 -3.488 1.00 85.19 328 SER A CA 1
ATOM 2372 C C . SER A 1 328 ? 11.074 8.839 -4.867 1.00 85.19 328 SER A C 1
ATOM 2374 O O . SER A 1 328 ? 10.542 9.284 -5.880 1.00 85.19 328 SER A O 1
ATOM 2376 N N . MET A 1 329 ? 11.998 7.874 -4.935 1.00 86.06 329 MET A N 1
ATOM 2377 C CA . MET A 1 329 ? 12.463 7.296 -6.203 1.00 86.06 329 MET A CA 1
ATOM 2378 C C . MET A 1 329 ? 11.327 6.635 -6.993 1.00 86.06 329 MET A C 1
ATOM 2380 O O . MET A 1 329 ? 11.176 6.898 -8.187 1.00 86.06 329 MET A O 1
ATOM 2384 N N . VAL A 1 330 ? 10.497 5.828 -6.325 1.00 87.38 330 VAL A N 1
ATOM 2385 C CA . VAL A 1 330 ? 9.335 5.169 -6.938 1.00 87.38 330 VAL A CA 1
ATOM 2386 C C . VAL A 1 330 ? 8.334 6.205 -7.442 1.00 87.38 330 VAL A C 1
ATOM 2388 O O . VAL A 1 330 ? 7.905 6.124 -8.590 1.00 87.38 330 VAL A O 1
ATOM 2391 N N . ASN A 1 331 ? 8.001 7.213 -6.634 1.00 85.38 331 ASN A N 1
ATOM 2392 C CA . ASN A 1 331 ? 7.085 8.278 -7.039 1.00 85.38 331 ASN A CA 1
ATOM 2393 C C . ASN A 1 331 ? 7.638 9.098 -8.207 1.00 85.38 331 ASN A C 1
ATOM 2395 O O . ASN A 1 331 ? 6.884 9.423 -9.119 1.00 85.38 331 ASN A O 1
ATOM 2399 N N . ASN A 1 332 ? 8.935 9.404 -8.222 1.00 86.19 332 ASN A N 1
ATOM 2400 C CA . ASN A 1 332 ? 9.555 10.144 -9.319 1.00 86.19 332 ASN A CA 1
ATOM 2401 C C . ASN A 1 332 ? 9.499 9.365 -10.637 1.00 86.19 332 ASN A C 1
ATOM 2403 O O . ASN A 1 332 ? 9.231 9.960 -11.677 1.00 86.19 332 ASN A O 1
ATOM 2407 N N . VAL A 1 333 ? 9.696 8.043 -10.606 1.00 87.38 333 VAL A N 1
ATOM 2408 C CA . VAL A 1 333 ? 9.602 7.207 -11.812 1.00 87.38 333 VAL A CA 1
ATOM 2409 C C . VAL A 1 333 ? 8.157 6.968 -12.240 1.00 87.38 333 VAL A C 1
ATOM 2411 O O . VAL A 1 333 ? 7.848 7.099 -13.421 1.00 87.38 333 VAL A O 1
ATOM 2414 N N . LEU A 1 334 ? 7.243 6.672 -11.312 1.00 85.19 334 LEU A N 1
ATOM 2415 C CA . LEU A 1 334 ? 5.835 6.433 -11.651 1.00 85.19 334 LEU A CA 1
ATOM 2416 C C . LEU A 1 334 ? 5.116 7.695 -12.141 1.00 85.19 334 LEU A C 1
ATOM 2418 O O . LEU A 1 334 ? 4.238 7.589 -12.995 1.00 85.19 334 LEU A O 1
ATOM 2422 N N . ASN A 1 335 ? 5.501 8.870 -11.637 1.00 82.81 335 ASN A N 1
ATOM 2423 C CA . ASN A 1 335 ? 4.930 10.152 -12.052 1.00 82.81 335 ASN A CA 1
ATOM 2424 C C . ASN A 1 335 ? 5.720 10.831 -13.180 1.00 82.81 335 ASN A C 1
ATOM 2426 O O . ASN A 1 335 ? 5.352 11.934 -13.589 1.00 82.81 335 ASN A O 1
ATOM 2430 N N . LYS A 1 336 ? 6.788 10.208 -13.700 1.00 83.88 336 LYS A N 1
ATOM 2431 C CA . LYS A 1 336 ? 7.526 10.748 -14.845 1.00 83.88 336 LYS A CA 1
ATOM 2432 C C . LYS A 1 336 ? 6.576 10.834 -16.048 1.00 83.88 336 LYS A C 1
ATOM 2434 O O . LYS A 1 336 ? 6.023 9.813 -16.469 1.00 83.88 336 LYS A O 1
ATOM 2439 N N . PRO A 1 337 ? 6.361 12.025 -16.633 1.00 80.25 337 PRO A N 1
ATOM 2440 C CA . PRO A 1 337 ? 5.502 12.156 -17.797 1.00 80.25 337 PRO A CA 1
ATOM 2441 C C . PRO A 1 337 ? 6.210 11.576 -19.028 1.00 80.25 337 PRO A C 1
ATOM 2443 O O . PRO A 1 337 ? 6.959 12.262 -19.718 1.00 80.25 337 PRO A O 1
ATOM 2446 N N . TYR A 1 338 ? 5.911 10.319 -19.360 1.00 82.00 338 TYR A N 1
ATOM 2447 C CA . TYR A 1 338 ? 6.419 9.646 -20.568 1.00 82.00 338 TYR A CA 1
ATOM 2448 C C . TYR A 1 338 ? 5.889 10.242 -21.885 1.00 82.00 338 TYR A C 1
ATOM 2450 O O . TYR A 1 338 ? 6.251 9.789 -22.970 1.00 82.00 338 TYR A O 1
ATOM 2458 N N . VAL A 1 339 ? 5.032 11.266 -21.814 1.00 81.44 339 VAL A N 1
ATOM 2459 C CA . VAL A 1 339 ? 4.525 11.996 -22.984 1.00 81.44 339 VAL A CA 1
ATOM 2460 C C . VAL A 1 339 ? 5.677 12.629 -23.763 1.00 81.44 339 VAL A C 1
ATOM 2462 O O . VAL A 1 339 ? 5.657 12.604 -24.991 1.00 81.44 339 VAL A O 1
ATOM 2465 N N . LEU A 1 340 ? 6.700 13.146 -23.072 1.00 82.50 340 LEU A N 1
ATOM 2466 C CA . LEU A 1 340 ? 7.867 13.729 -23.730 1.00 82.50 340 LEU A CA 1
ATOM 2467 C C . LEU A 1 340 ? 8.659 12.667 -24.502 1.00 82.50 340 LEU A C 1
ATOM 2469 O O . LEU A 1 340 ? 8.943 12.863 -25.680 1.00 82.50 340 LEU A O 1
ATOM 2473 N N . ASP A 1 341 ? 8.940 11.528 -23.867 1.00 81.69 341 ASP A N 1
ATOM 2474 C CA . ASP A 1 341 ? 9.664 10.407 -24.480 1.00 81.69 341 ASP A CA 1
ATOM 2475 C C . ASP A 1 341 ? 8.912 9.863 -25.700 1.00 81.69 341 ASP A C 1
ATOM 2477 O O . ASP A 1 341 ? 9.497 9.653 -26.764 1.00 81.69 341 ASP A O 1
ATOM 2481 N N . TYR A 1 342 ? 7.589 9.726 -25.582 1.00 81.81 342 TYR A N 1
ATOM 2482 C CA . TYR A 1 342 ? 6.729 9.340 -26.695 1.00 81.81 342 TYR A CA 1
ATOM 2483 C C . TYR A 1 342 ? 6.759 10.374 -27.826 1.00 81.81 342 TYR A C 1
ATOM 2485 O O . TYR A 1 342 ? 6.867 10.011 -28.995 1.00 81.81 342 TYR A O 1
ATOM 2493 N N . CYS A 1 343 ? 6.709 11.665 -27.498 1.00 83.62 343 CYS A N 1
ATOM 2494 C CA . CYS A 1 343 ? 6.753 12.726 -28.493 1.00 83.62 343 CYS A CA 1
ATOM 2495 C C . CYS A 1 343 ? 8.101 12.822 -29.209 1.00 83.62 343 CYS A C 1
ATOM 2497 O O . CYS A 1 343 ? 8.120 12.976 -30.429 1.00 83.62 343 CYS A O 1
ATOM 2499 N N . MET A 1 344 ? 9.220 12.653 -28.502 1.00 81.38 344 MET A N 1
ATOM 2500 C CA . MET A 1 344 ? 10.547 12.562 -29.121 1.00 81.38 344 MET A CA 1
ATOM 2501 C C . MET A 1 344 ? 10.651 11.339 -30.040 1.00 81.38 344 MET A C 1
ATOM 2503 O O . MET A 1 344 ? 11.167 11.435 -31.156 1.00 81.38 344 MET A O 1
ATOM 2507 N N . ALA A 1 345 ? 10.108 10.196 -29.615 1.00 81.06 345 ALA A N 1
ATOM 2508 C CA . ALA A 1 345 ? 10.080 8.980 -30.420 1.00 81.06 345 ALA A CA 1
ATOM 2509 C C . ALA A 1 345 ? 9.182 9.113 -31.669 1.00 81.06 345 ALA A C 1
ATOM 2511 O O . ALA A 1 345 ? 9.524 8.615 -32.738 1.00 81.06 345 ALA A O 1
ATOM 2512 N N . MET A 1 346 ? 8.055 9.822 -31.565 1.00 81.81 346 MET A N 1
ATOM 2513 C CA . MET A 1 346 ? 7.160 10.095 -32.694 1.00 81.81 346 MET A CA 1
ATOM 2514 C C . MET A 1 346 ? 7.778 11.078 -33.691 1.00 81.81 346 MET A C 1
ATOM 2516 O O . MET A 1 346 ? 7.752 10.818 -34.892 1.00 81.81 346 MET A O 1
ATOM 2520 N N . VAL A 1 347 ? 8.367 12.177 -33.208 1.00 81.62 347 VAL A N 1
ATOM 2521 C CA . VAL A 1 347 ? 9.016 13.198 -34.051 1.00 81.62 347 VAL A CA 1
ATOM 2522 C C . VAL A 1 347 ? 10.248 12.639 -34.767 1.00 81.62 347 VAL A C 1
ATOM 2524 O O . VAL A 1 347 ? 10.530 13.037 -35.892 1.00 81.62 347 VAL A O 1
ATOM 2527 N N . SER A 1 348 ? 10.962 11.693 -34.152 1.00 78.75 348 SER A N 1
ATOM 2528 C CA . SER A 1 348 ? 12.100 11.012 -34.787 1.00 78.75 348 SER A CA 1
ATOM 2529 C C . SER A 1 348 ? 11.697 9.896 -35.758 1.00 78.75 348 SER A C 1
ATOM 2531 O O . SER A 1 348 ? 12.549 9.384 -36.486 1.00 78.75 348 SER A O 1
ATOM 2533 N N . SER A 1 349 ? 10.419 9.507 -35.801 1.00 80.56 349 SER A N 1
ATOM 2534 C CA . SER A 1 349 ? 9.950 8.498 -36.748 1.00 80.56 349 SER A CA 1
ATOM 2535 C C . SER A 1 349 ? 9.753 9.114 -38.140 1.00 80.56 349 SER A C 1
ATOM 2537 O O . SER A 1 349 ? 9.037 10.096 -38.302 1.00 80.56 349 SER A O 1
ATOM 2539 N N . ASN A 1 350 ? 10.355 8.515 -39.172 1.00 70.88 350 ASN A N 1
ATOM 2540 C CA . ASN A 1 350 ? 10.254 8.978 -40.567 1.00 70.88 350 ASN A CA 1
ATOM 2541 C C . ASN A 1 350 ? 8.866 8.737 -41.215 1.00 70.88 350 ASN A C 1
ATOM 2543 O O . ASN A 1 350 ? 8.728 8.828 -42.437 1.00 70.88 350 ASN A O 1
ATOM 2547 N N . ASP A 1 351 ? 7.835 8.387 -40.439 1.00 79.00 351 ASP A N 1
ATOM 2548 C CA . ASP A 1 351 ? 6.490 8.113 -40.956 1.00 79.00 351 ASP A CA 1
ATOM 2549 C C . ASP A 1 351 ? 5.674 9.410 -41.072 1.00 79.00 351 ASP A C 1
ATOM 2551 O O . ASP A 1 351 ? 4.854 9.767 -40.220 1.00 79.00 351 ASP A O 1
ATOM 2555 N N . ASN A 1 352 ? 5.912 10.124 -42.173 1.00 69.44 352 ASN A N 1
ATOM 2556 C CA . ASN A 1 352 ? 5.325 11.434 -42.469 1.00 69.44 352 ASN A CA 1
ATOM 2557 C C . ASN A 1 352 ? 3.783 11.440 -42.493 1.00 69.44 352 ASN A C 1
ATOM 2559 O O . ASN A 1 352 ? 3.177 12.499 -42.330 1.00 69.44 352 ASN A O 1
ATOM 2563 N N . SER A 1 353 ? 3.139 10.283 -42.687 1.00 75.00 353 SER A N 1
ATOM 2564 C CA . SER A 1 353 ? 1.682 10.186 -42.845 1.00 75.00 353 SER A CA 1
ATOM 2565 C C . SER A 1 353 ? 0.920 10.360 -41.526 1.00 75.00 353 SER A C 1
ATOM 2567 O O . SER A 1 353 ? -0.126 11.006 -41.492 1.00 75.00 353 SER A O 1
ATOM 2569 N N . LYS A 1 354 ? 1.469 9.829 -40.427 1.00 66.81 354 LYS A N 1
ATOM 2570 C CA . LYS A 1 354 ? 0.896 9.933 -39.074 1.00 66.81 354 LYS A CA 1
ATOM 2571 C C . LYS A 1 354 ? 1.585 11.002 -38.238 1.00 66.81 354 LYS A C 1
ATOM 2573 O O . LYS A 1 354 ? 0.955 11.570 -37.347 1.00 66.81 354 LYS A O 1
ATOM 2578 N N . ALA A 1 355 ? 2.845 11.315 -38.545 1.00 66.44 355 ALA A N 1
ATOM 2579 C CA . ALA A 1 355 ? 3.585 12.363 -37.860 1.00 66.44 355 ALA A CA 1
ATOM 2580 C C . ALA A 1 355 ? 2.869 13.715 -37.966 1.00 66.44 355 ALA A C 1
ATOM 2582 O O . ALA A 1 355 ? 2.715 14.378 -36.951 1.00 66.44 355 ALA A O 1
ATOM 2583 N N . ALA A 1 356 ? 2.331 14.091 -39.133 1.00 75.69 356 ALA A N 1
ATOM 2584 C CA . ALA A 1 356 ? 1.726 15.411 -39.340 1.00 75.69 356 ALA A CA 1
ATOM 2585 C C . ALA A 1 356 ? 0.584 15.749 -38.358 1.00 75.69 356 ALA A C 1
ATOM 2587 O O . ALA A 1 356 ? 0.471 16.896 -37.927 1.00 75.69 356 ALA A O 1
ATOM 2588 N N . GLN A 1 357 ? -0.232 14.763 -37.965 1.00 79.31 357 GLN A N 1
ATOM 2589 C CA . GLN A 1 357 ? -1.354 14.984 -37.046 1.00 79.31 357 GLN A CA 1
ATOM 2590 C C . GLN A 1 357 ? -0.898 15.201 -35.595 1.00 79.31 357 GLN A C 1
ATOM 2592 O O . GLN A 1 357 ? -1.508 15.983 -34.870 1.00 79.31 357 GLN A O 1
ATOM 2597 N N . TYR A 1 358 ? 0.174 14.526 -35.173 1.00 80.31 358 TYR A N 1
ATOM 2598 C CA . TYR A 1 358 ? 0.682 14.592 -33.798 1.00 80.31 358 TYR A CA 1
ATOM 2599 C C . TYR A 1 358 ? 1.876 15.536 -33.635 1.00 80.31 358 TYR A C 1
ATOM 2601 O O . TYR A 1 358 ? 2.235 15.873 -32.510 1.00 80.31 358 TYR A O 1
ATOM 2609 N N . PHE A 1 359 ? 2.481 15.991 -34.734 1.00 82.62 359 PHE A N 1
ATOM 2610 C CA . PHE A 1 359 ? 3.686 16.814 -34.728 1.00 82.62 359 PHE A CA 1
ATOM 2611 C C . PHE A 1 359 ? 3.459 18.149 -34.025 1.00 82.62 359 PHE A C 1
ATOM 2613 O O . PHE A 1 359 ? 4.268 18.522 -33.187 1.00 82.62 359 PHE A O 1
ATOM 2620 N N . SER A 1 360 ? 2.346 18.841 -34.293 1.00 81.75 360 SER A N 1
ATOM 2621 C CA . SER A 1 360 ? 2.044 20.124 -33.641 1.00 81.75 360 SER A CA 1
ATOM 2622 C C . SER A 1 360 ? 1.843 19.971 -32.130 1.00 81.75 360 SER A C 1
ATOM 2624 O O . SER A 1 360 ? 2.371 20.768 -31.356 1.00 81.75 360 SER A O 1
ATOM 2626 N N . LEU A 1 361 ? 1.147 18.912 -31.704 1.00 84.12 361 LEU A N 1
ATOM 2627 C CA . LEU A 1 361 ? 0.956 18.587 -30.291 1.00 84.12 361 LEU A CA 1
ATOM 2628 C C . LEU A 1 361 ? 2.290 18.241 -29.620 1.00 84.12 361 LEU A C 1
ATOM 2630 O O . LEU A 1 361 ? 2.605 18.766 -28.556 1.00 84.12 361 LEU A O 1
ATOM 2634 N N . CYS A 1 362 ? 3.097 17.388 -30.249 1.00 85.06 362 CYS A N 1
ATOM 2635 C CA . CYS A 1 362 ? 4.383 16.983 -29.700 1.00 85.06 362 CYS A CA 1
ATOM 2636 C C . CYS A 1 362 ? 5.408 18.111 -29.694 1.00 85.06 362 CYS A C 1
ATOM 2638 O O . CYS A 1 362 ? 6.180 18.215 -28.747 1.00 85.06 362 CYS A O 1
ATOM 2640 N N . GLN A 1 363 ? 5.384 18.993 -30.688 1.00 84.12 363 GLN A N 1
ATOM 2641 C CA . GLN A 1 363 ? 6.200 20.196 -30.706 1.00 84.12 363 GLN A CA 1
ATOM 2642 C C . GLN A 1 363 ? 5.816 21.135 -29.557 1.00 84.12 363 GLN A C 1
ATOM 2644 O O . GLN A 1 363 ? 6.708 21.643 -28.886 1.00 84.12 363 GLN A O 1
ATOM 2649 N N . ASP A 1 364 ? 4.522 21.327 -29.277 1.00 82.25 364 ASP A N 1
ATOM 2650 C CA . ASP A 1 364 ? 4.074 22.130 -28.132 1.00 82.25 364 ASP A CA 1
ATOM 2651 C C . ASP A 1 364 ? 4.508 21.509 -26.793 1.00 82.25 364 ASP A C 1
ATOM 2653 O O . ASP A 1 364 ? 5.059 22.204 -25.940 1.00 82.25 364 ASP A O 1
ATOM 2657 N N . VAL A 1 365 ? 4.354 20.190 -26.628 1.00 83.44 365 VAL A N 1
ATOM 2658 C CA . VAL A 1 365 ? 4.801 19.472 -25.421 1.00 83.44 365 VAL A CA 1
ATOM 2659 C C . VAL A 1 365 ? 6.320 19.557 -25.243 1.00 83.44 365 VAL A C 1
ATOM 2661 O O . VAL A 1 365 ? 6.782 19.882 -24.150 1.00 83.44 365 VAL A O 1
ATOM 2664 N N . ILE A 1 366 ? 7.099 19.308 -26.300 1.00 81.50 366 ILE A N 1
ATOM 2665 C CA . ILE A 1 366 ? 8.566 19.373 -26.265 1.00 81.50 366 ILE A CA 1
ATOM 2666 C C . ILE A 1 366 ? 9.025 20.801 -25.965 1.00 81.50 366 ILE A C 1
ATOM 2668 O O . ILE A 1 366 ? 9.869 20.993 -25.098 1.00 81.50 366 ILE A O 1
ATOM 2672 N N . LEU A 1 367 ? 8.453 21.816 -26.618 1.00 77.38 367 LEU A N 1
ATOM 2673 C CA . LEU A 1 367 ? 8.812 23.213 -26.364 1.00 77.38 367 LEU A CA 1
ATOM 2674 C C . LEU A 1 367 ? 8.450 23.649 -24.942 1.00 77.38 367 LEU A C 1
ATOM 2676 O O . LEU A 1 367 ? 9.220 24.378 -24.322 1.00 77.38 367 LEU A O 1
ATOM 2680 N N . LYS A 1 368 ? 7.311 23.205 -24.402 1.00 78.69 368 LYS A N 1
ATOM 2681 C CA . LYS A 1 368 ? 6.958 23.448 -22.996 1.00 78.69 368 LYS A CA 1
ATOM 2682 C C . LYS A 1 368 ? 7.947 22.768 -22.053 1.00 78.69 368 LYS A C 1
ATOM 2684 O O . LYS A 1 368 ? 8.418 23.417 -21.125 1.00 78.69 368 LYS A O 1
ATOM 2689 N N . ALA A 1 369 ? 8.301 21.510 -22.313 1.00 77.88 369 ALA A N 1
ATOM 2690 C CA . ALA A 1 369 ? 9.257 20.765 -21.499 1.00 77.88 369 ALA A CA 1
ATOM 2691 C C . ALA A 1 369 ? 10.661 21.389 -21.533 1.00 77.88 369 ALA A C 1
ATOM 2693 O O . ALA A 1 369 ? 11.234 21.625 -20.475 1.00 77.88 369 ALA A O 1
ATOM 2694 N N . ILE A 1 370 ? 11.174 21.734 -22.720 1.00 75.12 370 ILE A N 1
ATOM 2695 C CA . ILE A 1 370 ? 12.469 22.411 -22.888 1.00 75.12 370 ILE A CA 1
ATOM 2696 C C . ILE A 1 370 ? 12.473 23.739 -22.144 1.00 75.12 370 ILE A C 1
ATOM 2698 O O . ILE A 1 370 ? 13.430 24.022 -21.443 1.00 75.12 370 ILE A O 1
ATOM 2702 N N . LYS A 1 371 ? 11.406 24.540 -22.236 1.00 69.94 371 LYS A N 1
ATOM 2703 C CA . LYS A 1 371 ? 11.356 25.815 -21.511 1.00 69.94 371 LYS A CA 1
ATOM 2704 C C . LYS A 1 371 ? 11.318 25.627 -19.997 1.00 69.94 371 LYS A C 1
ATOM 2706 O O . LYS A 1 371 ? 11.919 26.418 -19.283 1.00 69.94 371 LYS A O 1
ATOM 2711 N N . ILE A 1 372 ? 10.617 24.611 -19.494 1.00 68.38 372 ILE A N 1
ATOM 2712 C CA . ILE A 1 372 ? 10.628 24.286 -18.060 1.00 68.38 372 ILE A CA 1
ATOM 2713 C C . ILE A 1 372 ? 12.043 23.876 -17.624 1.00 68.38 372 ILE A C 1
ATOM 2715 O O . ILE A 1 372 ? 12.507 24.317 -16.575 1.00 68.38 372 ILE A O 1
ATOM 2719 N N . ASP A 1 373 ? 12.737 23.075 -18.433 1.00 65.88 373 ASP A N 1
ATOM 2720 C CA . ASP A 1 373 ? 14.075 22.572 -18.114 1.00 65.88 373 ASP A CA 1
ATOM 2721 C C . ASP A 1 373 ? 15.167 23.643 -18.269 1.00 65.88 373 ASP A C 1
ATOM 2723 O O . ASP A 1 373 ? 16.026 23.786 -17.407 1.00 65.88 373 ASP A O 1
ATOM 2727 N N . GLU A 1 374 ? 15.087 24.491 -19.294 1.00 62.72 374 GLU A N 1
ATOM 2728 C CA . GLU A 1 374 ? 15.967 25.648 -19.492 1.00 62.72 374 GLU A CA 1
ATOM 2729 C C . GLU A 1 374 ? 15.870 26.612 -18.306 1.00 62.72 374 GLU A C 1
ATOM 2731 O O . GLU A 1 374 ? 16.886 27.086 -17.799 1.00 62.72 374 GLU A O 1
ATOM 2736 N N . VAL A 1 375 ? 14.661 26.834 -17.786 1.00 56.62 375 VAL A N 1
ATOM 2737 C CA . VAL A 1 375 ? 14.446 27.619 -16.566 1.00 56.62 375 VAL A CA 1
ATOM 2738 C C . VAL A 1 375 ? 15.031 26.917 -15.329 1.00 56.62 375 VAL A C 1
ATOM 2740 O O . VAL A 1 375 ? 15.570 27.586 -14.449 1.00 56.62 375 VAL A O 1
ATOM 2743 N N . ARG A 1 376 ? 14.998 25.581 -15.269 1.00 57.72 376 ARG A N 1
ATOM 2744 C CA . ARG A 1 376 ? 15.601 24.793 -14.180 1.00 57.72 376 ARG A CA 1
ATOM 2745 C C . ARG A 1 376 ? 17.132 24.799 -14.203 1.00 57.72 376 ARG A C 1
ATOM 2747 O O . ARG A 1 376 ? 17.744 24.753 -13.144 1.00 57.72 376 ARG A O 1
ATOM 2754 N N . VAL A 1 377 ? 17.740 24.828 -15.390 1.00 59.56 377 VAL A N 1
ATOM 2755 C CA . VAL A 1 377 ? 19.200 24.809 -15.587 1.00 59.56 377 VAL A CA 1
ATOM 2756 C C . VAL A 1 377 ? 19.809 26.208 -15.453 1.00 59.56 377 VAL A C 1
ATOM 2758 O O . VAL A 1 377 ? 20.931 26.344 -14.971 1.00 59.56 377 VAL A O 1
ATOM 2761 N N . THR A 1 378 ? 19.089 27.251 -15.873 1.00 55.38 378 THR A N 1
ATOM 2762 C CA . THR A 1 378 ? 19.567 28.645 -15.795 1.00 55.38 378 THR A CA 1
ATOM 2763 C C . THR A 1 378 ? 19.263 29.321 -14.457 1.00 55.38 378 THR A C 1
ATOM 2765 O O . THR A 1 378 ? 19.972 30.255 -14.082 1.00 55.38 378 THR A O 1
ATOM 2768 N N . GLY A 1 379 ? 18.261 28.845 -13.713 1.00 47.38 379 GLY A N 1
ATOM 2769 C CA . GLY A 1 379 ? 18.025 29.238 -12.327 1.00 47.38 379 GLY A CA 1
ATOM 2770 C C . GLY A 1 379 ? 18.918 28.447 -11.374 1.00 47.38 379 GLY A C 1
ATOM 2771 O O . GLY A 1 379 ? 19.002 27.223 -11.459 1.00 47.38 379 GLY A O 1
ATOM 2772 N N . THR A 1 380 ? 19.576 29.117 -10.428 1.00 45.78 380 THR A N 1
ATOM 2773 C CA . THR A 1 380 ? 20.141 28.421 -9.265 1.00 45.78 380 THR A CA 1
ATOM 2774 C C . THR A 1 380 ? 19.005 27.648 -8.584 1.00 45.78 380 THR A C 1
ATOM 2776 O O . THR A 1 380 ? 17.897 28.166 -8.448 1.00 45.78 380 THR A O 1
ATOM 2779 N N . SER A 1 381 ? 19.242 26.396 -8.187 1.00 47.84 381 SER A N 1
ATOM 2780 C CA . SER A 1 381 ? 18.212 25.468 -7.679 1.00 47.84 381 SER A CA 1
ATOM 2781 C C . SER A 1 381 ? 17.327 26.030 -6.550 1.00 47.84 381 SER A C 1
ATOM 2783 O O . SER A 1 381 ? 16.204 25.566 -6.360 1.00 47.84 381 SER A O 1
ATOM 2785 N N . ASP A 1 382 ? 17.782 27.078 -5.859 1.00 53.41 382 ASP A N 1
ATOM 2786 C CA . ASP A 1 382 ? 17.048 27.802 -4.816 1.00 53.41 382 ASP A CA 1
ATOM 2787 C C . ASP A 1 382 ? 15.849 28.626 -5.339 1.00 53.41 382 ASP A C 1
ATOM 2789 O O . ASP A 1 382 ? 14.982 29.038 -4.555 1.00 53.41 382 ASP A O 1
ATOM 2793 N N . GLU A 1 383 ? 15.755 28.880 -6.650 1.00 52.56 383 GLU A N 1
ATOM 2794 C CA . GLU A 1 383 ? 14.660 29.637 -7.271 1.00 52.56 383 GLU A CA 1
ATOM 2795 C C . GLU A 1 383 ? 13.425 28.798 -7.639 1.00 52.56 383 GLU A C 1
ATOM 2797 O O . GLU A 1 383 ? 12.445 29.369 -8.112 1.00 52.56 383 GLU A O 1
ATOM 2802 N N . PHE A 1 384 ? 13.406 27.481 -7.412 1.00 52.72 384 PHE A N 1
ATOM 2803 C CA . PHE A 1 384 ? 12.250 26.646 -7.792 1.00 52.72 384 PHE A CA 1
ATOM 2804 C C . PHE A 1 384 ? 11.611 25.833 -6.661 1.00 52.72 384 PHE A C 1
ATOM 2806 O O . PHE A 1 384 ? 10.486 25.357 -6.823 1.00 52.72 384 PHE A O 1
ATOM 2813 N N . GLU A 1 385 ? 12.234 25.742 -5.485 1.00 45.28 385 GLU A N 1
ATOM 2814 C CA . GLU A 1 385 ? 11.574 25.151 -4.318 1.00 45.28 385 GLU A CA 1
ATOM 2815 C C . GLU A 1 385 ? 10.586 26.148 -3.683 1.00 45.28 385 GLU A C 1
ATOM 2817 O O . GLU A 1 385 ? 10.960 27.196 -3.149 1.00 45.28 385 GLU A O 1
ATOM 2822 N N . GLY A 1 386 ? 9.289 25.825 -3.762 1.00 52.12 386 GLY A N 1
ATOM 2823 C CA . GLY A 1 386 ? 8.222 26.528 -3.036 1.00 52.12 386 GLY A CA 1
ATOM 2824 C C . GLY A 1 386 ? 7.486 27.632 -3.805 1.00 52.12 386 GLY A C 1
ATOM 2825 O O . GLY A 1 386 ? 6.913 28.533 -3.184 1.00 52.12 386 GLY A O 1
ATOM 2826 N N . GLY A 1 387 ? 7.490 27.595 -5.142 1.00 54.62 387 GLY A N 1
ATOM 2827 C CA . GLY A 1 387 ? 6.648 28.472 -5.960 1.00 54.62 387 GLY A CA 1
ATOM 2828 C C . GLY A 1 387 ? 5.169 28.366 -5.564 1.00 54.62 387 GLY A C 1
ATOM 2829 O O . GLY A 1 387 ? 4.672 27.287 -5.261 1.00 54.62 387 GLY A O 1
ATOM 2830 N N . ASP A 1 388 ? 4.468 29.499 -5.532 1.00 74.75 388 ASP A N 1
ATOM 2831 C CA . ASP A 1 388 ? 3.041 29.593 -5.206 1.00 74.75 388 ASP A CA 1
ATOM 2832 C C . ASP A 1 388 ? 2.169 28.896 -6.267 1.00 74.75 388 ASP A C 1
ATOM 2834 O O . ASP A 1 388 ? 1.618 29.528 -7.172 1.00 74.75 388 ASP A O 1
ATOM 2838 N N . LEU A 1 389 ? 2.085 27.568 -6.159 1.00 76.50 389 LEU A N 1
ATOM 2839 C CA . LEU A 1 389 ? 1.340 26.691 -7.060 1.00 76.50 389 LEU A CA 1
ATOM 2840 C C . LEU A 1 389 ? -0.141 27.074 -7.135 1.00 76.50 389 LEU A C 1
ATOM 2842 O O . LEU A 1 389 ? -0.756 26.895 -8.184 1.00 76.50 389 LEU A O 1
ATOM 2846 N N . LYS A 1 390 ? -0.709 27.641 -6.060 1.00 83.50 390 LYS A N 1
ATOM 2847 C CA . LYS A 1 390 ? -2.107 28.088 -6.041 1.00 83.50 390 LYS A CA 1
ATOM 2848 C C . LYS A 1 390 ? -2.318 29.257 -7.006 1.00 83.50 390 LYS A C 1
ATOM 2850 O O . LYS A 1 390 ? -3.235 29.216 -7.824 1.00 83.50 390 LYS A O 1
ATOM 2855 N N . THR A 1 391 ? -1.450 30.267 -6.958 1.00 86.44 391 THR A N 1
ATOM 2856 C CA . THR A 1 391 ? -1.536 31.422 -7.866 1.00 86.44 391 THR A CA 1
ATOM 2857 C C . THR A 1 391 ? -1.241 31.025 -9.311 1.00 86.44 391 THR A C 1
ATOM 2859 O O . THR A 1 391 ? -1.963 31.443 -10.215 1.00 86.44 391 THR A O 1
ATOM 2862 N N . THR A 1 392 ? -0.240 30.172 -9.549 1.00 88.69 392 THR A N 1
ATOM 2863 C CA . THR A 1 392 ? 0.057 29.674 -10.904 1.00 88.69 392 THR A CA 1
ATOM 2864 C C . THR A 1 392 ? -1.121 28.880 -11.477 1.00 88.69 392 THR A C 1
ATOM 2866 O O . THR A 1 392 ? -1.579 29.193 -12.573 1.00 88.69 392 THR A O 1
ATOM 2869 N N . SER A 1 393 ? -1.687 27.940 -10.712 1.00 83.94 393 SER A N 1
ATOM 2870 C CA . SER A 1 393 ? -2.866 27.163 -11.124 1.00 83.94 393 SER A CA 1
ATOM 2871 C C . SER A 1 393 ? -4.090 28.050 -11.380 1.00 83.94 393 SER A C 1
ATOM 2873 O O . SER A 1 393 ? -4.844 27.814 -12.324 1.00 83.94 393 SER A O 1
ATOM 2875 N N . CYS A 1 394 ? -4.268 29.119 -10.597 1.00 91.88 394 CYS A N 1
ATOM 2876 C CA . CYS A 1 394 ? -5.334 30.079 -10.851 1.00 91.88 394 CYS A CA 1
ATOM 2877 C C . CYS A 1 394 ? -5.161 30.807 -12.192 1.00 91.88 394 CYS A C 1
ATOM 2879 O O . CYS A 1 394 ? -6.109 30.892 -12.976 1.00 91.88 394 CYS A O 1
ATOM 2881 N N . ILE A 1 395 ? -3.955 31.311 -12.471 1.00 93.75 395 ILE A N 1
ATOM 2882 C CA . ILE A 1 395 ? -3.668 31.989 -13.738 1.00 93.75 395 ILE A CA 1
ATOM 2883 C C . ILE A 1 395 ? -3.867 31.016 -14.908 1.00 93.75 395 ILE A C 1
ATOM 2885 O O . ILE A 1 395 ? -4.451 31.409 -15.912 1.00 93.75 395 ILE A O 1
ATOM 2889 N N . GLU A 1 396 ? -3.465 29.747 -14.782 1.00 91.44 396 GLU A N 1
ATOM 2890 C CA . GLU A 1 396 ? -3.721 28.721 -15.807 1.00 91.44 396 GLU A CA 1
ATOM 2891 C C . GLU A 1 396 ? -5.216 28.473 -16.030 1.00 91.44 396 GLU A C 1
ATOM 2893 O O . GLU A 1 396 ? -5.672 28.459 -17.171 1.00 91.44 396 GLU A O 1
ATOM 2898 N N . SER A 1 397 ? -5.997 28.329 -14.957 1.00 89.44 397 SER A N 1
ATOM 2899 C CA . SER A 1 397 ? -7.453 28.164 -15.045 1.00 89.44 397 SER A CA 1
ATOM 2900 C C . SER A 1 397 ? -8.111 29.346 -15.767 1.00 89.44 397 SER A C 1
ATOM 2902 O O . SER A 1 397 ? -8.953 29.165 -16.647 1.00 89.44 397 SER A O 1
ATOM 2904 N N . TRP A 1 398 ? -7.662 30.568 -15.470 1.00 95.50 398 TRP A N 1
ATOM 2905 C CA . TRP A 1 398 ? -8.124 31.775 -16.149 1.00 95.50 398 TRP A CA 1
ATOM 2906 C C . TRP A 1 398 ? -7.665 31.863 -17.607 1.00 95.50 398 TRP A C 1
ATOM 2908 O O . TRP A 1 398 ? -8.436 32.281 -18.465 1.00 95.50 398 TRP A O 1
ATOM 2918 N N . LEU A 1 399 ? -6.445 31.436 -17.930 1.00 94.38 399 LEU A N 1
ATOM 2919 C CA . LEU A 1 399 ? -5.993 31.354 -19.321 1.00 94.38 399 LEU A CA 1
ATOM 2920 C C . LEU A 1 399 ? -6.823 30.350 -20.130 1.00 94.38 399 LEU A C 1
ATOM 2922 O O . LEU A 1 399 ? -7.100 30.597 -21.301 1.00 94.38 399 LEU A O 1
ATOM 2926 N N . ASN A 1 400 ? -7.254 29.255 -19.503 1.00 89.44 400 ASN A N 1
ATOM 2927 C CA . ASN A 1 400 ? -8.054 28.214 -20.144 1.00 89.44 400 ASN A CA 1
ATOM 2928 C C . ASN A 1 400 ? -9.542 28.577 -20.291 1.00 89.44 400 ASN A C 1
ATOM 2930 O O . ASN A 1 400 ? -10.242 27.921 -21.060 1.00 89.44 400 ASN A O 1
ATOM 2934 N N . SER A 1 401 ? -10.041 29.595 -19.580 1.00 92.62 401 SER A N 1
ATOM 2935 C CA . SER A 1 401 ? -11.461 29.969 -19.632 1.00 92.62 401 SER A CA 1
ATOM 2936 C C . SER A 1 401 ? -11.840 30.796 -20.865 1.00 92.62 401 SER A C 1
ATOM 2938 O O . SER A 1 401 ? -12.988 30.742 -21.301 1.00 92.62 401 SER A O 1
ATOM 2940 N N . ASP A 1 402 ? -10.894 31.536 -21.449 1.00 95.38 402 ASP A N 1
ATOM 2941 C CA . ASP A 1 402 ? -11.104 32.345 -22.654 1.00 95.38 402 ASP A CA 1
ATOM 2942 C C . ASP A 1 402 ? -9.781 32.511 -23.418 1.00 95.38 402 ASP A C 1
ATOM 2944 O O . ASP A 1 402 ? -8.786 33.001 -22.882 1.00 95.38 402 ASP A O 1
ATOM 2948 N N . ALA A 1 403 ? -9.780 32.169 -24.709 1.00 90.06 403 ALA A N 1
ATOM 2949 C CA . ALA A 1 403 ? -8.614 32.301 -25.582 1.00 90.06 403 ALA A CA 1
ATOM 2950 C C . ALA A 1 403 ? -8.062 33.743 -25.651 1.00 90.06 403 ALA A C 1
ATOM 2952 O O . ALA A 1 403 ? -6.861 33.939 -25.865 1.00 90.06 403 ALA A O 1
ATOM 2953 N N . ALA A 1 404 ? -8.895 34.769 -25.425 1.00 95.31 404 ALA A N 1
ATOM 2954 C CA . ALA A 1 404 ? -8.460 36.166 -25.387 1.00 95.31 404 ALA A CA 1
ATOM 2955 C C . ALA A 1 404 ? -7.589 36.500 -24.160 1.00 95.31 404 ALA A C 1
ATOM 2957 O O . ALA A 1 404 ? -6.836 37.482 -24.179 1.00 95.31 404 ALA A O 1
ATOM 2958 N N . ASN A 1 405 ? -7.645 35.697 -23.094 1.00 94.56 405 ASN A N 1
ATOM 2959 C CA . ASN A 1 405 ? -6.912 35.956 -21.854 1.00 94.56 405 ASN A CA 1
ATOM 2960 C C . ASN A 1 405 ? -5.395 35.843 -22.037 1.00 94.56 405 ASN A C 1
ATOM 2962 O O . ASN A 1 405 ? -4.646 36.630 -21.454 1.00 94.56 405 ASN A O 1
ATOM 2966 N N . MET A 1 406 ? -4.926 34.981 -22.942 1.00 93.56 406 MET A N 1
ATOM 2967 C CA . MET A 1 406 ? -3.501 34.893 -23.274 1.00 93.56 406 MET A CA 1
ATOM 2968 C C . MET A 1 406 ? -2.964 36.197 -23.888 1.00 93.56 406 MET A C 1
ATOM 2970 O O . MET A 1 406 ? -1.859 36.643 -23.559 1.00 93.56 406 MET A O 1
ATOM 2974 N N . ALA A 1 407 ? -3.760 36.866 -24.729 1.00 95.06 407 ALA A N 1
ATOM 2975 C CA . ALA A 1 407 ? -3.396 38.164 -25.295 1.00 95.06 407 ALA A CA 1
ATOM 2976 C C . ALA A 1 407 ? -3.365 39.262 -24.216 1.00 95.06 407 ALA A C 1
ATOM 2978 O O . ALA A 1 407 ? -2.435 40.074 -24.193 1.00 95.06 407 ALA A O 1
ATOM 2979 N N . LYS A 1 408 ? -4.330 39.251 -23.283 1.00 97.19 408 LYS A N 1
ATOM 2980 C CA . LYS A 1 408 ? -4.367 40.171 -22.131 1.00 97.19 408 LYS A CA 1
ATOM 2981 C C . LYS A 1 408 ? -3.137 39.993 -21.236 1.00 97.19 408 LYS A C 1
ATOM 2983 O O . LYS A 1 408 ? -2.455 40.977 -20.954 1.00 97.19 408 LYS A O 1
ATOM 2988 N N . LEU A 1 409 ? -2.795 38.753 -20.874 1.00 96.00 409 LEU A N 1
ATOM 2989 C CA . LEU A 1 409 ? -1.617 38.454 -20.053 1.00 96.00 409 LEU A CA 1
ATOM 2990 C C . LEU A 1 409 ? -0.315 38.844 -20.754 1.00 96.00 409 LEU A C 1
ATOM 2992 O O . LEU A 1 409 ? 0.583 39.407 -20.134 1.00 96.00 409 LEU A O 1
ATOM 2996 N N . THR A 1 410 ? -0.214 38.580 -22.058 1.00 95.38 410 THR A N 1
ATOM 2997 C CA . THR A 1 410 ? 0.960 38.956 -22.859 1.00 95.38 410 THR A CA 1
ATOM 2998 C C . THR A 1 410 ? 1.137 40.473 -22.899 1.00 95.38 410 THR A C 1
ATOM 3000 O O . THR A 1 410 ? 2.253 40.968 -22.731 1.00 95.38 410 THR A O 1
ATOM 3003 N N . LYS A 1 411 ? 0.046 41.228 -23.083 1.00 97.31 411 LYS A N 1
ATOM 3004 C CA . LYS A 1 411 ? 0.073 42.696 -23.052 1.00 97.31 411 LYS A CA 1
ATOM 3005 C C . LYS A 1 411 ? 0.475 43.214 -21.671 1.00 97.31 411 LYS A C 1
ATOM 3007 O O . LYS A 1 411 ? 1.358 44.063 -21.589 1.00 97.31 411 LYS A O 1
ATOM 3012 N N . TRP A 1 412 ? -0.117 42.672 -20.607 1.00 97.62 412 TRP A N 1
ATOM 3013 C CA . TRP A 1 412 ? 0.222 43.035 -19.231 1.00 97.62 412 TRP A CA 1
ATOM 3014 C C . TRP A 1 412 ? 1.696 42.747 -18.918 1.00 97.62 412 TRP A C 1
ATOM 3016 O O . TRP A 1 412 ? 2.405 43.633 -18.456 1.00 97.62 412 TRP A O 1
ATOM 3026 N N . ARG A 1 413 ? 2.218 41.569 -19.287 1.00 96.19 413 ARG A N 1
ATOM 3027 C CA . ARG A 1 413 ? 3.633 41.218 -19.077 1.00 96.19 413 ARG A CA 1
ATOM 3028 C C . ARG A 1 413 ? 4.598 42.172 -19.776 1.00 96.19 413 ARG A C 1
ATOM 3030 O O . ARG A 1 413 ? 5.630 42.516 -19.207 1.00 96.19 413 ARG A O 1
ATOM 3037 N N . LYS A 1 414 ? 4.279 42.612 -20.996 1.00 95.81 414 LYS A N 1
ATOM 3038 C CA . LYS A 1 414 ? 5.108 43.587 -21.724 1.00 95.81 414 LYS A CA 1
ATOM 3039 C C . LYS A 1 414 ? 5.126 44.961 -21.051 1.00 95.81 414 LYS A C 1
ATOM 3041 O O . LYS A 1 414 ? 6.170 45.598 -21.051 1.00 95.81 414 LYS A O 1
ATOM 3046 N N . LEU A 1 415 ? 3.993 45.403 -20.503 1.00 96.69 415 LEU A N 1
ATOM 3047 C CA . LEU A 1 415 ? 3.861 46.730 -19.892 1.00 96.69 415 LEU A CA 1
ATOM 3048 C C . LEU A 1 415 ? 4.383 46.772 -18.451 1.00 96.69 415 LEU A C 1
ATOM 3050 O O . LEU A 1 415 ? 5.071 47.716 -18.083 1.00 96.69 415 LEU A O 1
ATOM 3054 N N . THR A 1 416 ? 4.074 45.750 -17.657 1.00 94.75 416 THR A N 1
ATOM 3055 C CA . THR A 1 416 ? 4.276 45.763 -16.201 1.00 94.75 416 THR A CA 1
ATOM 3056 C C . THR A 1 416 ? 5.473 44.918 -15.766 1.00 94.75 416 THR A C 1
ATOM 3058 O O . THR A 1 416 ? 6.139 45.244 -14.791 1.00 94.75 416 THR A O 1
ATOM 3061 N N . ALA A 1 417 ? 5.785 43.844 -16.497 1.00 89.81 417 ALA A N 1
ATOM 3062 C CA . ALA A 1 417 ? 6.807 42.864 -16.115 1.00 89.81 417 ALA A CA 1
ATOM 3063 C C . ALA A 1 417 ? 8.048 42.883 -17.030 1.00 89.81 417 ALA A C 1
ATOM 3065 O O . ALA A 1 417 ? 8.748 41.878 -17.150 1.00 89.81 417 ALA A O 1
ATOM 3066 N N . GLY A 1 418 ? 8.294 43.994 -17.735 1.00 92.00 418 GLY A N 1
ATOM 3067 C CA . GLY A 1 418 ? 9.471 44.161 -18.599 1.00 92.00 418 GLY A CA 1
ATOM 3068 C C . GLY A 1 418 ? 9.566 43.155 -19.754 1.00 92.00 418 GLY A C 1
ATOM 3069 O O . GLY A 1 418 ? 10.648 42.938 -20.288 1.00 92.00 418 GLY A O 1
ATOM 3070 N N . GLY A 1 419 ? 8.459 42.503 -20.126 1.00 88.50 419 GLY A N 1
ATOM 3071 C CA . GLY A 1 419 ? 8.456 41.482 -21.173 1.00 88.50 419 GLY A CA 1
ATOM 3072 C C . GLY A 1 419 ? 9.078 40.141 -20.770 1.00 88.50 419 GLY A C 1
ATOM 3073 O O . GLY A 1 419 ? 9.399 39.361 -21.663 1.00 88.50 419 GLY A O 1
ATOM 3074 N N . ILE A 1 420 ? 9.209 39.855 -19.466 1.00 86.50 420 ILE A N 1
ATOM 3075 C CA . ILE A 1 420 ? 9.663 38.556 -18.932 1.00 86.50 420 ILE A CA 1
ATOM 3076 C C . ILE A 1 420 ? 8.995 37.384 -19.661 1.00 86.50 420 ILE A C 1
ATOM 3078 O O . ILE A 1 420 ? 7.799 37.473 -19.942 1.00 86.50 420 ILE A O 1
ATOM 3082 N N . ASP A 1 421 ? 9.725 36.304 -19.971 1.00 89.19 421 ASP A N 1
ATOM 3083 C CA . ASP A 1 421 ? 9.187 35.128 -20.679 1.00 89.19 421 ASP A CA 1
ATOM 3084 C C . ASP A 1 421 ? 7.987 34.499 -19.941 1.00 89.19 421 ASP A C 1
ATOM 3086 O O . ASP A 1 421 ? 7.834 34.642 -18.728 1.00 89.19 421 ASP A O 1
ATOM 3090 N N . HIS A 1 422 ? 7.090 33.831 -20.678 1.00 86.19 422 HIS A N 1
ATOM 3091 C CA . HIS A 1 422 ? 5.866 33.276 -20.098 1.00 86.19 422 HIS A CA 1
ATOM 3092 C C . HIS A 1 422 ? 6.170 32.210 -19.056 1.00 86.19 422 HIS A C 1
ATOM 3094 O O . HIS A 1 422 ? 5.520 32.172 -18.019 1.00 86.19 422 HIS A O 1
ATOM 3100 N N . VAL A 1 423 ? 7.162 31.369 -19.321 1.00 80.31 423 VAL A N 1
ATOM 3101 C CA . VAL A 1 423 ? 7.508 30.244 -18.459 1.00 80.31 423 VAL A CA 1
ATOM 3102 C C . VAL A 1 423 ? 8.195 30.754 -17.199 1.00 80.31 423 VAL A C 1
ATOM 3104 O O . VAL A 1 423 ? 7.803 30.367 -16.099 1.00 80.31 423 VAL A O 1
ATOM 3107 N N . ILE A 1 424 ? 9.108 31.722 -17.331 1.00 82.00 424 ILE A N 1
ATOM 3108 C CA . ILE A 1 424 ? 9.713 32.401 -16.175 1.00 82.00 424 ILE A CA 1
ATOM 3109 C C . ILE A 1 424 ? 8.629 33.102 -15.345 1.00 82.00 424 ILE A C 1
ATOM 3111 O O . ILE A 1 424 ? 8.622 33.004 -14.120 1.00 82.00 424 ILE A O 1
ATOM 3115 N N . PHE A 1 425 ? 7.660 33.753 -15.994 1.00 91.12 425 PHE A N 1
ATOM 3116 C CA . PHE A 1 425 ? 6.533 34.367 -15.299 1.00 91.12 425 PHE A CA 1
ATOM 3117 C C . PHE A 1 425 ? 5.674 33.350 -14.540 1.00 91.12 425 PHE A C 1
ATOM 3119 O O . PHE A 1 425 ? 5.302 33.615 -13.400 1.00 91.12 425 PHE A O 1
ATOM 3126 N N . MET A 1 426 ? 5.347 32.205 -15.144 1.00 88.19 426 MET A N 1
ATOM 3127 C CA . MET A 1 426 ? 4.455 31.209 -14.538 1.00 88.19 426 MET A CA 1
ATOM 3128 C C . MET A 1 426 ? 5.129 30.429 -13.409 1.00 88.19 426 MET A C 1
ATOM 3130 O O . MET A 1 426 ? 4.493 30.161 -12.387 1.00 88.19 426 MET A O 1
ATOM 3134 N N . PHE A 1 427 ? 6.414 30.109 -13.562 1.00 81.44 427 PHE A N 1
ATOM 3135 C CA . PHE A 1 427 ? 7.083 29.135 -12.703 1.00 81.44 427 PHE A CA 1
ATOM 3136 C C . PHE A 1 427 ? 8.276 29.697 -11.917 1.00 81.44 427 PHE A C 1
ATOM 3138 O O . PHE A 1 427 ? 8.598 29.168 -10.859 1.00 81.44 427 PHE A O 1
ATOM 3145 N N . GLY A 1 428 ? 8.881 30.811 -12.340 1.00 80.19 428 GLY A N 1
ATOM 3146 C CA . GLY A 1 428 ? 10.019 31.411 -11.637 1.00 80.19 428 GLY A CA 1
ATOM 3147 C C . GLY A 1 428 ? 9.639 32.000 -10.274 1.00 80.19 428 GLY A C 1
ATOM 3148 O O . GLY A 1 428 ? 8.630 32.706 -10.143 1.00 80.19 428 GLY A O 1
ATOM 3149 N N . LYS A 1 429 ? 10.442 31.756 -9.232 1.00 81.44 429 LYS A N 1
ATOM 3150 C CA . LYS A 1 429 ? 10.233 32.342 -7.890 1.00 81.44 429 LYS A CA 1
ATOM 3151 C C . LYS A 1 429 ? 10.385 33.857 -7.881 1.00 81.44 429 LYS A C 1
ATOM 3153 O O . LYS A 1 429 ? 9.590 34.529 -7.223 1.00 81.44 429 LYS A O 1
ATOM 3158 N N . SER A 1 430 ? 11.314 34.396 -8.670 1.00 84.12 430 SER A N 1
ATOM 3159 C CA . SER A 1 430 ? 11.494 35.843 -8.862 1.00 84.12 430 SER A CA 1
ATOM 3160 C C . SER A 1 430 ? 10.230 36.533 -9.399 1.00 84.12 430 SER A C 1
ATOM 3162 O O . SER A 1 430 ? 9.969 37.689 -9.076 1.00 84.12 430 SER A O 1
ATOM 3164 N N . ALA A 1 431 ? 9.375 35.806 -10.126 1.00 90.19 431 ALA A N 1
ATOM 3165 C CA . ALA A 1 431 ? 8.110 36.311 -10.654 1.00 90.19 431 ALA A CA 1
ATOM 3166 C C . ALA A 1 431 ? 6.903 36.138 -9.708 1.00 90.19 431 ALA A C 1
ATOM 3168 O O . ALA A 1 431 ? 5.776 36.437 -10.101 1.00 90.19 431 ALA A O 1
ATOM 3169 N N . LYS A 1 432 ? 7.087 35.687 -8.456 1.00 91.56 432 LYS A N 1
ATOM 3170 C CA . LYS A 1 432 ? 5.974 35.467 -7.509 1.00 91.56 432 LYS A CA 1
ATOM 3171 C C . LYS A 1 432 ? 5.154 36.736 -7.248 1.00 91.56 432 LYS A C 1
ATOM 3173 O O . LYS A 1 432 ? 3.928 36.696 -7.319 1.00 91.56 432 LYS A O 1
ATOM 3178 N N . SER A 1 433 ? 5.816 37.861 -6.976 1.00 93.19 433 SER A N 1
ATOM 3179 C CA . SER A 1 433 ? 5.143 39.153 -6.770 1.00 93.19 433 SER A CA 1
ATOM 3180 C C . SER A 1 433 ? 4.425 39.627 -8.036 1.00 93.19 433 SER A C 1
ATOM 3182 O O . SER A 1 433 ? 3.322 40.161 -7.952 1.00 93.19 433 SER A O 1
ATOM 3184 N N . LEU A 1 434 ? 5.005 39.360 -9.210 1.00 95.06 434 LEU A N 1
ATOM 3185 C CA . LEU A 1 434 ? 4.403 39.682 -10.503 1.00 95.06 434 LEU A CA 1
ATOM 3186 C C . LEU A 1 434 ? 3.151 38.842 -10.777 1.00 95.06 434 LEU A C 1
ATOM 3188 O O . LEU A 1 434 ? 2.183 39.370 -11.309 1.00 95.06 434 LEU A O 1
ATOM 3192 N N . ARG A 1 435 ? 3.122 37.561 -10.392 1.00 94.69 435 ARG A N 1
ATOM 3193 C CA . ARG A 1 435 ? 1.914 36.729 -10.513 1.00 94.69 435 ARG A CA 1
ATOM 3194 C C . ARG A 1 435 ? 0.779 37.240 -9.628 1.00 94.69 435 ARG A C 1
ATOM 3196 O O . ARG A 1 435 ? -0.346 37.349 -10.101 1.00 94.69 435 ARG A O 1
ATOM 3203 N N . ALA A 1 436 ? 1.078 37.613 -8.384 1.00 94.25 436 ALA A N 1
ATOM 3204 C CA . ALA A 1 436 ? 0.090 38.219 -7.491 1.00 94.25 436 ALA A CA 1
ATOM 3205 C C . ALA A 1 436 ? -0.433 39.561 -8.040 1.00 94.25 436 ALA A C 1
ATOM 3207 O O . ALA A 1 436 ? -1.638 39.806 -8.026 1.00 94.25 436 ALA A O 1
ATOM 3208 N N . ALA A 1 437 ? 0.455 40.400 -8.587 1.00 95.88 437 ALA A N 1
ATOM 3209 C CA . ALA A 1 437 ? 0.063 41.637 -9.258 1.00 95.88 437 ALA A CA 1
ATOM 3210 C C . ALA A 1 437 ? -0.828 41.364 -10.479 1.00 95.88 437 ALA A C 1
ATOM 3212 O O . ALA A 1 437 ? -1.864 41.998 -10.627 1.00 95.88 437 ALA A O 1
ATOM 3213 N N . ALA A 1 438 ? -0.490 40.368 -11.303 1.00 96.88 438 ALA A N 1
ATOM 3214 C CA . ALA A 1 438 ? -1.296 39.993 -12.462 1.00 96.88 438 ALA A CA 1
ATOM 3215 C C . ALA A 1 438 ? -2.701 39.519 -12.070 1.00 96.88 438 ALA A C 1
ATOM 3217 O O . ALA A 1 438 ? -3.661 39.870 -12.750 1.00 96.88 438 ALA A O 1
ATOM 3218 N N . VAL A 1 439 ? -2.837 38.757 -10.978 1.00 96.44 439 VAL A N 1
ATOM 3219 C CA . VAL A 1 439 ? -4.149 38.332 -10.466 1.00 96.44 439 VAL A CA 1
ATOM 3220 C C . VAL A 1 439 ? -5.021 39.534 -10.114 1.00 96.44 439 VAL A C 1
ATOM 3222 O O . VAL A 1 439 ? -6.189 39.565 -10.496 1.00 96.44 439 VAL A O 1
ATOM 3225 N N . ASN A 1 440 ? -4.450 40.544 -9.458 1.00 96.19 440 ASN A N 1
ATOM 3226 C CA . ASN A 1 440 ? -5.183 41.750 -9.081 1.00 96.19 440 ASN A CA 1
ATOM 3227 C C . ASN A 1 440 ? -5.490 42.644 -10.293 1.00 96.19 440 ASN A C 1
ATOM 3229 O O . ASN A 1 440 ? -6.638 43.028 -10.498 1.00 96.19 440 ASN A O 1
ATOM 3233 N N . ASP A 1 441 ? -4.489 42.938 -11.122 1.00 97.12 441 ASP A N 1
ATOM 3234 C CA . ASP A 1 441 ? -4.601 43.883 -12.239 1.00 97.12 441 ASP A CA 1
ATOM 3235 C C . ASP A 1 441 ? -5.498 43.370 -13.371 1.00 97.12 441 ASP A C 1
ATOM 3237 O O . ASP A 1 441 ? -6.148 44.153 -14.065 1.00 97.12 441 ASP A O 1
ATOM 3241 N N . LEU A 1 442 ? -5.514 42.052 -13.590 1.00 97.00 442 LEU A N 1
ATOM 3242 C CA . LEU A 1 442 ? -6.347 41.408 -14.609 1.00 97.00 442 LEU A CA 1
ATOM 3243 C C . LEU A 1 442 ? -7.680 40.906 -14.041 1.00 97.00 442 LEU A C 1
ATOM 3245 O O . LEU A 1 442 ? -8.436 40.260 -14.771 1.00 97.00 442 LEU A O 1
ATOM 3249 N N . SER A 1 443 ? -7.971 41.208 -12.770 1.00 96.38 443 SER A N 1
ATOM 3250 C CA . SER A 1 443 ? -9.180 40.779 -12.060 1.00 96.38 443 SER A CA 1
ATOM 3251 C C . SER A 1 443 ? -9.423 39.270 -12.179 1.00 96.38 443 SER A C 1
ATOM 3253 O O . SER A 1 443 ? -10.530 38.821 -12.486 1.00 96.38 443 SER A O 1
ATOM 3255 N N . ILE A 1 444 ? -8.371 38.473 -11.981 1.00 96.06 444 ILE A N 1
ATOM 3256 C CA . ILE A 1 444 ? -8.439 37.017 -12.079 1.00 96.06 444 ILE A CA 1
ATOM 3257 C C . ILE A 1 444 ? -9.150 36.478 -10.835 1.00 96.06 444 ILE A C 1
ATOM 3259 O O . ILE A 1 444 ? -8.652 36.584 -9.716 1.00 96.06 444 ILE A O 1
ATOM 3263 N N . SER A 1 445 ? -10.322 35.872 -11.022 1.00 93.38 445 SER A N 1
ATOM 3264 C CA . SER A 1 445 ? -11.089 35.274 -9.929 1.00 93.38 445 SER A CA 1
ATOM 3265 C C . SER A 1 445 ? -10.445 33.963 -9.465 1.00 93.38 445 SER A C 1
ATOM 3267 O O . SER A 1 445 ? -10.751 32.888 -9.985 1.00 93.38 445 SER A O 1
ATOM 3269 N N . CYS A 1 446 ? -9.555 34.046 -8.479 1.00 86.12 446 CYS A N 1
ATOM 3270 C CA . CYS A 1 446 ? -8.964 32.878 -7.840 1.00 86.12 446 CYS A CA 1
ATOM 3271 C C . CYS A 1 446 ? -9.781 32.485 -6.610 1.00 86.12 446 CYS A C 1
ATOM 3273 O O . CYS A 1 446 ? -9.836 33.238 -5.640 1.00 86.12 446 CYS A O 1
ATOM 3275 N N . ASN A 1 447 ? -10.376 31.291 -6.608 1.00 78.38 447 ASN A N 1
ATOM 3276 C CA . ASN A 1 447 ? -10.992 30.737 -5.402 1.00 78.38 447 ASN A CA 1
ATOM 3277 C C . ASN A 1 447 ? -9.884 30.165 -4.498 1.00 78.38 447 ASN A C 1
ATOM 3279 O O . ASN A 1 447 ? -9.709 28.954 -4.364 1.00 78.38 447 ASN A O 1
ATOM 3283 N N . LEU A 1 448 ? -9.043 31.056 -3.968 1.00 62.72 448 LEU A N 1
ATOM 3284 C CA . LEU A 1 448 ? -7.971 30.714 -3.042 1.00 62.72 448 LEU A CA 1
ATOM 3285 C C . LEU A 1 448 ? -8.626 30.484 -1.683 1.00 62.72 448 LEU A C 1
ATOM 3287 O O . LEU A 1 448 ? -8.734 31.410 -0.887 1.00 62.72 448 LEU A O 1
ATOM 3291 N N . GLY A 1 449 ? -9.121 29.265 -1.449 1.00 56.38 449 GLY A N 1
ATOM 3292 C CA . GLY A 1 449 ? 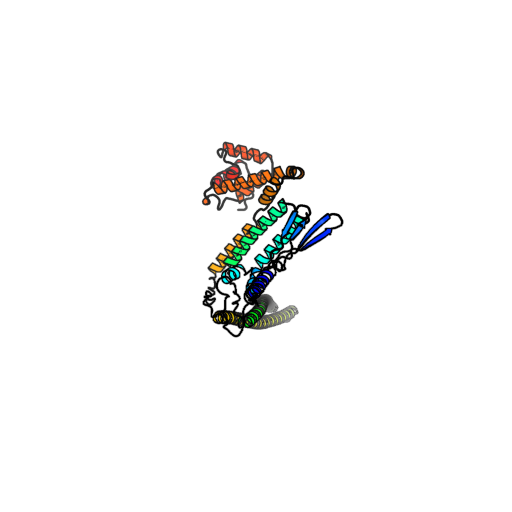-9.562 28.851 -0.118 1.00 56.38 449 GLY A CA 1
ATOM 3293 C C . GLY A 1 449 ? -8.460 29.181 0.891 1.00 56.38 449 GLY A C 1
ATOM 3294 O O . GLY A 1 449 ? -7.325 28.705 0.726 1.00 56.38 449 GLY A O 1
ATOM 3295 N N . GLY A 1 450 ? -8.794 30.081 1.821 1.00 46.75 450 GLY A N 1
ATOM 3296 C CA . GLY A 1 450 ? -7.912 30.589 2.872 1.00 46.75 450 GLY A CA 1
ATOM 3297 C C . GLY A 1 450 ? -7.449 29.502 3.820 1.00 46.75 450 GLY A C 1
ATOM 3298 O O . GLY A 1 450 ? -8.240 28.561 4.057 1.00 46.75 450 GLY A O 1
#

Sequence (450 aa):
MRMAIKPTWLKHAISLFGGISLLAGCANINTLSRTTPLDFSKNEGKAVHLDIQQRLFIVNQVGKYCAEPSPDALAAFAAALGIGASVPPYGTGSLATSGSSSAASIGLRTQSITLMRDALYRMCEAYGNGELSGPQVMALLSRSQDLTAVILATEQLTGAVVAQQAGLSSSASADATSLMTATSQLLEVALKQQQEAQKSLEQGIERKSDSEGKQKLAQAELASAQSNRENNSGDDAAGQSAAARLLRAERELATADREIALAEEIRALRQKTLDATTERVESLKATLDSGATTAAASSSGSAAFSGSGSYNRLNDQSTVAIAGAVSSMVNNVLNKPYVLDYCMAMVSSNDNSKAAQYFSLCQDVILKAIKIDEVRVTGTSDEFEGGDLKTTSCIESWLNSDAANMAKLTKWRKLTAGGIDHVIFMFGKSAKSLRAAAVNDLSISCNLGG

Foldseek 3Di:
DDDDDDPPVVVVVVVVVVVVVVVVPPPPDAWPFDWDWDDPPPATKIWTDTPLQDFTWTQGPVRQIQTQDGDPCLVVVLVVVLVDDDDPDDDDDPPSPDPNVVSLVVSPDDPLNVVLSVVLRVLSVCVSVVVDDQLRSQLVVVLSVLVVVLVVLLCVLVVVPPDPSQLPPPDPRVVLVVQLVVLVVVLVVLVVQLVVLVVQLVVLVVQLVVLVVQLVVLVVQLVVLVVQLVVVVDPDPSNVVSVVSNVVSVVSNVVSVVSNVVSVVSSVVSVVSSVVSVVVSVVSVVVSLVSSVVSVVVSPPPPPPVRPPDPVVQPVVSVVVSVVVSVVSVCCSVVPPSLLSSLVSLCPDPPPVVSVVCVVVSVVVNVLVVLLVVCCVPDDVVFQPPQPVLLLVLLVVVCVVDVCSVVVVQVCCVVPVVNPDPSCCSGTSVNRVVSVVCCVVVVRDRPPPD

Organism: NCBI:txid1538553

pLDDT: mean 73.83, std 18.8, range [31.95, 97.62]